Protein 6C7Y (pdb70)

GO terms:
  GO:0004713 protein tyrosine kinase activity (F, IDA)
  GO:0004715 non-membrane spanning protein tyrosine kinase activity (F, IDA)
  GO:0035723 interleukin-15-mediated signaling pathway (P, IDA)
  GO:0035771 interleukin-4-mediated signaling pathway (P, IDA)
  GO:0038110 interleukin-2-mediated signaling pathway (P, IDA)
  GO:0038113 interleukin-9-mediated signaling pathway (P, IDA)
  GO:0038154 interleukin-11-mediated signaling pathway (P, IDA)
  GO:0038165 oncostatin-M-mediated signaling pathway (P, IDA)
  GO:0009898 cytoplasmic side of plasma membrane (C, IDA)
  GO:0031234 extrinsic component of cytoplasmic side of plasma membrane (C, IDA)
  GO:0019221 cytokine-mediated signaling pathway (P, IDA)
  GO:1900182 positive regulation of protein localization to nucleus (P, IDA)
  GO:0048861 leukemia inhibitory factor signaling pathway (P, IDA)
  GO:0060337 type I interferon-mediated signaling pathway (P, IDA)
  GO:0140105 interleukin-10-mediated signaling pathway (P, IDA)
  GO:0007259 cell surface receptor signaling pathway via JAK-STAT (P, IDA)
  GO:0070102 interleukin-6-mediated signaling pathway (P, IDA)
  GO:0070120 ciliary neurotrophic factor-mediated signaling pathway (P, IDA)
  GO:0004713 protein tyrosine kinase activity (F, EXP)
  GO:0004713 protein tyrosine kinase activity (F, IC)

Solvent-accessible surface area: 18310 Å² total

Organism: Homo sapiens (NCBI:txid9606)

Foldseek 3Di:
DEAEPVQWAQDAFADDDPFWTWTWTFRVVSPGDIKIKIAGVPPLVLVVVQLVLQCVDDDQQAWHFDYWYDPSIIGITHDAPCAFLLRNLVVQVVPQDPLLLLLLLLSVLVQLVSCVVQQKDQQADARNQWTDRDSRGIHGDDRSPIDGHDPPDQWADPPPDDGPLLLFALCCLPGVIDGSLRVLSSSLLRSQCSLLSNDPCLHSVNQLCVQQDDDDDPCSSVSSSVSLVVVDDRDDDPPHDPLVVVLSVLSSPNDSVSHDGSVVSSVSSVVVD/DPDADDQPDPQSVVLVVVQVVVLVVDFQEDEPAAFVRVQVVAQPPPFQAKGKYAYPDRHAGIKMWGQHPVGIDIWTWDDDPCWTDTPPDDDTDNHPVVVVVVCCPDPVNNHPHYDGD

Radius of gyration: 23.96 Å; Cα contacts (8 Å, |Δi|>4): 734; chains: 2; bounding box: 53×76×50 Å

Structure (mmCIF, N/CA/C/O backbone):
data_6C7Y
#
_entry.id   6C7Y
#
_cell.length_a   83.926
_cell.length_b   83.926
_cell.length_c   161.438
_cell.angle_alpha   90.000
_cell.angle_beta   90.000
_cell.angle_gamma   90.000
#
_symmetry.space_group_name_H-M   'P 41 21 2'
#
loop_
_entity.id
_entity.type
_entity.pdbx_description
1 polymer 'Tyrosine-protein kinase JAK1'
2 polymer 'Suppressor of cytokine signaling 1'
3 non-polymer "ADENOSINE-5'-DIPHOSPHATE"
4 non-polymer 'MAGNESIUM ION'
5 non-polymer 1,2-ETHANEDIOL
6 non-polymer 'ACETATE ION'
7 water water
#
loop_
_atom_site.group_PDB
_atom_site.id
_atom_site.type_symbol
_atom_site.label_atom_id
_atom_site.label_alt_id
_atom_site.label_comp_id
_atom_site.label_asym_id
_atom_site.label_entity_id
_atom_site.label_seq_id
_atom_site.pdbx_PDB_ins_code
_atom_site.Cartn_x
_atom_site.Cartn_y
_atom_site.Cartn_z
_atom_site.occupancy
_atom_site.B_iso_or_equiv
_atom_site.auth_seq_id
_atom_site.auth_comp_id
_atom_site.auth_asym_id
_atom_site.auth_atom_id
_atom_site.pdbx_PDB_model_num
ATOM 1 N N . ALA A 1 1 ? -0.368 14.559 4.964 1.00 110.12 868 ALA A N 1
ATOM 2 C CA . ALA A 1 1 ? -0.786 15.869 4.480 1.00 104.62 868 ALA A CA 1
ATOM 3 C C . ALA A 1 1 ? 0.362 16.580 3.770 1.00 100.60 868 ALA A C 1
ATOM 4 O O . ALA A 1 1 ? 0.278 17.772 3.473 1.00 106.45 868 ALA A O 1
ATOM 6 N N . HIS A 1 2 ? 1.435 15.839 3.499 1.00 203.28 869 HIS A N 1
ATOM 7 C CA . HIS A 1 2 ? 2.628 16.374 2.849 1.00 179.91 869 HIS A CA 1
ATOM 8 C C . HIS A 1 2 ? 2.805 15.670 1.510 1.00 170.24 869 HIS A C 1
ATOM 9 O O . HIS A 1 2 ? 3.161 14.487 1.467 1.00 174.53 869 HIS A O 1
ATOM 16 N N . PHE A 1 3 ? 2.558 16.394 0.423 1.00 156.75 870 PHE A N 1
ATOM 17 C CA . PHE A 1 3 ? 2.707 15.852 -0.919 1.00 152.12 870 PHE A CA 1
ATOM 18 C C . PHE A 1 3 ? 4.099 16.151 -1.457 1.00 147.58 870 PHE A C 1
ATOM 19 O O . PHE A 1 3 ? 4.620 17.258 -1.289 1.00 144.37 870 PHE A O 1
ATOM 27 N N . GLU A 1 4 ? 4.697 15.157 -2.108 1.00 147.33 871 GLU A N 1
ATOM 28 C CA . GLU A 1 4 ? 6.023 15.304 -2.689 1.00 147.29 871 GLU A CA 1
ATOM 29 C C . GLU A 1 4 ? 5.925 15.925 -4.076 1.00 145.25 871 GLU A C 1
ATOM 30 O O . GLU A 1 4 ? 5.044 15.574 -4.867 1.00 144.65 871 GLU A O 1
ATOM 32 N N . LYS A 1 5 ? 6.839 16.853 -4.365 1.00 145.15 872 LYS A N 1
ATOM 33 C CA . LYS A 1 5 ? 6.847 17.513 -5.665 1.00 143.79 872 LYS A CA 1
ATOM 34 C C . LYS A 1 5 ? 7.297 16.584 -6.784 1.00 152.61 872 LYS A C 1
ATOM 35 O O . LYS A 1 5 ? 7.079 16.899 -7.959 1.00 155.74 872 LYS A O 1
ATOM 37 N N . ARG A 1 6 ? 7.913 15.450 -6.450 1.00 156.39 873 ARG A N 1
ATOM 38 C CA . ARG A 1 6 ? 8.399 14.515 -7.456 1.00 161.75 873 ARG A CA 1
ATOM 39 C C . ARG A 1 6 ? 7.296 13.652 -8.055 1.00 159.89 873 ARG A C 1
ATOM 40 O O . ARG A 1 6 ? 7.540 12.983 -9.066 1.00 164.15 873 ARG A O 1
ATOM 42 N N . PHE A 1 7 ? 6.100 13.647 -7.468 1.00 155.36 874 PHE A N 1
ATOM 43 C CA . PHE A 1 7 ? 4.994 12.829 -7.950 1.00 156.78 874 PHE A CA 1
ATOM 44 C C . PHE A 1 7 ? 3.832 13.662 -8.474 1.00 150.73 874 PHE A C 1
ATOM 45 O O . PHE A 1 7 ? 2.792 13.099 -8.833 1.00 149.84 874 PHE A O 1
ATOM 47 N N . LEU A 1 8 ? 3.975 14.984 -8.518 1.00 145.61 875 LEU A N 1
ATOM 48 C CA . LEU A 1 8 ? 2.951 15.836 -9.104 1.00 140.66 875 LEU A CA 1
ATOM 49 C C . LEU A 1 8 ? 2.962 15.709 -10.623 1.00 149.66 875 LEU A C 1
ATOM 50 O O . LEU A 1 8 ? 4.025 15.616 -11.244 1.00 160.26 875 LEU A O 1
ATOM 52 N N . LYS A 1 9 ? 1.769 15.715 -11.222 1.00 146.63 876 LYS A N 1
ATOM 53 C CA . LYS A 1 9 ? 1.635 15.493 -12.659 1.00 148.19 876 LYS A CA 1
ATOM 54 C C . LYS A 1 9 ? 1.841 16.762 -13.482 1.00 145.51 876 LYS A C 1
ATOM 55 O O . LYS A 1 9 ? 2.495 16.715 -14.530 1.00 148.33 876 LYS A O 1
ATOM 57 N N . ARG A 1 10 ? 1.290 17.892 -13.034 1.00 143.51 877 ARG A N 1
ATOM 58 C CA . ARG A 1 10 ? 1.320 19.151 -13.782 1.00 146.47 877 ARG A CA 1
ATOM 59 C C . ARG A 1 10 ? 0.713 18.963 -15.177 1.00 154.18 877 ARG A C 1
ATOM 60 O O . ARG A 1 10 ? 1.381 19.057 -16.209 1.00 164.55 877 ARG A O 1
ATOM 62 N N . ILE A 1 11 ? -0.593 18.697 -15.168 1.00 147.97 878 ILE A N 1
ATOM 63 C CA . ILE A 1 11 ? -1.343 18.420 -16.388 1.00 144.05 878 ILE A CA 1
ATOM 64 C C . ILE A 1 11 ? -1.501 19.701 -17.196 1.00 144.10 878 ILE A C 1
ATOM 65 O O . ILE A 1 11 ? -0.850 19.881 -18.231 1.00 149.59 878 ILE A O 1
ATOM 70 N N . ARG A 1 12 ? -2.365 20.597 -16.729 1.00 139.38 879 ARG A N 1
ATOM 71 C CA . ARG A 1 12 ? -2.654 21.837 -17.436 1.00 140.61 879 ARG A CA 1
ATOM 72 C C . ARG A 1 12 ? -2.949 22.923 -16.408 1.00 137.44 879 ARG A C 1
ATOM 73 O O . ARG A 1 12 ? -2.780 22.724 -15.202 1.00 134.79 879 ARG A O 1
ATOM 81 N N . ASP A 1 13 ? -3.399 24.075 -16.893 1.00 137.63 880 ASP A N 1
ATOM 82 C CA . ASP A 1 13 ? -3.776 25.192 -16.042 1.00 129.70 880 ASP A CA 1
ATOM 83 C C . ASP A 1 13 ? -5.291 25.236 -15.880 1.00 125.24 880 ASP A C 1
ATOM 84 O O . ASP A 1 13 ? -6.042 24.846 -16.778 1.00 130.22 880 ASP A O 1
ATOM 89 N N . LEU A 1 14 ? -5.733 25.715 -14.719 1.00 116.59 881 LEU A N 1
ATOM 90 C CA . LEU A 1 14 ? -7.151 25.810 -14.394 1.00 110.42 881 LEU A CA 1
ATOM 91 C C . LEU A 1 14 ? -7.674 27.238 -14.430 1.00 111.81 881 LEU A C 1
ATOM 92 O O . LEU A 1 14 ? -8.729 27.496 -15.017 1.00 118.60 881 LEU A O 1
ATOM 97 N N . GLY A 1 15 ? -6.963 28.174 -13.808 1.00 109.59 882 GLY A N 1
ATOM 98 C CA . GLY A 1 15 ? -7.392 29.557 -13.779 1.00 110.25 882 GLY A CA 1
ATOM 99 C C . GLY A 1 15 ? -6.344 30.474 -13.186 1.00 114.03 882 GLY A C 1
ATOM 100 O O . GLY A 1 15 ? -5.513 30.040 -12.383 1.00 112.09 882 GLY A O 1
ATOM 101 N N . GLU A 1 16 ? -6.368 31.745 -13.574 1.00 121.15 883 GLU A N 1
ATOM 102 C CA . GLU A 1 16 ? -5.413 32.730 -13.088 1.00 124.84 883 GLU A CA 1
ATOM 103 C C . GLU A 1 16 ? -6.158 33.842 -12.366 1.00 126.87 883 GLU A C 1
ATOM 104 O O . GLU A 1 16 ? -7.079 34.446 -12.926 1.00 139.12 883 GLU A O 1
ATOM 110 N N . GLY A 1 17 ? -5.761 34.103 -11.120 1.00 121.33 884 GLY A N 1
ATOM 111 C CA . GLY A 1 17 ? -6.305 35.197 -10.351 1.00 116.80 884 GLY A CA 1
ATOM 112 C C . GLY A 1 17 ? -5.367 36.395 -10.329 1.00 120.55 884 GLY A C 1
ATOM 113 O O . GLY A 1 17 ? -4.312 36.418 -10.958 1.00 125.91 884 GLY A O 1
ATOM 114 N N . HIS A 1 18 ? -5.782 37.414 -9.575 1.00 119.28 885 HIS A N 1
ATOM 115 C CA . HIS A 1 18 ? -4.965 38.611 -9.433 1.00 123.62 885 HIS A CA 1
ATOM 116 C C . HIS A 1 18 ? -3.733 38.381 -8.568 1.00 121.66 885 HIS A C 1
ATOM 117 O O . HIS A 1 18 ? -2.816 39.208 -8.595 1.00 123.48 885 HIS A O 1
ATOM 124 N N . PHE A 1 19 ? -3.681 37.281 -7.820 1.00 118.71 886 PHE A N 1
ATOM 125 C CA . PHE A 1 19 ? -2.591 37.031 -6.889 1.00 119.86 886 PHE A CA 1
ATOM 126 C C . PHE A 1 19 ? -1.803 35.762 -7.172 1.00 123.82 886 PHE A C 1
ATOM 127 O O . PHE A 1 19 ? -0.625 35.704 -6.817 1.00 125.95 886 PHE A O 1
ATOM 135 N N . GLY A 1 20 ? -2.407 34.750 -7.793 1.00 125.20 887 GLY A N 1
ATOM 136 C CA . GLY A 1 20 ? -1.713 33.504 -8.037 1.00 128.69 887 GLY A CA 1
ATOM 137 C C . GLY A 1 20 ? -2.286 32.760 -9.224 1.00 132.67 887 GLY A C 1
ATOM 138 O O . GLY A 1 20 ? -3.228 33.215 -9.877 1.00 134.02 887 GLY A O 1
ATOM 139 N N . LYS A 1 21 ? -1.698 31.598 -9.499 1.00 132.35 888 LYS A N 1
ATOM 140 C CA . LYS A 1 21 ? -2.115 30.729 -10.591 1.00 129.60 888 LYS A CA 1
ATOM 141 C C . LYS A 1 21 ? -2.499 29.363 -10.040 1.00 125.00 888 LYS A C 1
ATOM 142 O O . LYS A 1 21 ? -1.898 28.882 -9.075 1.00 123.13 888 LYS A O 1
ATOM 145 N N . VAL A 1 22 ? -3.501 28.743 -10.659 1.00 122.28 889 VAL A N 1
ATOM 146 C CA . VAL A 1 22 ? -4.001 27.435 -10.252 1.00 118.42 889 VAL A CA 1
ATOM 147 C C . VAL A 1 22 ? -3.855 26.480 -11.428 1.00 125.40 889 VAL A C 1
ATOM 148 O O . VAL A 1 22 ? -4.259 26.803 -12.551 1.00 128.89 889 VAL A O 1
ATOM 152 N N . GLU A 1 23 ? -3.278 25.308 -11.169 1.00 127.88 890 GLU A N 1
ATOM 153 C CA . GLU A 1 23 ? -3.063 24.298 -12.193 1.00 132.96 890 GLU A CA 1
ATOM 154 C C . GLU A 1 23 ? -3.638 22.966 -11.731 1.00 124.29 890 GLU A C 1
ATOM 155 O O . GLU A 1 23 ? -3.787 22.709 -10.534 1.00 118.16 890 GLU A O 1
ATOM 161 N N . LEU A 1 24 ? -3.963 22.119 -12.704 1.00 126.29 891 LEU A N 1
ATOM 162 C CA . LEU A 1 24 ? -4.506 20.792 -12.448 1.00 126.15 891 LEU A CA 1
ATOM 163 C C . LEU A 1 24 ? -3.379 19.769 -12.486 1.00 132.72 891 LEU A C 1
ATOM 164 O O . LEU A 1 24 ? -2.567 19.768 -13.418 1.00 135.55 891 LEU A O 1
ATOM 169 N N . CYS A 1 25 ? -3.330 18.904 -11.474 1.00 137.68 892 CYS A N 1
ATOM 170 C CA . CYS A 1 25 ? -2.276 17.908 -11.351 1.00 146.65 892 CYS A CA 1
ATOM 171 C C . CYS A 1 25 ? -2.879 16.601 -10.854 1.00 152.42 892 CYS A C 1
ATOM 172 O O . CYS A 1 25 ? -4.077 16.510 -10.566 1.00 152.98 892 CYS A O 1
ATOM 175 N N . ARG A 1 26 ? -2.030 15.580 -10.754 1.00 150.16 893 ARG A N 1
ATOM 176 C CA . ARG A 1 26 ? -2.407 14.279 -10.223 1.00 145.74 893 ARG A CA 1
ATOM 177 C C . ARG A 1 26 ? -1.234 13.717 -9.436 1.00 141.86 893 ARG A C 1
ATOM 178 O O . ARG A 1 26 ? -0.077 13.880 -9.834 1.00 141.74 893 ARG A O 1
ATOM 180 N N . TYR A 1 27 ? -1.534 13.063 -8.318 1.00 137.81 894 TYR A N 1
ATOM 181 C CA . TYR A 1 27 ? -0.494 12.503 -7.460 1.00 137.58 894 TYR A CA 1
ATOM 182 C C . TYR A 1 27 ? -1.036 11.381 -6.584 1.00 140.88 894 TYR A C 1
ATOM 183 O O . TYR A 1 27 ? -2.019 11.561 -5.865 1.00 132.13 894 TYR A O 1
ATOM 185 N N . GLY A 1 31 ? 3.905 6.403 -12.338 1.00 178.88 898 GLY A N 1
ATOM 186 C CA . GLY A 1 31 ? 3.522 6.109 -13.707 1.00 185.19 898 GLY A CA 1
ATOM 187 C C . GLY A 1 31 ? 2.201 5.373 -13.820 1.00 187.09 898 GLY A C 1
ATOM 188 O O . GLY A 1 31 ? 1.644 5.246 -14.911 1.00 188.70 898 GLY A O 1
ATOM 189 N N . ASP A 1 32 ? 1.698 4.886 -12.685 1.00 187.82 899 ASP A N 1
ATOM 190 C CA . ASP A 1 32 ? 0.433 4.164 -12.653 1.00 189.87 899 ASP A CA 1
ATOM 191 C C . ASP A 1 32 ? -0.779 5.076 -12.789 1.00 183.14 899 ASP A C 1
ATOM 192 O O . ASP A 1 32 ? -1.884 4.573 -13.021 1.00 185.19 899 ASP A O 1
ATOM 197 N N . ASN A 1 33 ? -0.599 6.393 -12.650 1.00 175.60 900 ASN A N 1
ATOM 198 C CA . ASN A 1 33 ? -1.689 7.368 -12.746 1.00 167.27 900 ASN A CA 1
ATOM 199 C C . ASN A 1 33 ? -2.808 7.076 -11.749 1.00 164.99 900 ASN A C 1
ATOM 200 O O . ASN A 1 33 ? -3.966 7.436 -11.975 1.00 160.66 900 ASN A O 1
ATOM 205 N N . THR A 1 34 ? -2.472 6.423 -10.635 1.00 168.14 901 THR A N 1
ATOM 206 C CA . THR A 1 34 ? -3.461 6.131 -9.606 1.00 167.61 901 THR A CA 1
ATOM 207 C C . THR A 1 34 ? -3.854 7.362 -8.804 1.00 162.01 901 THR A C 1
ATOM 208 O O . THR A 1 34 ? -4.814 7.294 -8.029 1.00 162.63 901 THR A O 1
ATOM 210 N N . GLY A 1 35 ? -3.144 8.476 -8.969 1.00 157.31 902 GLY A N 1
ATOM 211 C CA . GLY A 1 35 ? -3.472 9.681 -8.228 1.00 151.29 902 GLY A CA 1
ATOM 212 C C . GLY A 1 35 ? -4.683 10.388 -8.814 1.00 148.25 902 GLY A C 1
ATOM 213 O O . GLY A 1 35 ? -4.896 10.410 -10.026 1.00 149.36 902 GLY A O 1
ATOM 214 N N . GLU A 1 36 ? -5.483 10.972 -7.927 1.00 145.47 903 GLU A N 1
ATOM 215 C CA . GLU A 1 36 ? -6.673 11.695 -8.340 1.00 143.86 903 GLU A CA 1
ATOM 216 C C . GLU A 1 36 ? -6.311 13.109 -8.788 1.00 143.73 903 GLU A C 1
ATOM 217 O O . GLU A 1 36 ? -5.190 13.588 -8.597 1.00 147.12 903 GLU A O 1
ATOM 219 N N . GLN A 1 37 ? -7.286 13.778 -9.395 1.00 141.22 904 GLN A N 1
ATOM 220 C CA . GLN A 1 37 ? -7.085 15.143 -9.859 1.00 135.31 904 GLN A CA 1
ATOM 221 C C . GLN A 1 37 ? -7.056 16.105 -8.677 1.00 130.47 904 GLN A C 1
ATOM 222 O O . GLN A 1 37 ? -7.881 16.016 -7.764 1.00 125.93 904 GLN A O 1
ATOM 228 N N . VAL A 1 38 ? -6.096 17.028 -8.696 1.00 131.25 905 VAL A N 1
ATOM 229 C CA . VAL A 1 38 ? -5.926 17.994 -7.618 1.00 128.94 905 VAL A CA 1
ATOM 230 C C . VAL A 1 38 ? -5.608 19.357 -8.216 1.00 131.04 905 VAL A C 1
ATOM 231 O O . VAL A 1 38 ? -4.973 19.464 -9.269 1.00 138.43 905 VAL A O 1
ATOM 233 N N . ALA A 1 39 ? -6.061 20.405 -7.533 1.00 125.52 906 ALA A N 1
ATOM 234 C CA . ALA A 1 39 ? -5.803 21.781 -7.937 1.00 120.70 906 ALA A CA 1
ATOM 235 C C . ALA A 1 39 ? -4.677 22.343 -7.079 1.00 115.86 906 ALA A C 1
ATOM 236 O O . ALA A 1 39 ? -4.790 22.387 -5.849 1.00 109.18 906 ALA A O 1
ATOM 238 N N . VAL A 1 40 ? -3.595 22.766 -7.727 1.00 119.83 907 VAL A N 1
ATOM 239 C CA . VAL A 1 40 ? -2.414 23.289 -7.049 1.00 121.44 907 VAL A CA 1
ATOM 240 C C . VAL A 1 40 ? -2.336 24.787 -7.304 1.00 118.74 907 VAL A C 1
ATOM 241 O O . VAL A 1 40 ? -2.386 25.231 -8.457 1.00 119.19 907 VAL A O 1
ATOM 245 N N . LYS A 1 41 ? -2.210 25.562 -6.230 1.00 116.54 908 LYS A N 1
ATOM 246 C CA . LYS A 1 41 ? -2.145 27.017 -6.304 1.00 114.96 908 LYS A CA 1
ATOM 247 C C . LYS A 1 41 ? -0.728 27.468 -5.973 1.00 118.67 908 LYS A C 1
ATOM 248 O O . LYS A 1 41 ? -0.236 27.217 -4.868 1.00 116.32 908 LYS A O 1
ATOM 254 N N . SER A 1 42 ? -0.081 28.133 -6.925 1.00 127.01 909 SER A N 1
ATOM 255 C CA . SER A 1 42 ? 1.270 28.643 -6.745 1.00 135.17 909 SER A CA 1
ATOM 256 C C . SER A 1 42 ? 1.238 30.152 -6.526 1.00 134.67 909 SER A C 1
ATOM 257 O O . SER A 1 42 ? 0.201 30.806 -6.659 1.00 129.19 909 SER A O 1
ATOM 260 N N . LEU A 1 43 ? 2.406 30.704 -6.186 1.00 141.72 910 LEU A N 1
ATOM 261 C CA . LEU A 1 43 ? 2.485 32.112 -5.810 1.00 143.67 910 LEU A CA 1
ATOM 262 C C . LEU A 1 43 ? 2.280 33.027 -7.012 1.00 148.40 910 LEU A C 1
ATOM 263 O O . LEU A 1 43 ? 1.456 33.947 -6.966 1.00 146.90 910 LEU A O 1
ATOM 268 N N . LYS A 1 44 ? 3.027 32.793 -8.094 1.00 153.71 911 LYS A N 1
ATOM 269 C CA . LYS A 1 44 ? 2.994 33.626 -9.293 1.00 154.92 911 LYS A CA 1
ATOM 270 C C . LYS A 1 44 ? 3.288 35.081 -8.942 1.00 150.41 911 LYS A C 1
ATOM 271 O O . LYS A 1 44 ? 2.364 35.903 -8.873 1.00 146.03 911 LYS A O 1
ATOM 273 N N . PRO A 1 45 ? 4.560 35.441 -8.711 1.00 153.13 912 PRO A N 1
ATOM 274 C CA . PRO A 1 45 ? 4.943 36.811 -8.349 1.00 149.04 912 PRO A CA 1
ATOM 275 C C . PRO A 1 45 ? 4.789 37.797 -9.505 1.00 148.80 912 PRO A C 1
ATOM 276 O O . PRO A 1 45 ? 5.591 37.775 -10.439 1.00 152.74 912 PRO A O 1
ATOM 280 N N . HIS A 1 51 ? 2.713 37.998 -0.776 1.00 123.41 918 HIS A N 1
ATOM 281 C CA . HIS A 1 51 ? 3.704 37.162 -1.443 1.00 129.53 918 HIS A CA 1
ATOM 282 C C . HIS A 1 51 ? 3.819 35.794 -0.775 1.00 129.04 918 HIS A C 1
ATOM 283 O O . HIS A 1 51 ? 2.814 35.115 -0.559 1.00 129.28 918 HIS A O 1
ATOM 290 N N . ILE A 1 52 ? 5.051 35.398 -0.450 1.00 129.83 919 ILE A N 1
ATOM 291 C CA . ILE A 1 52 ? 5.285 34.080 0.135 1.00 126.79 919 ILE A CA 1
ATOM 292 C C . ILE A 1 52 ? 4.631 33.976 1.509 1.00 123.26 919 ILE A C 1
ATOM 293 O O . ILE A 1 52 ? 4.121 32.916 1.892 1.00 119.30 919 ILE A O 1
ATOM 298 N N . ALA A 1 53 ? 4.620 35.076 2.266 1.00 124.98 920 ALA A N 1
ATOM 299 C CA . ALA A 1 53 ? 4.032 35.043 3.601 1.00 125.48 920 ALA A CA 1
ATOM 300 C C . ALA A 1 53 ? 2.510 35.007 3.548 1.00 122.79 920 ALA A C 1
ATOM 301 O O . ALA A 1 53 ? 1.871 34.511 4.483 1.00 122.65 920 ALA A O 1
ATOM 303 N N . ASP A 1 54 ? 1.914 35.523 2.473 1.00 120.50 921 ASP A N 1
ATOM 304 C CA . ASP A 1 54 ? 0.460 35.560 2.379 1.00 114.93 921 ASP A CA 1
ATOM 305 C C . ASP A 1 54 ? -0.131 34.192 2.067 1.00 106.54 921 ASP A C 1
ATOM 306 O O . ASP A 1 54 ? -1.243 33.888 2.512 1.00 103.68 921 ASP A O 1
ATOM 311 N N . LEU A 1 55 ? 0.588 33.359 1.312 1.00 104.11 922 LEU A N 1
ATOM 312 C CA . LEU A 1 55 ? 0.058 32.045 0.964 1.00 98.87 922 LEU A CA 1
ATOM 313 C C . LEU A 1 55 ? 0.031 31.124 2.177 1.00 99.16 922 LEU A C 1
ATOM 314 O O . LEU A 1 55 ? -0.885 30.305 2.320 1.00 100.45 922 LEU A O 1
ATOM 319 N N . LYS A 1 56 ? 1.023 31.244 3.062 1.00 99.17 923 LYS A N 1
ATOM 320 C CA . LYS A 1 56 ? 1.014 30.455 4.289 1.00 99.93 923 LYS A CA 1
ATOM 321 C C . LYS A 1 56 ? -0.161 30.837 5.180 1.00 96.23 923 LYS A C 1
ATOM 322 O O . LYS A 1 56 ? -0.746 29.977 5.849 1.00 97.45 923 LYS A O 1
ATOM 325 N N . LYS A 1 57 ? -0.525 32.122 5.199 1.00 93.58 924 LYS A N 1
ATOM 326 C CA . LYS A 1 57 ? -1.689 32.547 5.969 1.00 93.08 924 LYS A CA 1
ATOM 327 C C . LYS A 1 57 ? -2.978 32.013 5.358 1.00 89.21 924 LYS A C 1
ATOM 328 O O . LYS A 1 57 ? -3.911 31.650 6.083 1.00 89.45 924 LYS A O 1
ATOM 334 N N . GLU A 1 58 ? -3.048 31.959 4.025 1.00 86.36 925 GLU A N 1
ATOM 335 C CA . GLU A 1 58 ? -4.239 31.434 3.364 1.00 82.06 925 GLU A CA 1
ATOM 336 C C . GLU A 1 58 ? -4.424 29.950 3.657 1.00 84.03 925 GLU A C 1
ATOM 337 O O . GLU A 1 58 ? -5.557 29.478 3.811 1.00 82.16 925 GLU A O 1
ATOM 343 N N . ILE A 1 59 ? -3.323 29.201 3.743 1.00 82.66 926 ILE A N 1
ATOM 344 C CA . ILE A 1 59 ? -3.415 27.774 4.034 1.00 95.99 926 ILE A CA 1
ATOM 345 C C . ILE A 1 59 ? -3.896 27.548 5.462 1.00 100.27 926 ILE A C 1
ATOM 346 O O . ILE A 1 59 ? -4.725 26.667 5.719 1.00 103.81 926 ILE A O 1
ATOM 351 N N . GLU A 1 60 ? -3.391 28.340 6.412 1.00 100.48 927 GLU A N 1
ATOM 352 C CA . GLU A 1 60 ? -3.818 28.194 7.799 1.00 102.49 927 GLU A CA 1
ATOM 353 C C . GLU A 1 60 ? -5.294 28.532 7.967 1.00 101.44 927 GLU A C 1
ATOM 354 O O . GLU A 1 60 ? -5.95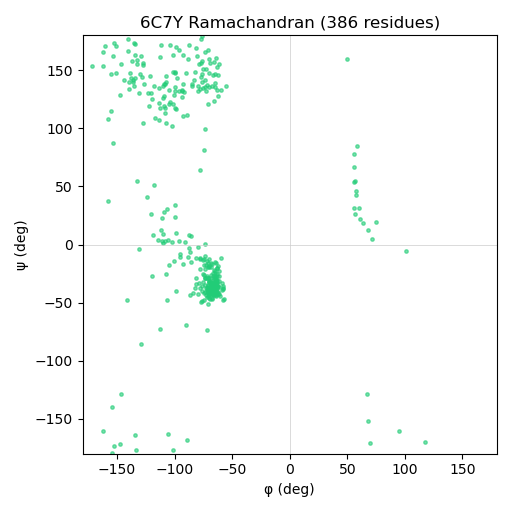4 28.005 8.870 1.00 103.60 927 GLU A O 1
ATOM 357 N N . ILE A 1 61 ? -5.830 29.397 7.106 1.00 100.37 928 ILE A N 1
ATOM 358 C CA . ILE A 1 61 ? -7.254 29.712 7.147 1.00 90.66 928 ILE A CA 1
ATOM 359 C C . ILE A 1 61 ? -8.075 28.563 6.575 1.00 92.88 928 ILE A C 1
ATOM 360 O O . ILE A 1 61 ? -9.064 28.129 7.176 1.00 96.23 928 ILE A O 1
ATOM 365 N N . LEU A 1 62 ? -7.673 28.049 5.409 1.00 92.60 929 LEU A N 1
ATOM 366 C CA . LEU A 1 62 ? -8.431 26.977 4.771 1.00 95.74 929 LEU A CA 1
ATOM 367 C C . LEU A 1 62 ? -8.409 25.703 5.608 1.00 98.90 929 LEU A C 1
ATOM 368 O O . LEU A 1 62 ? -9.403 24.968 5.656 1.00 97.33 929 LEU A O 1
ATOM 373 N N . ARG A 1 63 ? -7.286 25.423 6.274 1.00 101.17 930 ARG A N 1
ATOM 374 C CA . ARG A 1 63 ? -7.201 24.245 7.130 1.00 107.10 930 ARG A CA 1
ATOM 375 C C . ARG A 1 63 ? -8.053 24.382 8.384 1.00 107.75 930 ARG A C 1
ATOM 376 O O . ARG A 1 63 ? -8.371 23.368 9.016 1.00 111.73 930 ARG A O 1
ATOM 378 N N . ASN A 1 64 ? -8.424 25.605 8.758 1.00 106.21 931 ASN A N 1
ATOM 379 C CA . ASN A 1 64 ? -9.294 25.844 9.901 1.00 109.77 931 ASN A CA 1
ATOM 380 C C . ASN A 1 64 ? -10.773 25.758 9.546 1.00 105.79 931 ASN A C 1
ATOM 381 O O . ASN A 1 64 ? -11.607 25.649 10.452 1.00 108.64 931 ASN A O 1
ATOM 386 N N . LEU A 1 65 ? -11.118 25.798 8.262 1.00 98.31 932 LEU A N 1
ATOM 387 C CA . LEU A 1 65 ? -12.504 25.764 7.817 1.00 91.71 932 LEU A CA 1
ATOM 388 C C . LEU A 1 65 ? -12.894 24.351 7.406 1.00 95.30 932 LEU A C 1
ATOM 389 O O . LEU A 1 65 ? -12.089 23.617 6.826 1.00 101.47 932 LEU A O 1
ATOM 394 N N . TYR A 1 66 ? -14.140 23.979 7.703 1.00 95.58 933 TYR A N 1
ATOM 395 C CA . TYR A 1 66 ? -14.653 22.650 7.359 1.00 104.79 933 TYR A CA 1
ATOM 396 C C . TYR A 1 66 ? -16.170 22.776 7.203 1.00 101.17 933 TYR A C 1
ATOM 397 O O . TYR A 1 66 ? -16.925 22.560 8.154 1.00 102.17 933 TYR A O 1
ATOM 406 N N . HIS A 1 67 ? -16.600 23.130 5.994 1.00 94.84 934 HIS A N 1
ATOM 407 C CA . HIS A 1 67 ? -18.011 23.315 5.697 1.00 91.43 934 HIS A CA 1
ATOM 408 C C . HIS A 1 67 ? -18.325 22.687 4.347 1.00 93.57 934 HIS A C 1
ATOM 409 O O . HIS A 1 67 ? -17.443 22.500 3.505 1.00 94.85 934 HIS A O 1
ATOM 416 N N . GLU A 1 68 ? -19.605 22.362 4.151 1.00 93.77 935 GLU A N 1
ATOM 417 C CA . GLU A 1 68 ? -20.023 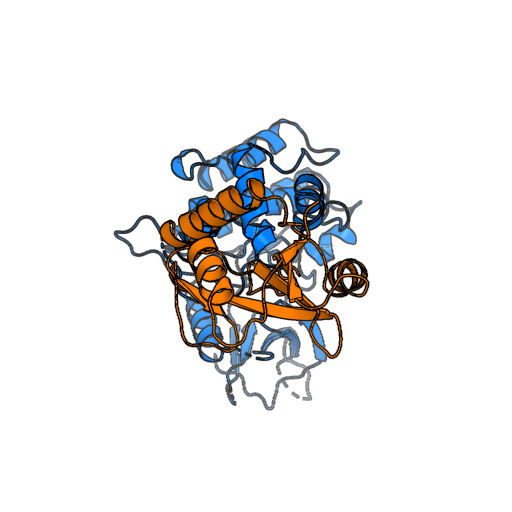21.701 2.919 1.00 99.03 935 GLU A CA 1
ATOM 418 C C . GLU A 1 68 ? -19.849 22.612 1.710 1.00 94.65 935 GLU A C 1
ATOM 419 O O . GLU A 1 68 ? -19.500 22.145 0.619 1.00 96.19 935 GLU A O 1
ATOM 425 N N . ASN A 1 69 ? -20.081 23.914 1.882 1.00 87.88 936 ASN A N 1
ATOM 426 C CA . ASN A 1 69 ? -19.997 24.880 0.794 1.00 84.37 936 ASN A CA 1
ATOM 427 C C . ASN A 1 69 ? -18.679 25.649 0.801 1.00 80.68 936 ASN A C 1
ATOM 428 O O . ASN A 1 69 ? -18.647 26.833 0.449 1.00 73.29 936 ASN A O 1
ATOM 433 N N . ILE A 1 70 ? -17.592 24.996 1.202 1.00 84.19 937 ILE A N 1
ATOM 434 C CA . ILE A 1 70 ? -16.259 25.588 1.197 1.00 83.65 937 ILE A CA 1
ATOM 435 C C . ILE A 1 70 ? -15.290 24.556 0.636 1.00 90.76 937 ILE A C 1
ATOM 436 O O . ILE A 1 70 ? -15.399 23.362 0.935 1.00 97.35 937 ILE A O 1
ATOM 441 N N . VAL A 1 71 ? -14.350 25.018 -0.194 1.00 88.58 938 VAL A N 1
ATOM 442 C CA . VAL A 1 71 ? -13.400 24.114 -0.833 1.00 96.25 938 VAL A CA 1
ATOM 443 C C . VAL A 1 71 ? -12.595 23.378 0.228 1.00 103.54 938 VAL A C 1
ATOM 444 O O . VAL A 1 71 ? -12.088 23.983 1.181 1.00 109.28 938 VAL A O 1
ATOM 448 N N . LYS A 1 72 ? -12.477 22.063 0.066 1.00 105.65 939 LYS A N 1
ATOM 449 C CA . LYS A 1 72 ? -11.774 21.235 1.036 1.00 108.38 939 LYS A CA 1
ATOM 450 C C . LYS A 1 72 ? -10.266 21.397 0.899 1.00 109.12 939 LYS A C 1
ATOM 451 O O . LYS A 1 72 ? -9.730 21.468 -0.210 1.00 109.93 939 LYS A O 1
ATOM 457 N N . TYR A 1 73 ? -9.586 21.451 2.041 1.00 108.94 940 TYR A N 1
ATOM 458 C CA . TYR A 1 73 ? -8.133 21.526 2.063 1.00 112.94 940 TYR A CA 1
ATOM 459 C C . TYR A 1 73 ? -7.533 20.133 1.923 1.00 115.85 940 TYR A C 1
ATOM 460 O O . TYR A 1 73 ? -8.049 19.160 2.479 1.00 115.17 940 TYR A O 1
ATOM 469 N N . LYS A 1 74 ? -6.437 20.042 1.169 1.00 115.82 941 LYS A N 1
ATOM 470 C CA . LYS A 1 74 ? -5.790 18.766 0.885 1.00 123.23 941 LYS A CA 1
ATOM 471 C C . LYS A 1 74 ? -4.421 18.682 1.554 1.00 125.83 941 LYS A C 1
ATOM 472 O O . LYS A 1 74 ? -4.263 17.954 2.536 1.00 129.80 941 LYS A O 1
ATOM 478 N N . GLY A 1 75 ? -3.427 19.398 1.053 1.00 122.81 942 GLY A N 1
ATOM 479 C CA . GLY A 1 75 ? -2.102 19.323 1.620 1.00 125.96 942 GLY A CA 1
ATOM 480 C C . GLY A 1 75 ? -1.230 20.486 1.209 1.00 123.59 942 GLY A C 1
ATOM 481 O O . GLY A 1 75 ? -1.718 21.534 0.787 1.00 116.24 942 GLY A O 1
ATOM 482 N N . ILE A 1 76 ? 0.080 20.286 1.339 1.00 129.61 943 ILE A N 1
ATOM 483 C CA . ILE A 1 76 ? 1.068 21.317 1.045 1.00 129.56 943 ILE A CA 1
ATOM 484 C C . ILE A 1 76 ? 2.251 20.681 0.330 1.00 136.05 943 ILE A C 1
ATOM 485 O O . ILE A 1 76 ? 2.677 19.573 0.673 1.00 141.77 943 ILE A O 1
ATOM 487 N N . CYS A 1 77 ? 2.780 21.387 -0.667 1.00 134.63 944 CYS A N 1
ATOM 488 C CA . CYS A 1 77 ? 3.958 20.960 -1.416 1.00 140.90 944 CYS A CA 1
ATOM 489 C C . CYS A 1 77 ? 5.094 21.933 -1.130 1.00 135.53 944 CYS A C 1
ATOM 490 O O . CYS A 1 77 ? 5.087 23.068 -1.618 1.00 127.08 944 CYS A O 1
ATOM 493 N N . THR A 1 78 ? 6.071 21.485 -0.349 1.00 140.18 945 THR A N 1
ATOM 494 C CA . THR A 1 78 ? 7.229 22.306 -0.041 1.00 142.77 945 THR A CA 1
ATOM 495 C C . THR A 1 78 ? 8.176 22.356 -1.239 1.00 153.08 945 THR A C 1
ATOM 496 O O . THR A 1 78 ? 7.932 21.757 -2.291 1.00 158.12 945 THR A O 1
ATOM 500 N N . GLU A 1 79 ? 9.275 23.085 -1.077 1.00 156.63 946 GLU A N 1
ATOM 501 C CA . GLU A 1 79 ? 10.273 23.211 -2.131 1.00 160.61 946 GLU A CA 1
ATOM 502 C C . GLU A 1 79 ? 11.671 22.908 -1.603 1.00 167.38 946 GLU A C 1
ATOM 503 O O . GLU A 1 79 ? 11.979 23.179 -0.442 1.00 167.72 946 GLU A O 1
ATOM 509 N N . GLY A 1 84 ? 9.764 27.631 -1.170 1.00 136.52 951 GLY A N 1
ATOM 510 C CA . GLY A 1 84 ? 8.427 27.881 -1.673 1.00 131.95 951 GLY A CA 1
ATOM 511 C C . GLY A 1 84 ? 7.403 26.874 -1.188 1.00 133.12 951 GLY A C 1
ATOM 512 O O . GLY A 1 84 ? 7.753 25.773 -0.761 1.00 137.72 951 GLY A O 1
ATOM 513 N N . ILE A 1 85 ? 6.130 27.253 -1.256 1.00 129.48 952 ILE A N 1
ATOM 514 C CA . ILE A 1 85 ? 5.029 26.414 -0.796 1.00 131.33 952 ILE A CA 1
ATOM 515 C C . ILE A 1 85 ? 3.920 26.453 -1.838 1.00 122.02 952 ILE A C 1
ATOM 516 O O . ILE A 1 85 ? 3.597 27.517 -2.377 1.00 116.33 952 ILE A O 1
ATOM 521 N N . LYS A 1 86 ? 3.345 25.289 -2.131 1.00 121.66 953 LYS A N 1
ATOM 522 C CA . LYS A 1 86 ? 2.212 25.173 -3.037 1.00 117.00 953 LYS A CA 1
ATOM 523 C C . LYS A 1 86 ? 1.014 24.609 -2.288 1.00 115.81 953 LYS A C 1
ATOM 524 O O . LYS A 1 86 ? 1.145 23.656 -1.513 1.00 120.00 953 LYS A O 1
ATOM 530 N N . LEU A 1 87 ? -0.153 25.202 -2.526 1.00 111.84 954 LEU A N 1
ATOM 531 C CA . LEU A 1 87 ? -1.386 24.786 -1.872 1.00 109.28 954 LEU A CA 1
ATOM 532 C C . LEU A 1 87 ? -2.122 23.774 -2.739 1.00 113.87 954 LEU A C 1
ATOM 533 O O . LEU A 1 87 ? -2.379 24.029 -3.920 1.00 118.69 954 LEU A O 1
ATOM 538 N N . ILE A 1 88 ? -2.464 22.633 -2.148 1.00 115.11 955 ILE A N 1
ATOM 539 C CA . ILE A 1 88 ? -3.218 21.583 -2.820 1.00 117.39 955 ILE A CA 1
ATOM 540 C C . ILE A 1 88 ? -4.621 21.552 -2.236 1.00 119.15 955 ILE A C 1
ATOM 541 O O . ILE A 1 88 ? -4.802 21.668 -1.018 1.00 123.92 955 ILE A O 1
ATOM 546 N N . MET A 1 89 ? -5.612 21.390 -3.107 1.00 118.25 956 MET A N 1
ATOM 547 C CA . MET A 1 89 ? -7.005 21.366 -2.695 1.00 115.84 956 MET A CA 1
ATOM 548 C C . MET A 1 89 ? -7.785 20.500 -3.672 1.00 116.54 956 MET A C 1
ATOM 549 O O . MET A 1 89 ? -7.271 20.086 -4.714 1.00 117.70 956 MET A O 1
ATOM 554 N N . GLU A 1 90 ? -9.039 20.228 -3.322 1.00 116.07 957 GLU A N 1
ATOM 555 C CA . GLU A 1 90 ? -9.890 19.410 -4.172 1.00 119.16 957 GLU A CA 1
ATOM 556 C C . GLU A 1 90 ? -10.187 20.127 -5.485 1.00 120.26 957 GLU A C 1
ATOM 557 O O . GLU A 1 90 ? -10.306 21.354 -5.538 1.00 120.42 957 GLU A O 1
ATOM 563 N N . PHE A 1 91 ? -10.303 19.344 -6.553 1.00 123.67 958 PHE A N 1
ATOM 564 C CA . PHE A 1 91 ? -10.536 19.868 -7.892 1.00 122.27 958 PHE A CA 1
ATOM 565 C C . PHE A 1 91 ? -12.016 19.751 -8.235 1.00 122.02 958 PHE A C 1
ATOM 566 O O . PHE A 1 91 ? -12.558 18.642 -8.297 1.00 126.34 958 PHE A O 1
ATOM 574 N N . LEU A 1 92 ? -12.664 20.895 -8.456 1.00 115.89 959 LEU A N 1
ATOM 575 C CA . LEU A 1 92 ? -14.048 20.921 -8.901 1.00 112.27 959 LEU A CA 1
ATOM 576 C C . LEU A 1 92 ? -14.077 21.126 -10.406 1.00 116.10 959 LEU A C 1
ATOM 577 O O . LEU A 1 92 ? -13.627 22.179 -10.885 1.00 114.59 959 LEU A O 1
ATOM 582 N N . PRO A 1 93 ? -14.586 20.166 -11.183 1.00 121.99 960 PRO A N 1
ATOM 583 C CA . PRO A 1 93 ? -14.425 20.243 -12.646 1.00 123.88 960 PRO A CA 1
ATOM 584 C C . PRO A 1 93 ? -15.135 21.420 -13.291 1.00 118.92 960 PRO A C 1
ATOM 585 O O . PRO A 1 93 ? -14.628 21.969 -14.278 1.00 120.06 960 PRO A O 1
ATOM 589 N N . SER A 1 94 ? -16.291 21.831 -12.769 1.00 112.61 961 SER A N 1
ATOM 590 C CA . SER A 1 94 ? -17.078 22.875 -13.417 1.00 107.70 961 SER A CA 1
ATOM 591 C C . SER A 1 94 ? -16.478 24.268 -13.265 1.00 103.32 961 SER A C 1
ATOM 592 O O . SER A 1 94 ? -17.072 25.229 -13.767 1.00 102.27 961 SER A O 1
ATOM 595 N N . GLY A 1 95 ? -15.333 24.408 -12.598 1.00 102.51 962 GLY A N 1
ATOM 596 C CA . GLY A 1 95 ? -14.712 25.712 -12.468 1.00 100.18 962 GLY A CA 1
ATOM 597 C C . GLY A 1 95 ? -15.523 26.649 -11.588 1.00 99.77 962 GLY A C 1
ATOM 598 O O . GLY A 1 95 ? -16.251 26.231 -10.683 1.00 102.10 962 GLY A O 1
ATOM 599 N N . SER A 1 96 ? -15.391 27.942 -11.863 1.00 95.78 963 SER A N 1
ATOM 600 C CA . SER A 1 96 ? -16.101 28.977 -11.129 1.00 91.97 963 SER A CA 1
ATOM 601 C C . SER A 1 96 ? -17.375 29.374 -11.866 1.00 91.32 963 SER A C 1
ATOM 602 O O . SER A 1 96 ? -17.588 29.026 -13.030 1.00 96.62 963 SER A O 1
ATOM 605 N N . LEU A 1 97 ? -18.234 30.118 -11.162 1.00 85.24 964 LEU A N 1
ATOM 606 C CA . LEU A 1 97 ? -19.453 30.623 -11.785 1.00 81.58 964 LEU A CA 1
ATOM 607 C C . LEU A 1 97 ? -19.140 31.587 -12.922 1.00 82.60 964 LEU A C 1
ATOM 608 O O . LEU A 1 97 ? -19.940 31.726 -13.855 1.00 85.27 964 LEU A O 1
ATOM 613 N N . LYS A 1 98 ? -17.987 32.258 -12.862 1.00 83.18 965 LYS A N 1
ATOM 614 C CA . LYS A 1 98 ? -17.582 33.144 -13.949 1.00 82.53 965 LYS A CA 1
ATOM 615 C C . LYS A 1 98 ? -17.406 32.378 -15.254 1.00 87.69 965 LYS A C 1
ATOM 616 O O . LYS A 1 98 ? -17.565 32.951 -16.338 1.00 94.78 965 LYS A O 1
ATOM 622 N N . GLU A 1 99 ? -17.090 31.087 -15.169 1.00 87.01 966 GLU A N 1
ATOM 623 C CA . GLU A 1 99 ? -16.920 30.236 -16.338 1.00 90.83 966 GLU A CA 1
ATOM 624 C C . GLU A 1 99 ? -18.049 29.237 -16.531 1.00 88.50 966 GLU A C 1
ATOM 625 O O . GLU A 1 99 ? -18.292 28.813 -17.662 1.00 95.76 966 GLU A O 1
ATOM 631 N N . TYR A 1 100 ? -18.746 28.858 -15.458 1.00 87.27 967 TYR A N 1
ATOM 632 C CA . TYR A 1 100 ? -19.800 27.854 -15.560 1.00 91.25 967 TYR A CA 1
ATOM 633 C C . TYR A 1 100 ? -21.117 28.460 -16.031 1.00 92.40 967 TYR A C 1
ATOM 634 O O . TYR A 1 100 ? -21.853 27.830 -16.798 1.00 97.53 967 TYR A O 1
ATOM 643 N N . LEU A 1 101 ? -21.429 29.681 -15.584 1.00 88.14 968 LEU A N 1
ATOM 644 C CA . LEU A 1 101 ? -22.712 30.284 -15.944 1.00 87.15 968 LEU A CA 1
ATOM 645 C C . LEU A 1 101 ? -22.794 30.666 -17.418 1.00 91.96 968 LEU A C 1
ATOM 646 O O . LEU A 1 101 ? -23.828 30.380 -18.047 1.00 98.36 968 LEU A O 1
ATOM 651 N N . PRO A 1 102 ? -21.789 31.308 -18.030 1.00 90.32 969 PRO A N 1
ATOM 652 C CA . PRO A 1 102 ? -21.917 31.648 -19.458 1.00 94.41 969 PRO A CA 1
ATOM 653 C C . PRO A 1 102 ? -22.043 30.441 -20.373 1.00 102.78 969 PRO A C 1
ATOM 654 O O . PRO A 1 102 ? -22.499 30.595 -21.513 1.00 105.43 969 PRO A O 1
ATOM 658 N N . LYS A 1 103 ? -21.660 29.248 -19.919 1.00 106.70 970 LYS A N 1
ATOM 659 C CA . LYS A 1 103 ? -21.732 28.047 -20.739 1.00 114.65 970 LYS A CA 1
ATOM 660 C C . LYS A 1 103 ? -23.002 27.237 -20.513 1.00 119.27 970 LYS A C 1
ATOM 661 O O . LYS A 1 103 ? -23.271 26.312 -21.286 1.00 125.48 970 LYS A O 1
ATOM 667 N N . ASN A 1 104 ? -23.783 27.556 -19.484 1.00 115.70 971 ASN A N 1
ATOM 668 C CA . ASN A 1 104 ? -25.008 26.833 -19.155 1.00 119.48 971 ASN A CA 1
ATOM 669 C C . ASN A 1 104 ? -26.144 27.814 -18.898 1.00 119.51 971 ASN A C 1
ATOM 670 O O . ASN A 1 104 ? -26.796 27.796 -17.853 1.00 121.30 971 ASN A O 1
ATOM 675 N N . LYS A 1 105 ? -26.396 28.694 -19.869 1.00 118.88 972 LYS A N 1
ATOM 676 C CA . LYS A 1 105 ? -27.409 29.727 -19.677 1.00 115.50 972 LYS A CA 1
ATOM 677 C C . LYS A 1 105 ? -28.816 29.153 -19.801 1.00 120.97 972 LYS A C 1
ATOM 678 O O . LYS A 1 105 ? -29.733 29.585 -19.093 1.00 121.23 972 LYS A O 1
ATOM 684 N N . ASN A 1 106 ? -29.007 28.179 -20.688 1.00 125.67 973 ASN A N 1
ATOM 685 C CA . ASN A 1 106 ? -30.302 27.540 -20.876 1.00 131.46 973 ASN A CA 1
ATOM 686 C C . ASN A 1 106 ? -30.526 26.360 -19.940 1.00 129.52 973 ASN A C 1
ATOM 687 O O . ASN A 1 106 ? -31.613 25.773 -19.955 1.00 132.33 973 ASN A O 1
ATOM 692 N N . LYS A 1 107 ? -29.532 26.002 -19.129 1.00 124.88 974 LYS A N 1
ATOM 693 C CA . LYS A 1 107 ? -29.631 24.877 -18.207 1.00 126.36 974 LYS A CA 1
ATOM 694 C C . LYS A 1 107 ? -29.959 25.302 -16.783 1.00 120.60 974 LYS A C 1
ATOM 695 O O . LYS A 1 107 ? -30.756 24.639 -16.111 1.00 124.08 974 LYS A O 1
ATOM 701 N N . ILE A 1 108 ? -29.371 26.396 -16.310 1.00 109.23 975 ILE A N 1
ATOM 702 C CA . ILE A 1 108 ? -29.568 26.862 -14.941 1.00 103.76 975 ILE A CA 1
ATOM 703 C C . ILE A 1 108 ? -30.719 27.862 -14.939 1.00 103.91 975 ILE A C 1
ATOM 704 O O . ILE A 1 108 ? -30.594 28.969 -15.468 1.00 99.93 975 ILE A O 1
ATOM 709 N N . ASN A 1 109 ? -31.840 27.472 -14.338 1.00 108.71 976 ASN A N 1
ATOM 710 C CA . ASN A 1 109 ? -33.014 28.326 -14.255 1.00 112.28 976 ASN A CA 1
ATOM 711 C C . ASN A 1 109 ? -32.944 29.176 -12.986 1.00 106.35 976 ASN A C 1
ATOM 712 O O . ASN A 1 109 ? -31.912 29.245 -12.313 1.00 103.08 976 ASN A O 1
ATOM 717 N N . LEU A 1 110 ? -34.055 29.833 -12.644 1.00 103.57 977 LEU A N 1
ATOM 718 C CA . LEU A 1 110 ? -34.065 30.717 -11.482 1.00 97.71 977 LEU A CA 1
ATOM 719 C C . LEU A 1 110 ? -34.008 29.928 -10.180 1.00 99.17 977 LEU A C 1
ATOM 720 O O . LEU A 1 110 ? -33.338 30.342 -9.227 1.00 98.47 977 LEU A O 1
ATOM 725 N N . LYS A 1 111 ? -34.708 28.792 -10.118 1.00 99.82 978 LYS A N 1
ATOM 726 C CA . LYS A 1 111 ? -34.704 27.990 -8.898 1.00 98.39 978 LYS A CA 1
ATOM 727 C C . LYS A 1 111 ? -33.308 27.464 -8.591 1.00 98.62 978 LYS A C 1
ATOM 728 O O . LYS A 1 111 ? -32.904 27.399 -7.423 1.00 97.09 978 LYS A O 1
ATOM 731 N N . GLN A 1 112 ? -32.553 27.090 -9.627 1.00 100.90 979 GLN A N 1
ATOM 732 C CA . GLN A 1 112 ? -31.184 26.634 -9.412 1.00 101.56 979 GLN A CA 1
ATOM 733 C C . GLN A 1 112 ? -30.276 27.779 -8.980 1.00 99.82 979 GLN A C 1
ATOM 734 O O . GLN A 1 112 ? -29.328 27.562 -8.217 1.00 101.63 979 GLN A O 1
ATOM 740 N N . GLN A 1 113 ? -30.547 28.997 -9.455 1.00 96.87 980 GLN A N 1
ATOM 741 C CA . GLN A 1 113 ? -29.772 30.154 -9.020 1.00 89.16 980 GLN A CA 1
ATOM 742 C C . GLN A 1 113 ? -30.025 30.457 -7.548 1.00 83.49 980 GLN A C 1
ATOM 743 O O . GLN A 1 113 ? -29.084 30.692 -6.781 1.00 79.03 980 GLN A O 1
ATOM 749 N N . LEU A 1 114 ? -31.295 30.458 -7.136 1.00 84.14 981 LEU A N 1
ATOM 750 C CA . LEU A 1 114 ? -31.613 30.669 -5.728 1.00 82.49 981 LEU A CA 1
ATOM 751 C C . LEU A 1 114 ? -31.039 29.560 -4.857 1.00 85.99 981 LEU A C 1
ATOM 752 O O . LEU A 1 114 ? -30.701 29.799 -3.692 1.00 87.11 981 LEU A O 1
ATOM 757 N N . LYS A 1 115 ? -30.922 28.347 -5.400 1.00 86.17 982 LYS A N 1
ATOM 758 C CA . LYS A 1 115 ? -30.261 27.273 -4.666 1.00 84.24 982 LYS A CA 1
ATOM 759 C C . LYS A 1 115 ? -28.777 27.565 -4.488 1.00 81.60 982 LYS A C 1
ATOM 760 O O . LYS A 1 115 ? -28.200 27.261 -3.438 1.00 82.38 982 LYS A O 1
ATOM 762 N N . TYR A 1 116 ? -28.142 28.154 -5.506 1.00 80.04 983 TYR A N 1
ATOM 763 C CA . TYR A 1 116 ? -26.752 28.576 -5.363 1.00 79.90 983 TYR A CA 1
ATOM 764 C C . TYR A 1 116 ? -26.622 29.699 -4.343 1.00 79.25 983 TYR A C 1
ATOM 765 O O . TYR A 1 116 ? -25.665 29.727 -3.560 1.00 80.74 983 TYR A O 1
ATOM 774 N N . ALA A 1 117 ? -27.576 30.635 -4.338 1.00 77.37 984 ALA A N 1
ATOM 775 C CA . ALA A 1 117 ? -27.521 31.750 -3.400 1.00 70.85 984 ALA A CA 1
ATOM 776 C C . ALA A 1 117 ? -27.660 31.281 -1.958 1.00 69.26 984 ALA A C 1
ATOM 777 O O . ALA A 1 117 ? -27.057 31.871 -1.054 1.00 68.80 984 ALA A O 1
ATOM 779 N N . VAL A 1 118 ? -28.445 30.229 -1.722 1.00 69.07 985 VAL A N 1
ATOM 780 C CA . VAL A 1 118 ? -28.586 29.701 -0.368 1.00 74.75 985 VAL A CA 1
ATOM 781 C C . VAL A 1 118 ? -27.291 29.040 0.085 1.00 81.70 985 VAL A C 1
ATOM 782 O O . VAL A 1 118 ? -26.850 29.225 1.227 1.00 87.05 985 VAL A O 1
ATOM 786 N N . GLN A 1 119 ? -26.658 28.264 -0.798 1.00 82.42 986 GLN A N 1
ATOM 787 C CA . GLN A 1 119 ? -25.415 27.589 -0.435 1.00 79.96 986 GLN A CA 1
ATOM 788 C C . GLN A 1 119 ? -24.305 28.591 -0.146 1.00 79.46 986 GLN A C 1
ATOM 789 O O . GLN A 1 119 ? -23.503 28.393 0.775 1.00 78.76 986 GLN A O 1
ATOM 795 N N . ILE A 1 120 ? -24.240 29.675 -0.923 1.00 80.24 987 ILE A N 1
ATOM 796 C CA . ILE A 1 120 ? -23.219 30.691 -0.692 1.00 74.53 987 ILE A CA 1
ATOM 797 C C . ILE A 1 120 ? -23.447 31.382 0.648 1.00 76.48 987 ILE A C 1
ATOM 798 O O . ILE A 1 120 ? -22.495 31.662 1.387 1.00 76.18 987 ILE A O 1
ATOM 803 N N . CYS A 1 121 ? -24.709 31.654 0.991 1.00 77.33 988 CYS A N 1
ATOM 804 C CA . CYS A 1 121 ? -25.004 32.297 2.268 1.00 76.46 988 CYS A CA 1
ATOM 805 C C . CYS A 1 121 ? -24.666 31.388 3.444 1.00 75.92 988 CYS A C 1
ATOM 806 O O . CYS A 1 121 ? -24.102 31.846 4.444 1.00 76.41 988 CYS A O 1
ATOM 809 N N . LYS A 1 122 ? -25.008 30.100 3.346 1.00 71.91 989 LYS A N 1
ATOM 810 C CA . LYS A 1 122 ? -24.684 29.170 4.424 1.00 72.57 989 LYS A CA 1
ATOM 811 C C . LYS A 1 122 ? -23.177 29.043 4.605 1.00 77.31 989 LYS A C 1
ATOM 812 O O . LYS A 1 122 ? -22.688 28.910 5.733 1.00 82.97 989 LYS A O 1
ATOM 818 N N . GLY A 1 123 ? -22.423 29.084 3.505 1.00 75.87 990 GLY A N 1
ATOM 819 C CA . GLY A 1 123 ? -20.975 29.050 3.616 1.00 74.16 990 GLY A CA 1
ATOM 820 C C . GLY A 1 123 ? -20.408 30.333 4.190 1.00 68.58 990 GLY A C 1
ATOM 821 O O . GLY A 1 123 ? -19.489 30.302 5.014 1.00 67.10 990 GLY A O 1
ATOM 822 N N . MET A 1 124 ? -20.947 31.480 3.766 1.00 65.43 991 MET A N 1
ATOM 823 C CA . MET A 1 124 ? -20.489 32.757 4.304 1.00 63.27 991 MET A CA 1
ATOM 824 C C . MET A 1 124 ? -20.892 32.921 5.764 1.00 66.82 991 MET A C 1
ATOM 825 O O . MET A 1 124 ? -20.127 33.470 6.566 1.00 69.08 991 MET A O 1
ATOM 830 N N . ASP A 1 125 ? -22.091 32.458 6.128 1.00 65.25 992 ASP A N 1
ATOM 831 C CA . ASP A 1 125 ? -22.532 32.575 7.514 1.00 64.46 992 ASP A CA 1
ATOM 832 C C . ASP A 1 125 ? -21.654 31.740 8.438 1.00 69.08 992 ASP A C 1
ATOM 833 O O . ASP A 1 125 ? -21.334 32.164 9.554 1.00 72.53 992 ASP A O 1
ATOM 838 N N . TYR A 1 126 ? -21.252 30.549 7.988 1.00 72.84 993 TYR A N 1
ATOM 839 C CA . TYR A 1 126 ? -20.292 29.762 8.754 1.00 75.40 993 TYR A CA 1
ATOM 840 C C . TYR A 1 126 ? -18.941 30.461 8.817 1.00 75.68 993 TYR A C 1
ATOM 841 O O . TYR A 1 126 ? -18.260 30.421 9.849 1.00 77.16 993 TYR A O 1
ATOM 850 N N . LEU A 1 127 ? -18.538 31.108 7.721 1.00 72.32 994 LEU A N 1
ATOM 851 C CA . LEU A 1 127 ? -17.280 31.846 7.716 1.00 72.61 994 LEU A CA 1
ATOM 852 C C . LEU A 1 127 ? -17.321 33.002 8.707 1.00 71.25 994 LEU A C 1
ATOM 853 O O . LEU A 1 127 ? -16.318 33.304 9.364 1.00 71.80 994 LEU A O 1
ATOM 858 N N . GLY A 1 128 ? -18.478 33.657 8.835 1.00 64.81 995 GLY A N 1
ATOM 859 C CA . GLY A 1 128 ? -18.607 34.737 9.797 1.00 60.09 995 GLY A CA 1
ATOM 860 C C . GLY A 1 128 ? -18.650 34.257 11.233 1.00 67.98 995 GLY A C 1
ATOM 861 O O . GLY A 1 128 ? -18.233 34.979 12.144 1.00 66.33 995 GLY A O 1
ATOM 862 N N . SER A 1 129 ? -19.152 33.039 11.460 1.00 63.99 996 SER A N 1
ATOM 863 C CA . SER A 1 129 ? -19.174 32.483 12.807 1.00 68.36 996 SER A CA 1
ATOM 864 C C . SER A 1 129 ? -17.774 32.231 13.346 1.00 73.54 996 SER A C 1
ATOM 865 O O . SER A 1 129 ? -17.596 32.148 14.566 1.00 74.04 996 SER A O 1
ATOM 868 N N . ARG A 1 130 ? -16.780 32.105 12.467 1.00 75.54 997 ARG A N 1
ATOM 869 C CA . ARG A 1 130 ? -15.389 31.955 12.865 1.00 69.73 997 ARG A CA 1
ATOM 870 C C . ARG A 1 130 ? -14.618 33.267 12.768 1.00 66.02 997 ARG A C 1
ATOM 871 O O . ARG A 1 130 ? -13.390 33.249 12.630 1.00 69.12 997 ARG A O 1
ATOM 879 N N . GLN A 1 131 ? -15.322 34.400 12.823 1.00 66.10 998 GLN A N 1
ATOM 880 C CA . GLN A 1 131 ? -14.734 35.739 12.844 1.00 65.17 998 GLN A CA 1
ATOM 881 C C . GLN A 1 131 ? -13.966 36.067 11.566 1.00 67.15 998 GLN A C 1
ATOM 882 O O . GLN A 1 131 ? -13.148 36.993 11.553 1.00 70.43 998 GLN A O 1
ATOM 888 N N . TYR A 1 132 ? -14.218 35.339 10.482 1.00 61.11 999 TYR A N 1
ATOM 889 C CA . TYR A 1 132 ? -13.522 35.548 9.218 1.00 57.98 999 TYR A CA 1
ATOM 890 C C . TYR A 1 132 ? -14.383 36.377 8.275 1.00 59.04 999 TYR A C 1
ATOM 891 O O . TYR A 1 132 ? -15.572 36.093 8.096 1.00 63.16 999 TYR A O 1
ATOM 900 N N . VAL A 1 133 ? -13.780 37.399 7.677 1.00 53.37 1000 VAL A N 1
ATOM 901 C CA . VAL A 1 133 ? -14.393 38.169 6.602 1.00 53.37 1000 VAL A CA 1
ATOM 902 C C . VAL A 1 133 ? -13.641 37.843 5.317 1.00 56.37 1000 VAL A C 1
ATOM 903 O O . VAL A 1 133 ? -12.408 37.939 5.268 1.00 56.11 1000 VAL A O 1
ATOM 907 N N . HIS A 1 134 ? -14.383 37.434 4.286 1.00 59.48 1001 HIS A N 1
ATOM 908 C CA . HIS A 1 134 ? -13.758 36.878 3.089 1.00 59.73 1001 HIS A CA 1
ATOM 909 C C . HIS A 1 134 ? -12.965 37.936 2.329 1.00 59.19 1001 HIS A C 1
ATOM 910 O O . HIS A 1 134 ? -11.827 37.690 1.914 1.00 64.31 1001 HIS A O 1
ATOM 917 N N . ARG A 1 135 ? -13.560 39.113 2.127 1.00 51.82 1002 ARG A N 1
ATOM 918 C CA . ARG A 1 135 ? -12.965 40.271 1.459 1.00 50.18 1002 ARG A CA 1
ATOM 919 C C . ARG A 1 135 ? -12.733 40.062 -0.032 1.00 54.44 1002 ARG A C 1
ATOM 920 O O . ARG A 1 135 ? -12.038 40.872 -0.658 1.00 52.76 1002 ARG A O 1
ATOM 928 N N . ASP A 1 136 ? -13.296 39.010 -0.627 1.00 57.90 1003 ASP A N 1
ATOM 929 C CA . ASP A 1 136 ? -13.188 38.810 -2.067 1.00 58.09 1003 ASP A CA 1
ATOM 930 C C . ASP A 1 136 ? -14.312 37.909 -2.564 1.00 59.31 1003 ASP A C 1
ATOM 931 O O . ASP A 1 136 ? -14.106 37.077 -3.454 1.00 62.33 1003 ASP A O 1
ATOM 936 N N . LEU A 1 137 ? -15.502 38.065 -1.993 1.00 58.41 1004 LEU A N 1
ATOM 937 C CA . LEU A 1 137 ? -16.651 37.243 -2.367 1.00 60.83 1004 LEU A CA 1
ATOM 938 C C . LEU A 1 137 ? -17.150 37.694 -3.733 1.00 62.61 1004 LEU A C 1
ATOM 939 O O . LEU A 1 137 ? -17.861 38.694 -3.853 1.00 59.57 1004 LEU A O 1
ATOM 944 N N . ALA A 1 138 ? -16.769 36.958 -4.774 1.00 67.16 1005 ALA A N 1
ATOM 945 C CA . ALA A 1 138 ? -17.193 37.248 -6.135 1.00 67.53 1005 ALA A CA 1
ATOM 946 C C . ALA A 1 138 ? -17.476 35.936 -6.850 1.00 73.38 1005 ALA A C 1
ATOM 947 O O . ALA A 1 138 ? -17.108 34.856 -6.381 1.00 81.52 1005 ALA A O 1
ATOM 949 N N . ALA A 1 139 ? -18.141 36.038 -8.004 1.00 70.75 1006 ALA A N 1
ATOM 950 C CA . ALA A 1 139 ? -18.494 34.839 -8.757 1.00 71.84 1006 ALA A CA 1
ATOM 951 C C . ALA A 1 139 ? -17.258 34.094 -9.243 1.00 75.06 1006 ALA A C 1
ATOM 952 O O . ALA A 1 139 ? -17.284 32.865 -9.369 1.00 83.24 1006 ALA A O 1
ATOM 954 N N . ARG A 1 140 ? -16.168 34.815 -9.516 1.00 70.78 1007 ARG A N 1
ATOM 955 C CA . ARG A 1 140 ? -14.935 34.172 -9.954 1.00 70.00 1007 ARG A CA 1
ATOM 956 C C . ARG A 1 140 ? -14.305 33.321 -8.859 1.00 74.67 1007 ARG A C 1
ATOM 957 O O . ARG A 1 140 ? -13.445 32.486 -9.158 1.00 82.96 1007 ARG A O 1
ATOM 965 N N . ASN A 1 141 ? -14.708 33.515 -7.603 1.00 69.98 1008 ASN A N 1
ATOM 966 C CA . ASN A 1 141 ? -14.183 32.749 -6.481 1.00 68.23 1008 ASN A CA 1
ATOM 967 C C . ASN A 1 141 ? -15.213 31.792 -5.894 1.00 70.48 1008 ASN A C 1
ATOM 968 O O . ASN A 1 141 ? -14.965 31.204 -4.836 1.00 72.40 1008 ASN A O 1
ATOM 973 N N . VAL A 1 142 ? -16.359 31.627 -6.547 1.00 69.60 1009 VAL A N 1
ATOM 974 C CA . VAL A 1 142 ? -17.366 30.652 -6.145 1.00 71.13 1009 VAL A CA 1
ATOM 975 C C . VAL A 1 142 ? -17.224 29.464 -7.090 1.00 77.59 1009 VAL A C 1
ATOM 976 O O . VAL A 1 142 ? -17.671 29.508 -8.239 1.00 80.93 1009 VAL A O 1
ATOM 980 N N . LEU A 1 143 ? -16.595 28.398 -6.606 1.00 79.58 1010 LEU A N 1
ATOM 981 C CA . LEU A 1 143 ? -16.338 27.231 -7.434 1.00 85.21 1010 LEU A CA 1
ATOM 982 C C . LEU A 1 143 ? -17.567 26.332 -7.495 1.00 89.40 1010 LEU A C 1
ATOM 983 O O . LEU A 1 143 ? -18.347 26.239 -6.542 1.00 89.16 1010 LEU A O 1
ATOM 988 N N . VAL A 1 144 ? -17.731 25.663 -8.632 1.00 93.12 1011 VAL A N 1
ATOM 989 C CA . VAL A 1 144 ? -18.895 24.829 -8.906 1.00 96.17 1011 VAL A CA 1
ATOM 990 C C . VAL A 1 144 ? -18.460 23.371 -8.855 1.00 104.42 1011 VAL A C 1
ATOM 991 O O . VAL A 1 144 ? -17.618 22.938 -9.653 1.00 109.81 1011 VAL A O 1
ATOM 995 N N . GLU A 1 145 ? -19.033 22.614 -7.920 1.00 106.17 1012 GLU A N 1
ATOM 996 C CA . GLU A 1 145 ? -18.759 21.186 -7.828 1.00 110.95 1012 GLU A CA 1
ATOM 997 C C . GLU A 1 145 ? -19.671 20.370 -8.735 1.00 110.89 1012 GLU A C 1
ATOM 998 O O . GLU A 1 145 ? -19.208 19.443 -9.408 1.00 115.56 1012 GLU A O 1
ATOM 1004 N N . SER A 1 146 ? -20.959 20.700 -8.766 1.00 107.84 1013 SER A N 1
ATOM 1005 C CA . SER A 1 146 ? -21.918 20.025 -9.628 1.00 110.74 1013 SER A CA 1
ATOM 1006 C C . SER A 1 146 ? -23.045 21.003 -9.942 1.00 106.09 1013 SER A C 1
ATOM 1007 O O . SER A 1 146 ? -22.979 22.185 -9.593 1.00 99.68 1013 SER A O 1
ATOM 1010 N N . GLU A 1 147 ? -24.089 20.504 -10.607 1.00 112.04 1014 GLU A N 1
ATOM 1011 C CA . GLU A 1 147 ? -25.228 21.354 -10.935 1.00 115.83 1014 GLU A CA 1
ATOM 1012 C C . GLU A 1 147 ? -25.959 21.822 -9.683 1.00 112.22 1014 GLU A C 1
ATOM 1013 O O . GLU A 1 147 ? -26.568 22.898 -9.689 1.00 106.00 1014 GLU A O 1
ATOM 1019 N N . HIS A 1 148 ? -25.897 21.047 -8.602 1.00 114.87 1015 HIS A N 1
ATOM 1020 C CA . HIS A 1 148 ? -26.648 21.339 -7.390 1.00 115.43 1015 HIS A CA 1
ATOM 1021 C C . HIS A 1 148 ? -25.773 21.783 -6.225 1.00 109.61 1015 HIS A C 1
ATOM 1022 O O . HIS A 1 148 ? -26.303 22.038 -5.139 1.00 108.14 1015 HIS A O 1
ATOM 1029 N N . GLN A 1 149 ? -24.459 21.887 -6.413 1.00 107.68 1016 GLN A N 1
ATOM 1030 C CA . GLN A 1 149 ? -23.552 22.186 -5.311 1.00 105.81 1016 GLN A CA 1
ATOM 1031 C C . GLN A 1 149 ? -22.482 23.167 -5.765 1.00 101.27 1016 GLN A C 1
ATOM 1032 O O . GLN A 1 149 ? -21.895 22.996 -6.837 1.00 103.31 1016 GLN A O 1
ATOM 1038 N N . VAL A 1 150 ? -22.234 24.190 -4.946 1.00 94.61 1017 VAL A N 1
ATOM 1039 C CA . VAL A 1 150 ? -21.154 25.141 -5.166 1.00 89.71 1017 VAL A CA 1
ATOM 1040 C C . VAL A 1 150 ? -20.397 25.323 -3.857 1.00 86.29 1017 VAL A C 1
ATOM 1041 O O . VAL A 1 150 ? -20.932 25.113 -2.766 1.00 84.75 1017 VAL A O 1
ATOM 1045 N N . LYS A 1 151 ? -19.131 25.718 -3.979 1.00 84.41 1018 LYS A N 1
ATOM 1046 C CA . LYS A 1 151 ? -18.269 25.941 -2.829 1.00 83.00 1018 LYS A CA 1
ATOM 1047 C C . LYS A 1 151 ? -17.554 27.277 -2.975 1.00 81.23 1018 LYS A C 1
ATOM 1048 O O . LYS A 1 151 ? -17.415 27.816 -4.076 1.00 85.36 1018 LYS A O 1
ATOM 1054 N N . ILE A 1 152 ? -17.094 27.804 -1.843 1.00 80.57 1019 ILE A N 1
ATOM 1055 C CA . ILE A 1 152 ? -16.439 29.106 -1.772 1.00 77.40 1019 ILE A CA 1
ATOM 1056 C C . ILE A 1 152 ? -14.944 28.889 -1.591 1.00 77.91 1019 ILE A C 1
ATOM 1057 O O . ILE A 1 152 ? -14.523 28.091 -0.744 1.00 86.20 1019 ILE A O 1
ATOM 1062 N N . GLY A 1 153 ? -14.143 29.601 -2.382 1.00 68.97 1020 GLY A N 1
ATOM 1063 C CA . GLY A 1 153 ? -12.700 29.499 -2.289 1.00 69.00 1020 GLY A CA 1
ATOM 1064 C C . GLY A 1 153 ? -12.002 30.845 -2.291 1.00 67.62 1020 GLY A C 1
ATOM 1065 O O . GLY A 1 153 ? -12.640 31.879 -2.069 1.00 64.14 1020 GLY A O 1
ATOM 1066 N N . ASP A 1 154 ? -10.689 30.834 -2.536 1.00 72.44 1021 ASP A N 1
ATOM 1067 C CA . ASP A 1 154 ? -9.870 32.042 -2.602 1.00 73.74 1021 ASP A CA 1
ATOM 1068 C C . ASP A 1 154 ? -9.933 32.835 -1.302 1.00 69.19 1021 ASP A C 1
ATOM 1069 O O . ASP A 1 154 ? -10.718 33.780 -1.180 1.00 65.27 1021 ASP A O 1
ATOM 1074 N N . PHE A 1 155 ? -9.094 32.470 -0.333 1.00 71.23 1022 PHE A N 1
ATOM 1075 C CA . PHE A 1 155 ? -9.028 33.151 0.953 1.00 67.48 1022 PHE A CA 1
ATOM 1076 C C . PHE A 1 155 ? -7.741 33.956 1.108 1.00 66.64 1022 PHE A C 1
ATOM 1077 O O . PHE A 1 155 ? -7.262 34.163 2.225 1.00 71.71 1022 PHE A O 1
ATOM 1085 N N . GLY A 1 156 ? -7.173 34.418 -0.009 1.00 63.37 1023 GLY A N 1
ATOM 1086 C CA . GLY A 1 156 ? -5.927 35.161 0.054 1.00 63.29 1023 GLY A CA 1
ATOM 1087 C C . GLY A 1 156 ? -6.052 36.501 0.750 1.00 64.91 1023 GLY A C 1
ATOM 1088 O O . GLY A 1 156 ? -5.074 37.004 1.310 1.00 70.12 1023 GLY A O 1
ATOM 1089 N N . LEU A 1 157 ? -7.242 37.099 0.725 1.00 59.83 1024 LEU A N 1
ATOM 1090 C CA . LEU A 1 157 ? -7.483 38.380 1.373 1.00 56.52 1024 LEU A CA 1
ATOM 1091 C C . LEU A 1 157 ? -8.281 38.252 2.663 1.00 58.66 1024 LEU A C 1
ATOM 1092 O O . LEU A 1 157 ? -8.609 39.274 3.275 1.00 66.51 1024 LEU A O 1
ATOM 1097 N N . THR A 1 158 ? -8.593 37.033 3.094 1.00 61.90 1025 THR A N 1
ATOM 1098 C CA . THR A 1 158 ? -9.433 36.838 4.268 1.00 59.69 1025 THR A CA 1
ATOM 1099 C C . THR A 1 158 ? -8.721 37.306 5.532 1.00 60.63 1025 THR A C 1
ATOM 1100 O O . THR A 1 158 ? -7.531 37.046 5.731 1.00 68.03 1025 THR A O 1
ATOM 1104 N N . LYS A 1 159 ? -9.462 38.007 6.387 1.00 55.96 1026 LYS A N 1
ATOM 1105 C CA . LYS A 1 159 ? -8.940 38.541 7.635 1.00 52.38 1026 LYS A CA 1
ATOM 1106 C C . LYS A 1 159 ? -9.832 38.106 8.789 1.00 57.43 1026 LYS A C 1
ATOM 1107 O O . LYS A 1 159 ? -11.022 37.837 8.608 1.00 60.34 1026 LYS A O 1
ATOM 1113 N N . ALA A 1 160 ? -9.244 38.047 9.981 1.00 59.78 1027 ALA A N 1
ATOM 1114 C CA . ALA A 1 160 ? -9.936 37.589 11.179 1.00 61.08 1027 ALA A CA 1
ATOM 1115 C C . ALA A 1 160 ? -10.287 38.785 12.055 1.00 62.56 1027 ALA A C 1
ATOM 1116 O O . ALA A 1 160 ? -9.401 39.545 12.460 1.00 76.50 1027 ALA A O 1
ATOM 1118 N N . ILE A 1 161 ? -11.574 38.945 12.344 1.00 57.14 1028 ILE A N 1
ATOM 1119 C CA . ILE A 1 161 ? -12.033 39.992 13.250 1.00 53.16 1028 ILE A CA 1
ATOM 1120 C C . ILE A 1 161 ? -11.777 39.548 14.683 1.00 55.36 1028 ILE A C 1
ATOM 1121 O O . ILE A 1 161 ? -12.075 38.407 15.053 1.00 67.71 1028 ILE A O 1
ATOM 1126 N N . GLU A 1 162 ? -11.216 40.445 15.490 1.00 66.94 1029 GLU A N 1
ATOM 1127 C CA . GLU A 1 162 ? -11.013 40.145 16.900 1.00 61.35 1029 GLU A CA 1
ATOM 1128 C C . GLU A 1 162 ? -12.353 39.903 17.587 1.00 64.84 1029 GLU A C 1
ATOM 1129 O O . GLU A 1 162 ? -13.371 40.510 17.245 1.00 66.63 1029 GLU A O 1
ATOM 1135 N N . THR A 1 163 ? -12.342 38.996 18.569 1.00 65.26 1030 THR A N 1
ATOM 1136 C CA . THR A 1 163 ? -13.585 38.566 19.202 1.00 71.59 1030 THR A CA 1
ATOM 1137 C C . THR A 1 163 ? -14.284 39.707 19.930 1.00 74.84 1030 THR A C 1
ATOM 1138 O O . THR A 1 163 ? -15.507 39.670 20.107 1.00 83.81 1030 THR A O 1
ATOM 1142 N N . ASP A 1 164 ? -13.537 40.722 20.363 1.00 68.94 1031 ASP A N 1
ATOM 1143 C CA . ASP A 1 164 ? -14.118 41.872 21.042 1.00 71.52 1031 ASP A CA 1
ATOM 1144 C C . ASP A 1 164 ? -14.404 43.038 20.107 1.00 72.78 1031 ASP A C 1
ATOM 1145 O O . ASP A 1 164 ? -15.042 44.008 20.530 1.00 79.32 1031 ASP A O 1
ATOM 1150 N N . LYS A 1 165 ? -13.956 42.969 18.859 1.00 65.18 1032 LYS A N 1
ATOM 1151 C CA . LYS A 1 165 ? -14.151 44.038 17.894 1.00 63.43 1032 LYS A CA 1
ATOM 1152 C C . LYS A 1 165 ? -15.296 43.702 16.946 1.00 60.04 1032 LYS A C 1
ATOM 1153 O O . LYS A 1 165 ? -15.725 42.551 16.828 1.00 65.59 1032 LYS A O 1
ATOM 1159 N N . GLU A 1 166 ? -15.790 44.736 16.269 1.00 47.57 1033 GLU A N 1
ATOM 1160 C CA . GLU A 1 166 ? -16.851 44.596 15.283 1.00 51.02 1033 GLU A CA 1
ATOM 1161 C C . GLU A 1 166 ? -16.328 44.593 13.853 1.00 49.62 1033 GLU A C 1
ATOM 1162 O O . GLU A 1 166 ? -17.064 44.206 12.939 1.00 49.11 1033 GLU A O 1
ATOM 1168 N N . TYR A 1 167 ? -15.081 45.003 13.645 1.00 41.62 1034 TYR A N 1
ATOM 1169 C CA . TYR A 1 167 ? -14.481 45.039 12.321 1.00 44.88 1034 TYR A CA 1
ATOM 1170 C C . TYR A 1 167 ? -12.965 44.919 12.420 1.00 48.49 1034 TYR A C 1
ATOM 1171 O O . TYR A 1 167 ? -12.401 44.941 13.511 1.00 64.46 1034 TYR A O 1
ATOM 1205 N N . THR A 1 169 ? -9.444 46.605 10.602 1.00 43.83 1036 THR A N 1
ATOM 1206 C CA . THR A 1 169 ? -8.855 47.595 9.714 1.00 43.49 1036 THR A CA 1
ATOM 1207 C C . THR A 1 169 ? -7.621 47.026 9.026 1.00 47.43 1036 THR A C 1
ATOM 1208 O O . THR A 1 169 ? -6.727 46.492 9.680 1.00 49.55 1036 THR A O 1
ATOM 1212 N N . VAL A 1 170 ? -7.578 47.150 7.704 1.00 56.24 1037 VAL A N 1
ATOM 1213 C CA . VAL A 1 170 ? -6.508 46.572 6.900 1.00 54.36 1037 VAL A CA 1
ATOM 1214 C C . VAL A 1 170 ? -5.418 47.613 6.685 1.00 54.14 1037 VAL A C 1
ATOM 1215 O O . VAL A 1 170 ? -5.702 48.765 6.332 1.00 53.08 1037 VAL A O 1
ATOM 1219 N N . LYS A 1 171 ? -4.169 47.209 6.903 1.00 57.84 1038 LYS A N 1
ATOM 1220 C CA . LYS A 1 171 ? -2.991 48.009 6.589 1.00 72.70 1038 LYS A CA 1
ATOM 1221 C C . LYS A 1 171 ? -2.060 47.239 5.659 1.00 81.84 1038 LYS A C 1
ATOM 1222 O O . LYS A 1 171 ? -0.837 47.262 5.810 1.00 82.21 1038 LYS A O 1
ATOM 1228 N N . ASP A 1 172 ? -2.640 46.547 4.676 1.00 88.48 1039 ASP A N 1
ATOM 1229 C CA . ASP A 1 172 ? -1.872 45.648 3.823 1.00 98.23 1039 ASP A CA 1
ATOM 1230 C C . ASP A 1 172 ? -1.092 46.380 2.740 1.00 101.70 1039 ASP A C 1
ATOM 1231 O O . ASP A 1 172 ? -0.003 45.930 2.366 1.00 105.71 1039 ASP A O 1
ATOM 1236 N N . ASP A 1 173 ? -1.625 47.490 2.226 1.00 101.40 1040 ASP A N 1
ATOM 1237 C CA . ASP A 1 173 ? -1.086 48.153 1.038 1.00 108.60 1040 ASP A CA 1
ATOM 1238 C C . ASP A 1 173 ? -1.044 47.170 -0.135 1.00 103.94 1040 ASP A C 1
ATOM 1239 O O . ASP A 1 173 ? -0.005 46.927 -0.752 1.00 108.27 1040 ASP A O 1
ATOM 1244 N N . ARG A 1 174 ? -2.208 46.590 -0.418 1.00 93.74 1041 ARG A N 1
ATOM 1245 C CA . ARG A 1 174 ? -2.375 45.627 -1.494 1.00 86.85 1041 ARG A CA 1
ATOM 1246 C C . ARG A 1 174 ? -3.626 45.974 -2.288 1.00 81.55 1041 ARG A C 1
ATOM 1247 O O . ARG A 1 174 ? -4.487 46.732 -1.834 1.00 76.44 1041 ARG A O 1
ATOM 1255 N N . ASP A 1 175 ? -3.717 45.405 -3.486 1.00 81.98 1042 ASP A N 1
ATOM 1256 C CA . ASP A 1 175 ? -4.842 45.688 -4.364 1.00 76.86 1042 ASP A CA 1
ATOM 1257 C C . ASP A 1 175 ? -6.112 45.012 -3.859 1.00 69.34 1042 ASP A C 1
ATOM 1258 O O . ASP A 1 175 ? -6.072 43.967 -3.205 1.00 75.66 1042 ASP A O 1
ATOM 1263 N N . SER A 1 176 ? -7.253 45.626 -4.174 1.00 55.97 1043 SER A N 1
ATOM 1264 C CA . SER A 1 176 ? -8.546 45.170 -3.696 1.00 56.68 1043 SER A CA 1
ATOM 1265 C C . SER A 1 176 ? -9.578 45.233 -4.814 1.00 59.90 1043 SER A C 1
ATOM 1266 O O . SER A 1 176 ? -9.549 46.163 -5.634 1.00 56.73 1043 SER A O 1
ATOM 1269 N N . PRO A 1 177 ? -10.499 44.270 -4.872 1.00 62.75 1044 PRO A N 1
ATOM 1270 C CA . PRO A 1 177 ? -11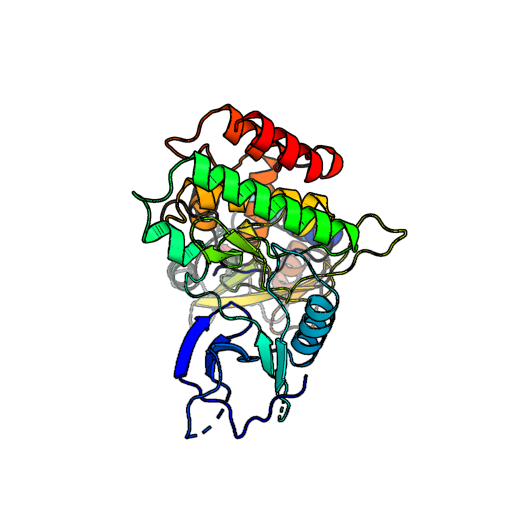.606 44.335 -5.850 1.00 55.05 1044 PRO A CA 1
ATOM 1271 C C . PRO A 1 177 ? -12.656 45.364 -5.434 1.00 47.56 1044 PRO A C 1
ATOM 1272 O O . PRO A 1 177 ? -13.703 45.060 -4.864 1.00 50.07 1044 PRO A O 1
ATOM 1276 N N . VAL A 1 178 ? -12.370 46.632 -5.745 1.00 46.71 1045 VAL A N 1
ATOM 1277 C CA . VAL A 1 178 ? -13.150 47.747 -5.215 1.00 47.46 1045 VAL A CA 1
ATOM 1278 C C . VAL A 1 178 ? -14.593 47.757 -5.707 1.00 46.55 1045 VAL A C 1
ATOM 1279 O O . VAL A 1 178 ? -15.464 48.327 -5.038 1.00 45.82 1045 VAL A O 1
ATOM 1283 N N . PHE A 1 179 ? -14.881 47.156 -6.861 1.00 48.25 1046 PHE A N 1
ATOM 1284 C CA . PHE A 1 179 ? -16.245 47.161 -7.379 1.00 45.38 1046 PHE A CA 1
ATOM 1285 C C . PHE A 1 179 ? -17.137 46.124 -6.706 1.00 46.53 1046 PHE A C 1
ATOM 1286 O O . PHE A 1 179 ? -18.331 46.054 -7.020 1.00 44.91 1046 PHE A O 1
ATOM 1294 N N . TRP A 1 180 ? -16.591 45.325 -5.794 1.00 43.92 1047 TRP A N 1
ATOM 1295 C CA . TRP A 1 180 ? -17.376 44.450 -4.939 1.00 42.51 1047 TRP A CA 1
ATOM 1296 C C . TRP A 1 180 ? -17.408 44.929 -3.495 1.00 40.67 1047 TRP A C 1
ATOM 1297 O O . TRP A 1 180 ? -17.999 44.253 -2.647 1.00 44.17 1047 TRP A O 1
ATOM 1308 N N . TYR A 1 181 ? -16.804 46.077 -3.197 1.00 36.33 1048 TYR A N 1
ATOM 1309 C CA . TYR A 1 181 ? -16.558 46.505 -1.828 1.00 36.27 1048 TYR A CA 1
ATOM 1310 C C . TYR A 1 181 ? -17.564 47.551 -1.366 1.00 41.45 1048 TYR A C 1
ATOM 1311 O O . TYR A 1 181 ? -18.055 48.366 -2.151 1.00 45.44 1048 TYR A O 1
ATOM 1320 N N . ALA A 1 182 ? -17.849 47.523 -0.067 1.00 46.65 1049 ALA A N 1
ATOM 1321 C CA . ALA A 1 182 ? -18.768 48.448 0.569 1.00 36.37 1049 ALA A CA 1
ATOM 1322 C C . ALA A 1 182 ? -18.080 49.785 0.843 1.00 34.25 1049 ALA A C 1
ATOM 1323 O O . ALA A 1 182 ? -16.849 49.873 0.831 1.00 35.38 1049 ALA A O 1
ATOM 1325 N N . PRO A 1 183 ? -18.858 50.849 1.081 1.00 33.20 1050 PRO A N 1
ATOM 1326 C CA . PRO A 1 183 ? -18.235 52.171 1.290 1.00 31.17 1050 PRO A CA 1
ATOM 1327 C C . PRO A 1 183 ? -17.250 52.220 2.446 1.00 35.74 1050 PRO A C 1
ATOM 1328 O O . PRO A 1 183 ? -16.215 52.891 2.335 1.00 41.41 1050 PRO A O 1
ATOM 1332 N N . GLU A 1 184 ? -17.535 51.533 3.556 1.00 29.83 1051 GLU A N 1
ATOM 1333 C CA . GLU A 1 184 ? -16.599 51.547 4.676 1.00 32.91 1051 GLU A CA 1
ATOM 1334 C C . GLU A 1 184 ? -15.273 50.890 4.308 1.00 32.78 1051 GLU A C 1
ATOM 1335 O O . GLU A 1 184 ? -14.227 51.264 4.850 1.00 42.57 1051 GLU A O 1
ATOM 1341 N N . CYS A 1 185 ? -15.293 49.925 3.387 1.00 37.16 1052 CYS A N 1
ATOM 1342 C CA . CYS A 1 185 ? -14.048 49.314 2.934 1.00 35.55 1052 CYS A CA 1
ATOM 1343 C C . CYS A 1 185 ? -13.273 50.258 2.026 1.00 42.04 1052 CYS A C 1
ATOM 1344 O O . CYS A 1 185 ? -12.043 50.345 2.116 1.00 44.92 1052 CYS A O 1
ATOM 1347 N N . LEU A 1 186 ? -13.976 50.969 1.141 1.00 39.66 1053 LEU A N 1
ATOM 1348 C CA . LEU A 1 186 ? -13.309 51.880 0.217 1.00 36.53 1053 LEU A CA 1
ATOM 1349 C C . LEU A 1 186 ? -12.756 53.100 0.941 1.00 42.86 1053 LEU A C 1
ATOM 1350 O O . LEU A 1 186 ? -11.625 53.526 0.679 1.00 41.59 1053 LEU A O 1
ATOM 1355 N N . MET A 1 187 ? -13.538 53.677 1.856 1.00 42.87 1054 MET A N 1
ATOM 1356 C CA . MET A 1 187 ? -13.150 54.937 2.478 1.00 42.60 1054 MET A CA 1
ATOM 1357 C C . MET A 1 187 ? -12.158 54.751 3.615 1.00 40.41 1054 MET A C 1
ATOM 1358 O O . MET A 1 187 ? -11.295 55.612 3.819 1.00 42.06 1054 MET A O 1
ATOM 1363 N N . GLN A 1 188 ? -12.262 53.655 4.368 1.00 52.15 1055 GLN A N 1
ATOM 1364 C CA . GLN A 1 188 ? -11.512 53.510 5.607 1.00 49.07 1055 GLN A CA 1
ATOM 1365 C C . GLN A 1 188 ? -10.765 52.191 5.742 1.00 50.04 1055 GLN A C 1
ATOM 1366 O O . GLN A 1 188 ? -10.051 52.010 6.734 1.00 52.88 1055 GLN A O 1
ATOM 1372 N N . SER A 1 189 ? -10.911 51.269 4.790 1.00 46.76 1056 SER A N 1
ATOM 1373 C CA . SER A 1 189 ? -10.353 49.919 4.879 1.00 41.87 1056 SER A CA 1
ATOM 1374 C C . SER A 1 189 ? -10.901 49.143 6.074 1.00 46.82 1056 SER A C 1
ATOM 1375 O O . SER A 1 189 ? -10.266 48.193 6.545 1.00 50.67 1056 SER A O 1
ATOM 1378 N N . LYS A 1 190 ? -12.069 49.533 6.582 1.00 45.39 1057 LYS A N 1
ATOM 1379 C CA . LYS A 1 190 ? -12.751 48.777 7.623 1.00 41.35 1057 LYS A CA 1
ATOM 1380 C C . LYS A 1 190 ? -13.583 47.676 6.986 1.00 42.32 1057 LYS A C 1
ATOM 1381 O O . LYS A 1 190 ? -14.269 47.901 5.985 1.00 49.54 1057 LYS A O 1
ATOM 1387 N N . PHE A 1 191 ? -13.530 46.485 7.576 1.00 48.74 1058 PHE A N 1
ATOM 1388 C CA . PHE A 1 191 ? -14.226 45.318 7.037 1.00 46.96 1058 PHE A CA 1
ATOM 1389 C C . PHE A 1 191 ? -15.081 44.691 8.132 1.00 49.30 1058 PHE A C 1
ATOM 1390 O O . PHE A 1 191 ? -14.565 44.033 9.041 1.00 52.46 1058 PHE A O 1
ATOM 1398 N N . TYR A 1 192 ? -16.388 44.912 8.041 1.00 45.20 1059 TYR A N 1
ATOM 1399 C CA . TYR A 1 192 ? -17.364 44.257 8.894 1.00 45.64 1059 TYR A CA 1
ATOM 1400 C C . TYR A 1 192 ? -17.778 42.926 8.276 1.00 50.84 1059 TYR A C 1
ATOM 1401 O O . TYR A 1 192 ? -17.429 42.602 7.138 1.00 54.10 1059 TYR A O 1
ATOM 1410 N N . ILE A 1 193 ? -18.536 42.143 9.045 1.00 50.10 1060 ILE A N 1
ATOM 1411 C CA . ILE A 1 193 ? -19.244 41.015 8.450 1.00 49.62 1060 ILE A CA 1
ATOM 1412 C C . ILE A 1 193 ? -20.234 41.521 7.409 1.00 52.64 1060 ILE A C 1
ATOM 1413 O O . ILE A 1 193 ? -20.427 40.903 6.354 1.00 55.35 1060 ILE A O 1
ATOM 1418 N N . ALA A 1 194 ? -20.852 42.675 7.678 1.00 50.71 1061 ALA A N 1
ATOM 1419 C CA . ALA A 1 194 ? -21.752 43.298 6.717 1.00 46.11 1061 ALA A CA 1
ATOM 1420 C C . ALA A 1 194 ? -21.040 43.697 5.431 1.00 45.48 1061 ALA A C 1
ATOM 1421 O O . ALA A 1 194 ? -21.701 43.885 4.404 1.00 45.75 1061 ALA A O 1
ATOM 1423 N N . SER A 1 195 ? -19.713 43.839 5.464 1.00 43.80 1062 SER A N 1
ATOM 1424 C CA . SER A 1 195 ? -18.974 44.126 4.240 1.00 38.74 1062 SER A CA 1
ATOM 1425 C C . SER A 1 195 ? -19.029 42.943 3.280 1.00 51.81 1062 SER A C 1
ATOM 1426 O O . SER A 1 195 ? -19.081 43.130 2.058 1.00 52.78 1062 SER A O 1
ATOM 1429 N N . ASP A 1 196 ? -19.016 41.719 3.813 1.00 51.82 1063 ASP A N 1
ATOM 1430 C CA . ASP A 1 196 ? -19.203 40.547 2.965 1.00 48.34 1063 ASP A CA 1
ATOM 1431 C C . ASP A 1 196 ? -20.643 40.430 2.484 1.00 48.60 1063 ASP A C 1
ATOM 1432 O O . ASP A 1 196 ? -20.895 39.847 1.423 1.00 52.07 1063 ASP A O 1
ATOM 1437 N N . VAL A 1 197 ? -21.597 40.969 3.246 1.00 44.20 1064 VAL A N 1
ATOM 1438 C CA . VAL A 1 197 ? -22.984 40.986 2.792 1.00 45.42 1064 VAL A CA 1
ATOM 1439 C C . VAL A 1 197 ? -23.128 41.885 1.572 1.00 50.12 1064 VAL A C 1
ATOM 1440 O O . VAL A 1 197 ? -23.850 41.556 0.622 1.00 60.05 1064 VAL A O 1
ATOM 1444 N N . TRP A 1 198 ? -22.444 43.033 1.577 1.00 46.82 1065 TRP A N 1
ATOM 1445 C CA . TRP A 1 198 ? -22.401 43.886 0.393 1.00 43.97 1065 TRP A CA 1
ATOM 1446 C C . TRP A 1 198 ? -21.855 43.122 -0.807 1.00 45.66 1065 TRP A C 1
ATOM 1447 O O . TRP A 1 198 ? -22.429 43.165 -1.901 1.00 48.26 1065 TRP A O 1
ATOM 1458 N N . SER A 1 199 ? -20.742 42.408 -0.614 1.00 47.99 1066 SER A N 1
ATOM 1459 C CA . SER A 1 199 ? -20.142 41.655 -1.710 1.00 42.87 1066 SER A CA 1
ATOM 1460 C C . SER A 1 199 ? -21.061 40.546 -2.202 1.00 48.66 1066 SER A C 1
ATOM 1461 O O . SER A 1 199 ? -21.013 40.184 -3.383 1.00 55.55 1066 SER A O 1
ATOM 1464 N N . PHE A 1 200 ? -21.901 39.994 -1.320 1.00 46.85 1067 PHE A N 1
ATOM 1465 C CA . PHE A 1 200 ? -22.823 38.947 -1.749 1.00 50.04 1067 PHE A CA 1
ATOM 1466 C C . PHE A 1 200 ? -23.867 39.490 -2.716 1.00 50.98 1067 PHE A C 1
ATOM 1467 O O . PHE A 1 200 ? -24.177 38.847 -3.726 1.00 59.33 1067 PHE A O 1
ATOM 1475 N N . GLY A 1 201 ? -24.430 40.663 -2.418 1.00 45.87 1068 GLY A N 1
ATOM 1476 C CA . GLY A 1 201 ? -25.398 41.258 -3.325 1.00 51.88 1068 GLY A CA 1
ATOM 1477 C C . GLY A 1 201 ? -24.826 41.496 -4.708 1.00 52.96 1068 GLY A C 1
ATOM 1478 O O . GLY A 1 201 ? -25.509 41.298 -5.717 1.00 60.48 1068 GLY A O 1
ATOM 1479 N N . VAL A 1 202 ? -23.563 41.920 -4.774 1.00 49.21 1069 VAL A N 1
ATOM 1480 C CA . VAL A 1 202 ? -22.894 42.069 -6.062 1.00 50.96 1069 VAL A CA 1
ATOM 1481 C C . VAL A 1 202 ? -22.712 40.710 -6.726 1.00 52.64 1069 VAL A C 1
ATOM 1482 O O . VAL A 1 202 ? -22.937 40.558 -7.933 1.00 52.40 1069 VAL A O 1
ATOM 1486 N N . THR A 1 203 ? -22.311 39.701 -5.949 1.00 51.63 1070 THR A N 1
ATOM 1487 C CA . THR A 1 203 ? -22.157 38.356 -6.497 1.00 54.01 1070 THR A CA 1
ATOM 1488 C C . THR A 1 203 ? -23.501 37.779 -6.923 1.00 60.61 1070 THR A C 1
ATOM 1489 O O . THR A 1 203 ? -23.587 37.069 -7.932 1.00 65.06 1070 THR A O 1
ATOM 1493 N N . LEU A 1 204 ? -24.563 38.077 -6.170 1.00 55.30 1071 LEU A N 1
ATOM 1494 C CA . LEU A 1 204 ? -25.899 37.653 -6.578 1.00 57.27 1071 LEU A CA 1
ATOM 1495 C C . LEU A 1 204 ? -26.300 38.308 -7.893 1.00 56.13 1071 LEU A C 1
ATOM 1496 O O . LEU A 1 204 ? -26.976 37.690 -8.724 1.00 60.07 1071 LEU A O 1
ATOM 1501 N N . HIS A 1 205 ? -25.890 39.563 -8.098 1.00 55.83 1072 HIS A N 1
ATOM 1502 C CA . HIS A 1 205 ? -26.139 40.228 -9.373 1.00 61.71 1072 HIS A CA 1
ATOM 1503 C C . HIS A 1 205 ? -25.424 39.510 -10.510 1.00 64.80 1072 HIS A C 1
ATOM 1504 O O . HIS A 1 205 ? -25.984 39.343 -11.600 1.00 68.69 1072 HIS A O 1
ATOM 1511 N N . GLU A 1 206 ? -24.184 39.073 -10.272 1.00 62.37 1073 GLU A N 1
ATOM 1512 C CA . GLU A 1 206 ? -23.469 38.284 -11.270 1.00 64.67 1073 GLU A CA 1
ATOM 1513 C C . GLU A 1 206 ? -24.191 36.974 -11.556 1.00 65.65 1073 GLU A C 1
ATOM 1514 O O . GLU A 1 206 ? -24.301 36.556 -12.714 1.00 70.04 1073 GLU A O 1
ATOM 1520 N N . LEU A 1 207 ? -24.682 36.310 -10.506 1.00 63.51 1074 LEU A N 1
ATOM 1521 C CA . LEU A 1 207 ? -25.336 35.017 -10.678 1.00 70.02 1074 LEU A CA 1
ATOM 152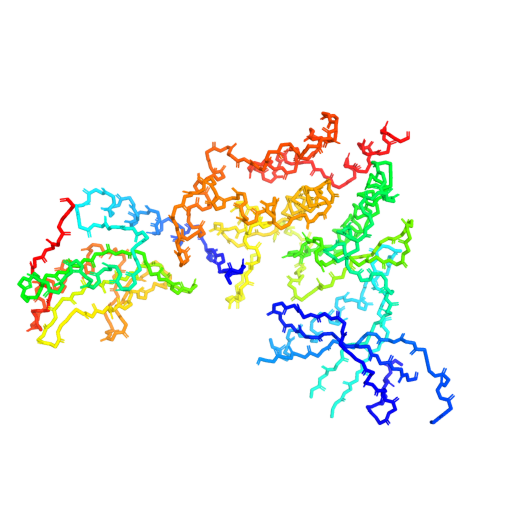2 C C . LEU A 1 207 ? -26.597 35.140 -11.524 1.00 78.12 1074 LEU A C 1
ATOM 1523 O O . LEU A 1 207 ? -26.915 34.242 -12.313 1.00 86.79 1074 LEU A O 1
ATOM 1528 N N . LEU A 1 208 ? -27.326 36.248 -11.381 1.00 76.35 1075 LEU A N 1
ATOM 1529 C CA . LEU A 1 208 ? -28.564 36.417 -12.132 1.00 76.99 1075 LEU A CA 1
ATOM 1530 C C . LEU A 1 208 ? -28.314 36.901 -13.554 1.00 76.68 1075 LEU A C 1
ATOM 1531 O O . LEU A 1 208 ? -29.110 36.604 -14.452 1.00 80.99 1075 LEU A O 1
ATOM 1536 N N . THR A 1 209 ? -27.228 37.634 -13.783 1.00 71.61 1076 THR A N 1
ATOM 1537 C CA . THR A 1 209 ? -26.833 38.033 -15.126 1.00 76.91 1076 THR A CA 1
ATOM 1538 C C . THR A 1 209 ? -25.994 36.971 -15.827 1.00 80.20 1076 THR A C 1
ATOM 1539 O O . THR A 1 209 ? -25.474 37.231 -16.917 1.00 85.34 1076 THR A O 1
ATOM 1543 N N . TYR A 1 210 ? -25.853 35.788 -15.223 1.00 78.49 1077 TYR A N 1
ATOM 1544 C CA . TYR A 1 210 ? -25.065 34.688 -15.783 1.00 80.97 1077 TYR A CA 1
ATOM 1545 C C . TYR A 1 210 ? -23.625 35.107 -16.066 1.00 81.54 1077 TYR A C 1
ATOM 1546 O O . TYR A 1 210 ? -22.991 34.598 -16.994 1.00 88.60 1077 TYR A O 1
ATOM 1555 N N . CYS A 1 211 ? -23.106 36.037 -15.261 1.00 77.50 1078 CYS A N 1
ATOM 1556 C CA . CYS A 1 211 ? -21.731 36.528 -15.377 1.00 77.06 1078 CYS A CA 1
ATOM 1557 C C . CYS A 1 211 ? -21.454 37.097 -16.767 1.00 81.78 1078 CYS A C 1
ATOM 1558 O O . CYS A 1 211 ? -20.426 36.815 -17.387 1.00 91.51 1078 CYS A O 1
ATOM 1561 N N . ASP A 1 212 ? -22.384 37.912 -17.255 1.00 81.88 1079 ASP A N 1
ATOM 1562 C CA . ASP A 1 212 ? -22.189 38.586 -18.531 1.00 81.89 1079 ASP A CA 1
ATOM 1563 C C . ASP A 1 212 ? -21.141 39.683 -18.391 1.00 78.54 1079 ASP A C 1
ATOM 1564 O O . ASP A 1 212 ? -21.132 40.435 -17.412 1.00 75.94 1079 ASP A O 1
ATOM 1569 N N . SER A 1 213 ? -20.249 39.769 -19.380 1.00 81.95 1080 SER A N 1
ATOM 1570 C CA . SER A 1 213 ? -19.170 40.750 -19.315 1.00 83.99 1080 SER A CA 1
ATOM 1571 C C . SER A 1 213 ? -19.695 42.168 -19.496 1.00 85.62 1080 SER A C 1
ATOM 1572 O O . SER A 1 213 ? -19.235 43.097 -18.821 1.00 84.14 1080 SER A O 1
ATOM 1575 N N . ASP A 1 214 ? -20.659 42.357 -20.400 1.00 89.89 1081 ASP A N 1
ATOM 1576 C CA . ASP A 1 214 ? -21.199 43.688 -20.647 1.00 91.59 1081 ASP A CA 1
ATOM 1577 C C . ASP A 1 214 ? -22.045 44.196 -19.487 1.00 85.85 1081 ASP A C 1
ATOM 1578 O O . ASP A 1 214 ? -22.263 45.407 -19.380 1.00 84.97 1081 ASP A O 1
ATOM 1583 N N . SER A 1 215 ? -22.526 43.303 -18.620 1.00 81.38 1082 SER A N 1
ATOM 1584 C CA . SER A 1 215 ? -23.287 43.683 -17.437 1.00 77.03 1082 SER A CA 1
ATOM 1585 C C . SER A 1 215 ? -22.513 43.424 -16.149 1.00 68.32 1082 SER A C 1
ATOM 1586 O O . SER A 1 215 ? -23.119 43.280 -15.082 1.00 64.81 1082 SER A O 1
ATOM 1589 N N . SER A 1 216 ? -21.186 43.360 -16.230 1.00 66.19 1083 SER A N 1
ATOM 1590 C CA . SER A 1 216 ? -20.367 43.114 -15.058 1.00 67.33 1083 SER A CA 1
ATOM 1591 C C . SER A 1 216 ? -20.468 44.285 -14.083 1.00 61.02 1083 SER A C 1
ATOM 1592 O O . SER A 1 216 ? -20.814 45.403 -14.473 1.00 58.43 1083 SER A O 1
ATOM 1595 N N . PRO A 1 217 ? -20.186 44.046 -12.799 1.00 53.43 1084 PRO A N 1
ATOM 1596 C CA . PRO A 1 217 ? -20.234 45.154 -11.828 1.00 45.96 1084 PRO A CA 1
ATOM 1597 C C . PRO A 1 217 ? -19.299 46.299 -12.173 1.00 45.55 1084 PRO A C 1
ATOM 1598 O O . PRO A 1 217 ? -19.642 47.465 -11.944 1.00 56.25 1084 PRO A O 1
ATOM 1602 N N . MET A 1 218 ? -18.122 45.999 -12.723 1.00 45.00 1085 MET A N 1
ATOM 1603 C CA . MET A 1 218 ? -17.187 47.057 -13.088 1.00 53.70 1085 MET A CA 1
ATOM 1604 C C . MET A 1 218 ? -17.708 47.867 -14.269 1.00 62.00 1085 MET A C 1
ATOM 1605 O O . MET A 1 218 ? -17.686 49.103 -14.245 1.00 62.36 1085 MET A O 1
ATOM 1610 N N . ALA A 1 219 ? -18.183 47.185 -15.314 1.00 45.40 1086 ALA A N 1
ATOM 1611 C CA . ALA A 1 219 ? -18.667 47.887 -16.498 1.00 57.28 1086 ALA A CA 1
ATOM 1612 C C . ALA A 1 219 ? -19.857 48.780 -16.169 1.00 54.91 1086 ALA A C 1
ATOM 1613 O O . ALA A 1 219 ? -19.954 49.907 -16.668 1.00 58.39 1086 ALA A O 1
ATOM 1615 N N . LEU A 1 220 ? -20.772 48.295 -15.328 1.00 52.72 1087 LEU A N 1
ATOM 1616 C CA . LEU A 1 220 ? -21.955 49.082 -14.997 1.00 50.65 1087 LEU A CA 1
ATOM 1617 C C . LEU A 1 220 ? -21.601 50.281 -14.125 1.00 50.62 1087 LEU A C 1
ATOM 1618 O O . LEU A 1 220 ? -22.128 51.380 -14.333 1.00 56.16 1087 LEU A O 1
ATOM 1623 N N . PHE A 1 221 ? -20.711 50.096 -13.147 1.00 43.54 1088 PHE A N 1
ATOM 1624 C CA . PHE A 1 221 ? -20.323 51.215 -12.295 1.00 47.23 1088 PHE A CA 1
ATOM 1625 C C . PHE A 1 221 ? -19.524 52.253 -13.073 1.00 44.94 1088 PHE A C 1
ATOM 1626 O O . PHE A 1 221 ? -19.715 53.460 -12.882 1.00 51.98 1088 PHE A O 1
ATOM 1634 N N . LEU A 1 222 ? -18.626 51.807 -13.955 1.00 48.00 1089 LEU A N 1
ATOM 1635 C CA . LEU A 1 222 ? -17.893 52.751 -14.795 1.00 48.08 1089 LEU A CA 1
ATOM 1636 C C . LEU A 1 222 ? -18.835 53.554 -15.684 1.00 47.55 1089 LEU A C 1
ATOM 1637 O O . LEU A 1 222 ? -18.548 54.714 -16.002 1.00 54.17 1089 LEU A O 1
ATOM 1642 N N . LYS A 1 223 ? -19.963 52.963 -16.087 1.00 47.07 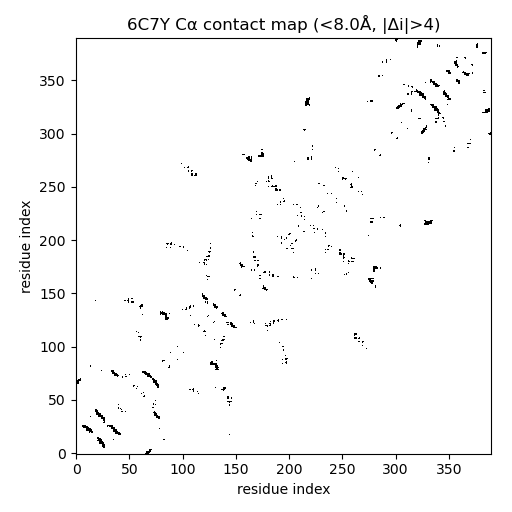1090 LYS A N 1
ATOM 1643 C CA . LYS A 1 223 ? -20.974 53.726 -16.813 1.00 57.60 1090 LYS A CA 1
ATOM 1644 C C . LYS A 1 223 ? -21.584 54.811 -15.934 1.00 54.18 1090 LYS A C 1
ATOM 1645 O O . LYS A 1 223 ? -21.779 55.945 -16.386 1.00 56.08 1090 LYS A O 1
ATOM 1651 N N . MET A 1 224 ? -21.900 54.482 -14.677 1.00 51.71 1091 MET A N 1
ATOM 1652 C CA . MET A 1 224 ? -22.452 55.483 -13.770 1.00 52.09 1091 MET A CA 1
ATOM 1653 C C . MET A 1 224 ? -21.431 56.571 -13.467 1.00 50.24 1091 MET A C 1
ATOM 1654 O O . MET A 1 224 ? -21.782 57.752 -13.367 1.00 64.09 1091 MET A O 1
ATOM 1659 N N . ILE A 1 225 ? -20.162 56.187 -13.319 1.00 51.22 1092 ILE A N 1
ATOM 1660 C CA . ILE A 1 225 ? -19.119 57.144 -12.966 1.00 50.31 1092 ILE A CA 1
ATOM 1661 C C . ILE A 1 225 ? -18.826 58.080 -14.130 1.00 57.49 1092 ILE A C 1
ATOM 1662 O O . ILE A 1 225 ? -18.694 59.296 -13.949 1.00 64.16 1092 ILE A O 1
ATOM 1667 N N . GLY A 1 226 ? -18.724 57.535 -15.338 1.00 52.86 1093 GLY A N 1
ATOM 1668 C CA . GLY A 1 226 ? -18.282 58.299 -16.477 1.00 51.35 1093 GLY A CA 1
ATOM 1669 C C . GLY A 1 226 ? -16.793 58.130 -16.689 1.00 54.58 1093 GLY A C 1
ATOM 1670 O O . GLY A 1 226 ? -16.183 57.171 -16.205 1.00 56.55 1093 GLY A O 1
ATOM 1671 N N . PRO A 1 227 ? -16.176 59.059 -17.417 1.00 63.13 1094 PRO A N 1
ATOM 1672 C CA . PRO A 1 227 ? -14.735 58.949 -17.683 1.00 64.19 1094 PRO A CA 1
ATOM 1673 C C . PRO A 1 227 ? -13.927 59.008 -16.394 1.00 65.23 1094 PRO A C 1
ATOM 1674 O O . PRO A 1 227 ? -14.081 59.926 -15.584 1.00 61.15 1094 PRO A O 1
ATOM 1678 N N . THR A 1 228 ? -13.059 58.015 -16.210 1.00 69.41 1095 THR A N 1
ATOM 1679 C CA . THR A 1 228 ? -12.227 57.943 -15.018 1.00 63.13 1095 THR A CA 1
ATOM 1680 C C . THR A 1 228 ? -11.064 56.995 -15.272 1.00 64.28 1095 THR A C 1
ATOM 1681 O O . THR A 1 228 ? -11.157 56.081 -16.096 1.00 60.53 1095 THR A O 1
ATOM 1685 N N . HIS A 1 229 ? -9.967 57.231 -14.557 1.00 67.84 1096 HIS A N 1
ATOM 1686 C CA . HIS A 1 229 ? -8.831 56.319 -14.545 1.00 65.31 1096 HIS A CA 1
ATOM 1687 C C . HIS A 1 229 ? -7.991 56.620 -13.311 1.00 62.39 1096 HIS A C 1
ATOM 1688 O O . HIS A 1 229 ? -8.218 57.607 -12.607 1.00 63.65 1096 HIS A O 1
ATOM 1695 N N . GLY A 1 230 ? -7.016 55.753 -13.058 1.00 56.71 1097 GLY A N 1
ATOM 1696 C CA . GLY A 1 230 ? -6.170 55.911 -11.893 1.00 52.12 1097 GLY A CA 1
ATOM 1697 C C . GLY A 1 230 ? -6.920 55.646 -10.596 1.00 51.43 1097 GLY A C 1
ATOM 1698 O O . GLY A 1 230 ? -8.062 55.190 -10.575 1.00 51.18 1097 GLY A O 1
ATOM 1699 N N . GLN A 1 231 ? -6.241 55.958 -9.489 1.00 46.60 1098 GLN A N 1
ATOM 1700 C CA . GLN A 1 231 ? -6.825 55.736 -8.171 1.00 54.99 1098 GLN A CA 1
ATOM 1701 C C . GLN A 1 231 ? -7.995 56.669 -7.890 1.00 50.94 1098 GLN A C 1
ATOM 1702 O O . GLN A 1 231 ? -8.773 56.407 -6.967 1.00 53.70 1098 GLN A O 1
ATOM 1708 N N . MET A 1 232 ? -8.140 57.747 -8.664 1.00 50.57 1099 MET A N 1
ATOM 1709 C CA . MET A 1 232 ? -9.308 58.607 -8.524 1.00 46.60 1099 MET A CA 1
ATOM 1710 C C . MET A 1 232 ? -10.594 57.878 -8.889 1.00 52.28 1099 MET A C 1
ATOM 1711 O O . MET A 1 232 ? -11.683 58.350 -8.545 1.00 62.06 1099 MET A O 1
ATOM 1716 N N . THR A 1 233 ? -10.489 56.738 -9.578 1.00 52.79 1100 THR A N 1
ATOM 1717 C CA . THR A 1 233 ? -11.654 55.891 -9.809 1.00 45.62 1100 THR A CA 1
ATOM 1718 C C . THR A 1 233 ? -12.288 55.464 -8.492 1.00 40.07 1100 THR A C 1
ATOM 1719 O O . THR A 1 233 ? -13.518 55.390 -8.381 1.00 47.17 1100 THR A O 1
ATOM 1723 N N . VAL A 1 234 ? -11.462 55.187 -7.479 1.00 35.31 1101 VAL A N 1
ATOM 1724 C CA . VAL A 1 234 ? -11.983 54.825 -6.163 1.00 38.78 1101 VAL A CA 1
ATOM 1725 C C . VAL A 1 234 ? -12.757 55.988 -5.558 1.00 37.16 1101 VAL A C 1
ATOM 1726 O O . VAL A 1 234 ? -13.850 55.808 -5.007 1.00 40.26 1101 VAL A O 1
ATOM 1730 N N . THR A 1 235 ? -12.202 57.199 -5.651 1.00 39.13 1102 THR A N 1
ATOM 1731 C CA . THR A 1 235 ? -12.890 58.382 -5.144 1.00 39.69 1102 THR A CA 1
ATOM 1732 C C . THR A 1 235 ? -14.247 58.556 -5.813 1.00 44.93 1102 THR A C 1
ATOM 1733 O O . THR A 1 235 ? -15.261 58.776 -5.141 1.00 45.18 1102 THR A O 1
ATOM 1737 N N . ARG A 1 236 ? -14.285 58.455 -7.144 1.00 42.76 1103 ARG A N 1
ATOM 1738 C CA . ARG A 1 236 ? -15.542 58.632 -7.863 1.00 40.16 1103 ARG A CA 1
ATOM 1739 C C . ARG A 1 236 ? -16.512 57.487 -7.598 1.00 31.15 1103 ARG A C 1
ATOM 1740 O O . ARG A 1 236 ? -17.730 57.697 -7.607 1.00 46.59 1103 ARG A O 1
ATOM 1748 N N . LEU A 1 237 ? -15.999 56.278 -7.357 1.00 42.15 1104 LEU A N 1
ATOM 1749 C CA . LEU A 1 237 ? -16.874 55.168 -6.997 1.00 47.59 1104 LEU A CA 1
ATOM 1750 C C . LEU A 1 237 ? -17.561 55.422 -5.661 1.00 40.77 1104 LEU A C 1
ATOM 1751 O O . LEU A 1 237 ? -18.758 55.150 -5.506 1.00 41.63 1104 LEU A O 1
ATOM 1756 N N . VAL A 1 238 ? -16.820 55.952 -4.684 1.00 41.49 1105 VAL A N 1
ATOM 1757 C CA . VAL A 1 238 ? -17.416 56.279 -3.391 1.00 33.29 1105 VAL A CA 1
ATOM 1758 C C . VAL A 1 238 ? -18.469 57.369 -3.549 1.00 37.07 1105 VAL A C 1
ATOM 1759 O O . VAL A 1 238 ? -19.552 57.297 -2.956 1.00 38.94 1105 VAL A O 1
ATOM 1763 N N . ASN A 1 239 ? -18.168 58.397 -4.347 1.00 37.12 1106 ASN A N 1
ATOM 1764 C CA . ASN A 1 239 ? -19.140 59.463 -4.571 1.00 35.95 1106 ASN A CA 1
ATOM 1765 C C . ASN A 1 239 ? -20.385 58.946 -5.277 1.00 33.78 1106 ASN A C 1
ATOM 1766 O O . ASN A 1 239 ? -21.492 59.426 -5.009 1.00 43.75 1106 ASN A O 1
ATOM 1771 N N . THR A 1 240 ? -20.229 57.969 -6.173 1.00 36.62 1107 THR A N 1
ATOM 1772 C CA . THR A 1 240 ? -21.392 57.369 -6.820 1.00 38.82 1107 THR A CA 1
ATOM 1773 C C . THR A 1 240 ? -22.247 56.609 -5.813 1.00 36.93 1107 THR A C 1
ATOM 1774 O O . THR A 1 240 ? -23.479 56.711 -5.834 1.00 39.32 1107 THR A O 1
ATOM 1778 N N . LEU A 1 241 ? -21.610 55.851 -4.916 1.00 39.29 1108 LEU A N 1
ATOM 1779 C CA . LEU A 1 241 ? -22.361 55.165 -3.870 1.00 35.22 1108 LEU A CA 1
ATOM 1780 C C . LEU A 1 241 ? -22.991 56.151 -2.894 1.00 33.17 1108 LEU A C 1
ATOM 1781 O O . LEU A 1 241 ? -24.081 55.889 -2.373 1.00 37.84 1108 LEU A O 1
ATOM 1786 N N . LYS A 1 242 ? -22.333 57.289 -2.641 1.00 34.82 1109 LYS A N 1
ATOM 1787 C CA . LYS A 1 242 ? -22.917 58.312 -1.779 1.00 34.93 1109 LYS A CA 1
ATOM 1788 C C . LYS A 1 242 ? -24.136 58.972 -2.407 1.00 38.93 1109 LYS A C 1
ATOM 1789 O O . LYS A 1 242 ? -24.929 59.591 -1.689 1.00 42.98 1109 LYS A O 1
ATOM 1795 N N . GLU A 1 243 ? -24.295 58.869 -3.724 1.00 40.21 1110 GLU A N 1
ATOM 1796 C CA . GLU A 1 243 ? -25.469 59.385 -4.413 1.00 48.20 1110 GLU A CA 1
ATOM 1797 C C . GLU A 1 243 ? -26.606 58.374 -4.460 1.00 42.77 1110 GLU A C 1
ATOM 1798 O O . GLU A 1 243 ? -27.609 58.618 -5.140 1.00 44.02 1110 GLU A O 1
ATOM 1804 N N . GLY A 1 244 ? -26.474 57.253 -3.754 1.00 38.31 1111 GLY A N 1
ATOM 1805 C CA . GLY A 1 244 ? -27.521 56.253 -3.732 1.00 38.62 1111 GLY A CA 1
ATOM 1806 C C . GLY A 1 244 ? -27.633 55.424 -4.988 1.00 42.65 1111 GLY A C 1
ATOM 1807 O O . GLY A 1 244 ? -28.680 54.816 -5.225 1.00 41.04 1111 GLY A O 1
ATOM 1808 N N . LYS A 1 245 ? -26.583 55.377 -5.804 1.00 40.23 1112 LYS A N 1
ATOM 1809 C CA . LYS A 1 245 ? -26.613 54.638 -7.057 1.00 42.78 1112 LYS A CA 1
ATOM 1810 C C . LYS A 1 245 ? -26.096 53.224 -6.834 1.00 38.20 1112 LYS A C 1
ATOM 1811 O O . LYS A 1 245 ? -25.042 53.028 -6.222 1.00 39.65 1112 LYS A O 1
ATOM 1817 N N . ARG A 1 246 ? -26.851 52.242 -7.322 1.00 40.69 1113 ARG A N 1
ATOM 1818 C CA . ARG A 1 246 ? -26.513 50.837 -7.160 1.00 37.19 1113 ARG A CA 1
ATOM 1819 C C . ARG A 1 246 ? -26.707 50.133 -8.496 1.00 41.32 1113 ARG A C 1
ATOM 1820 O O . ARG A 1 246 ? -27.216 50.712 -9.459 1.00 43.21 1113 ARG A O 1
ATOM 1828 N N . LEU A 1 247 ? -26.295 4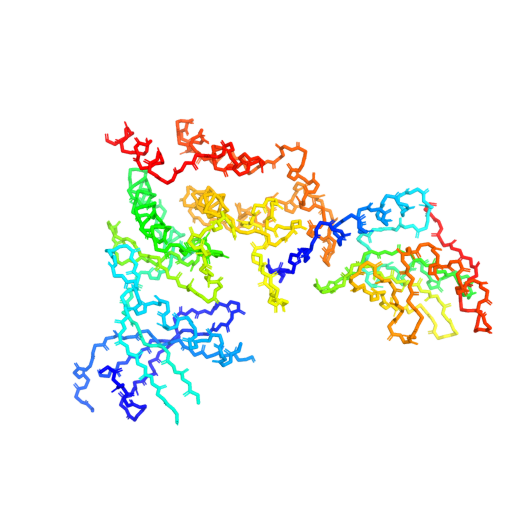8.871 -8.549 1.00 42.99 1114 LEU A N 1
ATOM 1829 C CA . LEU A 1 247 ? -26.471 48.090 -9.762 1.00 45.62 1114 LEU A CA 1
ATOM 1830 C C . LEU A 1 247 ? -27.960 47.892 -10.038 1.00 54.47 1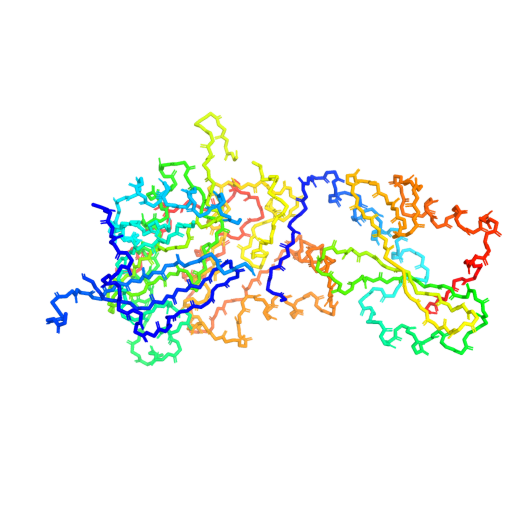114 LEU A C 1
ATOM 1831 O O . LEU A 1 247 ? -28.735 47.637 -9.109 1.00 49.84 1114 LEU A O 1
ATOM 1836 N N . PRO A 1 248 ? -28.392 48.000 -11.291 1.00 53.71 1115 PRO A N 1
ATOM 1837 C CA . PRO A 1 248 ? -29.822 47.887 -11.597 1.00 53.39 1115 PRO A CA 1
ATOM 1838 C C . PRO A 1 248 ? -30.313 46.458 -11.435 1.00 55.19 1115 PRO A C 1
ATOM 1839 O O . PRO A 1 248 ? -29.541 45.506 -11.310 1.00 55.63 1115 PRO A O 1
ATOM 1843 N N . CYS A 1 249 ? -31.629 46.320 -11.442 1.00 62.94 1116 CYS A N 1
ATOM 1844 C CA . CYS A 1 249 ? -32.240 45.001 -11.359 1.00 65.22 1116 CYS A CA 1
ATOM 1845 C C . CYS A 1 249 ? -31.905 44.208 -12.614 1.00 69.01 1116 CYS A C 1
ATOM 1846 O O . CYS A 1 249 ? -32.176 44.683 -13.725 1.00 73.58 1116 CYS A O 1
ATOM 1849 N N . PRO A 1 250 ? -31.306 43.025 -12.494 1.00 69.55 1117 PRO A N 1
ATOM 1850 C CA . PRO A 1 250 ? -30.977 42.255 -13.688 1.00 73.03 1117 PRO A CA 1
ATOM 1851 C C . PRO A 1 250 ? -32.234 41.876 -14.442 1.00 80.10 1117 PRO A C 1
ATOM 1852 O O . PRO A 1 250 ? -33.326 41.769 -13.853 1.00 83.48 1117 PRO A O 1
ATOM 1856 N N . PRO A 1 251 ? -32.134 41.677 -15.754 1.00 80.01 1118 PRO A N 1
ATOM 1857 C CA . PRO A 1 251 ? -33.307 41.243 -16.520 1.00 81.17 1118 PRO A CA 1
ATOM 1858 C C . PRO A 1 251 ? -33.754 39.853 -16.099 1.00 82.70 1118 PRO A C 1
ATOM 1859 O O . PRO A 1 251 ? -32.946 39.004 -15.714 1.00 78.75 1118 PRO A O 1
ATOM 1863 N N . ASN A 1 252 ? -35.070 39.638 -16.163 1.00 89.28 1119 ASN A N 1
ATOM 1864 C CA . ASN A 1 252 ? -35.694 38.370 -15.778 1.00 100.35 1119 ASN A CA 1
ATOM 1865 C C . ASN A 1 252 ? -35.421 38.024 -14.316 1.00 98.74 1119 ASN A C 1
ATOM 1866 O O . ASN A 1 252 ? -35.329 36.849 -13.950 1.00 99.85 1119 ASN A O 1
ATOM 1871 N N . CYS A 1 253 ? -35.287 39.046 -13.471 1.00 96.78 1120 CYS A N 1
ATOM 1872 C CA . CYS A 1 253 ? -35.099 38.864 -12.039 1.00 94.36 1120 CYS A CA 1
ATOM 1873 C C . CYS A 1 253 ? -36.326 39.378 -11.304 1.00 91.05 1120 CYS A C 1
ATOM 1874 O O . CYS A 1 253 ? -36.625 40.579 -11.383 1.00 88.17 1120 CYS A O 1
ATOM 1877 N N . PRO A 1 254 ? -37.058 38.526 -10.587 1.00 88.65 1121 PRO A N 1
ATOM 1878 C CA . PRO A 1 254 ? -38.280 38.985 -9.919 1.00 91.57 1121 PRO A CA 1
ATOM 1879 C C . PRO A 1 254 ? -37.983 40.020 -8.844 1.00 93.02 1121 PRO A C 1
ATOM 1880 O O . PRO A 1 254 ? -36.858 40.151 -8.356 1.00 94.22 1121 PRO A O 1
ATOM 1884 N N . ASP A 1 255 ? -39.027 40.767 -8.478 1.00 91.26 1122 ASP A N 1
ATOM 1885 C CA . ASP A 1 255 ? -38.866 41.855 -7.519 1.00 87.89 1122 ASP A CA 1
ATOM 1886 C C . ASP A 1 255 ? -38.506 41.341 -6.130 1.00 81.32 1122 ASP A C 1
ATOM 1887 O O . ASP A 1 255 ? -37.749 41.999 -5.408 1.00 71.33 1122 ASP A O 1
ATOM 1892 N N . GLU A 1 256 ? -39.028 40.175 -5.740 1.00 85.33 1123 GLU A N 1
ATOM 1893 C CA . GLU A 1 256 ? -38.732 39.642 -4.414 1.00 87.64 1123 GLU A CA 1
ATOM 1894 C C . GLU A 1 256 ? -37.248 39.337 -4.249 1.00 80.84 1123 GLU A C 1
ATOM 1895 O O . GLU A 1 256 ? -36.705 39.478 -3.147 1.00 76.97 1123 GLU A O 1
ATOM 1901 N N . VAL A 1 257 ? -36.577 38.926 -5.325 1.00 81.90 1124 VAL A N 1
ATOM 1902 C CA . VAL A 1 257 ? -35.151 38.630 -5.242 1.00 76.82 1124 VAL A CA 1
ATOM 1903 C C . VAL A 1 257 ? -34.331 39.915 -5.256 1.00 72.88 1124 VAL A C 1
ATOM 1904 O O . VAL A 1 257 ? -33.321 40.027 -4.551 1.00 74.81 1124 VAL A O 1
ATOM 1908 N N . TYR A 1 258 ? -34.751 40.905 -6.046 1.00 69.32 1125 TYR A N 1
ATOM 1909 C CA . TYR A 1 258 ? -33.994 42.150 -6.120 1.00 62.43 1125 TYR A CA 1
ATOM 1910 C C . TYR A 1 258 ? -34.105 42.956 -4.833 1.00 64.63 1125 TYR A C 1
ATOM 1911 O O . TYR A 1 258 ? -33.179 43.701 -4.491 1.00 64.62 1125 TYR A O 1
ATOM 1920 N N . GLN A 1 259 ? -35.219 42.826 -4.108 1.00 68.52 1126 GLN A N 1
ATOM 1921 C CA . GLN A 1 259 ? -35.343 43.509 -2.824 1.00 69.84 1126 GLN A CA 1
ATOM 1922 C C . GLN A 1 259 ? -34.339 42.967 -1.816 1.00 65.49 1126 GLN A C 1
ATOM 1923 O O . GLN A 1 259 ? -33.721 43.738 -1.072 1.00 65.86 1126 GLN A O 1
ATOM 1929 N N . LEU A 1 260 ? -34.162 41.644 -1.775 1.00 65.47 1127 LEU A N 1
ATOM 1930 C CA . LEU A 1 260 ? -33.114 41.068 -0.940 1.00 66.17 1127 LEU A CA 1
ATOM 1931 C C . LEU A 1 260 ? -31.734 41.516 -1.400 1.00 64.49 1127 LEU A C 1
ATOM 1932 O O . LEU A 1 260 ? -30.822 41.667 -0.580 1.00 61.95 1127 LEU A O 1
ATOM 1937 N N . MET A 1 261 ? -31.566 41.735 -2.705 1.00 65.42 1128 MET A N 1
ATOM 1938 C CA . MET A 1 261 ? -30.287 42.212 -3.218 1.00 62.01 1128 MET A CA 1
ATOM 1939 C C . MET A 1 261 ? -30.020 43.647 -2.781 1.00 55.20 1128 MET A C 1
ATOM 1940 O O . MET A 1 261 ? -28.871 44.016 -2.512 1.00 53.75 1128 MET A O 1
ATOM 1945 N N . ARG A 1 262 ? -31.070 44.470 -2.697 1.00 52.41 1129 ARG A N 1
ATOM 1946 C CA . ARG A 1 262 ? -30.890 45.853 -2.269 1.00 49.74 1129 ARG A CA 1
ATOM 1947 C C . ARG A 1 262 ? -30.627 45.952 -0.771 1.00 50.53 1129 ARG A C 1
ATOM 1948 O O . ARG A 1 262 ? -29.963 46.894 -0.325 1.00 51.70 1129 ARG A O 1
ATOM 1956 N N . LYS A 1 263 ? -31.141 45.003 0.017 1.00 48.70 1130 LYS A N 1
ATOM 1957 C CA . LYS A 1 263 ? -30.859 44.988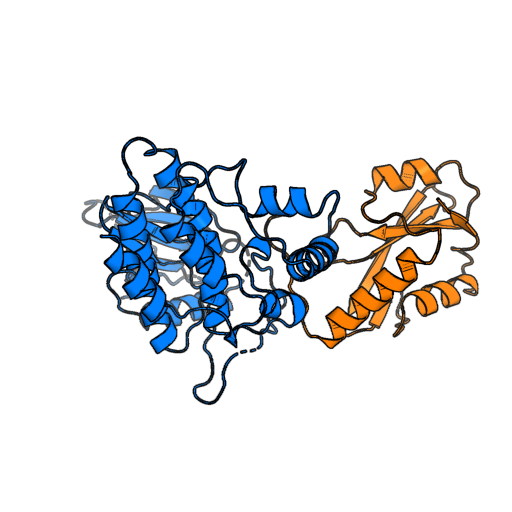 1.448 1.00 50.32 1130 LYS A CA 1
ATOM 1958 C C . LYS A 1 263 ? -29.373 44.824 1.737 1.00 53.08 1130 LYS A C 1
ATOM 1959 O O . LYS A 1 263 ? -28.917 45.201 2.822 1.00 56.30 1130 LYS A O 1
ATOM 1965 N N . CYS A 1 264 ? -28.612 44.268 0.795 1.00 48.79 1131 CYS A N 1
ATOM 1966 C CA . CYS A 1 264 ? -27.173 44.120 0.955 1.00 44.16 1131 CYS A CA 1
ATOM 1967 C C . CYS A 1 264 ? -26.406 45.395 0.633 1.00 44.49 1131 CYS A C 1
ATOM 1968 O O . CYS A 1 264 ? -25.212 45.471 0.938 1.00 41.90 1131 CYS A O 1
ATOM 1971 N N . TRP A 1 265 ? -27.055 46.390 0.030 1.00 53.49 1132 TRP A N 1
ATOM 1972 C CA . TRP A 1 265 ? -26.370 47.565 -0.490 1.00 42.53 1132 TRP A CA 1
ATOM 1973 C C . TRP A 1 265 ? -26.689 48.836 0.284 1.00 41.96 1132 TRP A C 1
ATOM 1974 O O . TRP A 1 265 ? -26.380 49.932 -0.195 1.00 37.92 1132 TRP A O 1
ATOM 1985 N N . GLU A 1 266 ? -27.308 48.720 1.458 1.00 39.80 1133 GLU A N 1
ATOM 1986 C CA . GLU A 1 266 ? -27.451 49.874 2.333 1.00 36.29 1133 GLU A CA 1
ATOM 1987 C C . GLU A 1 266 ? -26.080 50.472 2.619 1.00 39.81 1133 GLU A C 1
ATOM 1988 O O . GLU A 1 266 ? -25.106 49.750 2.849 1.00 36.36 1133 GLU A O 1
ATOM 1994 N N . PHE A 1 267 ? -26.001 51.804 2.572 1.00 28.23 1134 PHE A N 1
ATOM 1995 C CA . PHE A 1 267 ? -24.718 52.469 2.777 1.00 39.79 1134 PHE A CA 1
ATOM 1996 C C . PHE A 1 267 ? -24.160 52.165 4.161 1.00 36.02 1134 PHE A C 1
ATOM 1997 O O . PHE A 1 267 ? -22.962 51.897 4.311 1.00 34.68 1134 PHE A O 1
ATOM 2005 N N . GLN A 1 268 ? -25.013 52.187 5.175 1.00 33.55 1135 GLN A N 1
ATOM 2006 C CA . GLN A 1 268 ? -24.577 51.895 6.535 1.00 36.80 1135 GLN A CA 1
ATOM 2007 C C . GLN A 1 268 ? -24.466 50.388 6.736 1.00 37.27 1135 GLN A C 1
ATOM 2008 O O . GLN A 1 268 ? -25.383 49.650 6.361 1.00 40.26 1135 GLN A O 1
ATOM 2014 N N . PRO A 1 269 ? -23.364 49.895 7.305 1.00 36.74 1136 PRO A N 1
ATOM 2015 C CA . PRO A 1 269 ? -23.283 48.457 7.611 1.00 34.60 1136 PRO A CA 1
ATOM 2016 C C . PRO A 1 269 ? -24.373 47.981 8.553 1.00 44.26 1136 PRO A C 1
ATOM 2017 O O . PRO A 1 269 ? -24.838 46.842 8.421 1.00 50.51 1136 PRO A O 1
ATOM 2021 N N . SER A 1 270 ? -24.807 48.822 9.494 1.00 44.98 1137 SER A N 1
ATOM 2022 C CA . SER A 1 270 ? -25.822 48.407 10.455 1.00 45.01 1137 SER A CA 1
ATOM 2023 C C . SER A 1 270 ? -27.209 48.302 9.834 1.00 45.24 1137 SER A C 1
ATOM 2024 O O . SER A 1 270 ? -28.086 47.660 10.421 1.00 47.82 1137 SER A O 1
ATOM 2027 N N . ASN A 1 271 ? -27.433 48.915 8.672 1.00 40.65 1138 ASN A N 1
ATOM 2028 C CA . ASN A 1 271 ? -28.725 48.832 8.003 1.00 40.34 1138 ASN A CA 1
ATOM 2029 C C . ASN A 1 271 ? -28.843 47.632 7.074 1.00 41.01 1138 ASN A C 1
ATOM 2030 O O . ASN A 1 271 ? -29.948 47.337 6.608 1.00 36.72 1138 ASN A O 1
ATOM 2035 N N . ARG A 1 272 ? -27.744 46.939 6.795 1.00 42.91 1139 ARG A N 1
ATOM 2036 C CA . ARG A 1 272 ? -27.782 45.813 5.880 1.00 46.46 1139 ARG A CA 1
ATOM 2037 C C . ARG A 1 272 ? -28.343 44.575 6.573 1.00 49.40 1139 ARG A C 1
ATOM 2038 O O . ARG A 1 272 ? -28.294 44.436 7.797 1.00 61.97 1139 ARG A O 1
ATOM 2046 N N . THR A 1 273 ? -28.891 43.673 5.765 1.00 46.16 1140 THR A N 1
ATOM 2047 C CA . THR A 1 273 ? -29.383 42.411 6.286 1.00 50.35 1140 THR A CA 1
ATOM 2048 C C . THR A 1 273 ? -28.210 41.495 6.633 1.00 51.41 1140 THR A C 1
ATOM 2049 O O . THR A 1 273 ? -27.062 41.732 6.248 1.00 52.77 1140 THR A O 1
ATOM 2053 N N . SER A 1 274 ? -28.510 40.438 7.378 1.00 49.96 1141 SER A N 1
ATOM 2054 C CA . SER A 1 274 ? -27.516 39.439 7.734 1.00 49.50 1141 SER A CA 1
ATOM 2055 C C . SER A 1 274 ? -27.635 38.232 6.809 1.00 53.42 1141 SER A C 1
ATOM 2056 O O . SER A 1 274 ? -28.585 38.099 6.034 1.00 57.74 1141 SER A O 1
ATOM 2059 N N . PHE A 1 275 ? -26.645 37.343 6.896 1.00 54.44 1142 PHE A N 1
ATOM 2060 C CA . PHE A 1 275 ? -26.676 36.142 6.069 1.00 57.87 1142 PHE A CA 1
ATOM 2061 C C . PHE A 1 275 ? -27.793 35.195 6.488 1.00 69.90 1142 PHE A C 1
ATOM 2062 O O . PHE A 1 275 ? -28.387 34.530 5.634 1.00 73.14 1142 PHE A O 1
ATOM 2070 N N . GLN A 1 276 ? -28.102 35.121 7.786 1.00 74.54 1143 GLN A N 1
ATOM 2071 C CA . GLN A 1 276 ? -29.170 34.229 8.223 1.00 85.83 1143 GLN A CA 1
ATOM 2072 C C . GLN A 1 276 ? -30.538 34.735 7.782 1.00 80.51 1143 GLN A C 1
ATOM 2073 O O . GLN A 1 276 ? -31.437 33.928 7.517 1.00 90.90 1143 GLN A O 1
ATOM 2079 N N . ASN A 1 277 ? -30.717 36.054 7.691 1.00 78.11 1144 ASN A N 1
ATOM 2080 C CA . ASN A 1 277 ? -31.961 36.591 7.150 1.00 83.15 1144 ASN A CA 1
ATOM 2081 C C . ASN A 1 277 ? -32.027 36.445 5.636 1.00 74.09 1144 ASN A C 1
ATOM 2082 O O . ASN A 1 277 ? -33.125 36.395 5.070 1.00 71.58 1144 ASN A O 1
ATOM 2087 N N . LEU A 1 278 ? -30.873 36.378 4.968 1.00 67.20 1145 LEU A N 1
ATOM 2088 C CA . LEU A 1 278 ? -30.863 36.094 3.538 1.00 61.81 1145 LEU A CA 1
ATOM 2089 C C . LEU A 1 278 ? -31.257 34.648 3.264 1.00 69.96 1145 LEU A C 1
ATOM 2090 O O . LEU A 1 278 ? -31.993 34.370 2.310 1.00 75.67 1145 LEU A O 1
ATOM 2095 N N . ILE A 1 279 ? -30.778 33.714 4.091 1.00 64.57 1146 ILE A N 1
ATOM 2096 C CA . ILE A 1 279 ? -31.164 32.313 3.938 1.00 66.98 1146 ILE A CA 1
ATOM 2097 C C . ILE A 1 279 ? -32.670 32.156 4.103 1.00 75.45 1146 ILE A C 1
ATOM 2098 O O . ILE A 1 279 ? -33.325 31.455 3.324 1.00 87.58 1146 ILE A O 1
ATOM 2103 N N . GLU A 1 280 ? -33.242 32.812 5.116 1.00 79.92 1147 GLU A N 1
ATOM 2104 C CA . GLU A 1 280 ? -34.688 32.760 5.306 1.00 89.87 1147 GLU A CA 1
ATOM 2105 C C . GLU A 1 280 ? -35.429 33.453 4.170 1.00 88.50 1147 GLU A C 1
ATOM 2106 O O . GLU A 1 280 ? -36.564 33.079 3.854 1.00 92.47 1147 GLU A O 1
ATOM 2112 N N . GLY A 1 281 ? -34.809 34.457 3.548 1.00 84.09 1148 GLY A N 1
ATOM 2113 C CA . GLY A 1 281 ? -35.463 35.143 2.445 1.00 84.64 1148 GLY A CA 1
ATOM 2114 C C . GLY A 1 281 ? -35.536 34.289 1.192 1.00 87.01 1148 GLY A C 1
ATOM 2115 O O . GLY A 1 281 ? -36.579 34.212 0.538 1.00 93.12 1148 GLY A O 1
ATOM 2116 N N . PHE A 1 282 ? -34.427 33.632 0.843 1.00 80.97 1149 PHE A N 1
ATOM 2117 C CA . PHE A 1 282 ? -34.415 32.798 -0.354 1.00 81.75 1149 PHE A CA 1
ATOM 2118 C C . PHE A 1 282 ? -35.186 31.500 -0.147 1.00 91.49 1149 PHE A C 1
ATOM 2119 O O . PHE A 1 282 ? -35.821 31.006 -1.085 1.00 101.17 1149 PHE A O 1
ATOM 2127 N N . GLU A 1 283 ? -35.144 30.934 1.062 1.00 85.97 1150 GLU A N 1
ATOM 2128 C CA . GLU A 1 283 ? -35.895 29.710 1.325 1.00 89.28 1150 GLU A CA 1
ATOM 2129 C C . GLU A 1 283 ? -37.398 29.958 1.309 1.00 89.94 1150 GLU A C 1
ATOM 2130 O O . GLU A 1 283 ? -38.173 29.038 1.024 1.00 93.37 1150 GLU A O 1
ATOM 2136 N N . ALA A 1 284 ? -37.829 31.185 1.611 1.00 87.54 1151 ALA A N 1
ATOM 2137 C CA . ALA A 1 284 ? -39.247 31.514 1.533 1.00 92.37 1151 ALA A CA 1
ATOM 2138 C C . ALA A 1 284 ? -39.746 31.564 0.097 1.00 96.72 1151 ALA A C 1
ATOM 2139 O O . ALA A 1 284 ? -40.959 31.484 -0.128 1.00 100.38 1151 ALA A O 1
ATOM 2141 N N . LEU A 1 285 ? -38.844 31.692 -0.874 1.00 94.62 1152 LEU A N 1
ATOM 2142 C CA . LEU A 1 285 ? -39.200 31.726 -2.284 1.00 97.57 1152 LEU A CA 1
ATOM 2143 C C . LEU A 1 285 ? -39.078 30.366 -2.957 1.00 105.92 1152 LEU A C 1
ATOM 2144 O O . LEU A 1 285 ? -39.290 30.268 -4.169 1.00 110.17 1152 LEU A O 1
ATOM 2149 N N . LEU A 1 286 ? -38.744 29.322 -2.205 1.00 106.65 1153 LEU A N 1
ATOM 2150 C CA . LEU A 1 286 ? -38.569 27.991 -2.772 1.00 107.28 1153 LEU A CA 1
ATOM 2151 C C . LEU A 1 286 ? -39.550 26.997 -2.158 1.00 112.97 1153 LEU A C 1
ATOM 2152 O O . LEU A 1 286 ? -40.513 27.389 -1.499 1.00 104.78 1153 LEU A O 1
ATOM 2157 N N . SER B 2 1 ? -6.721 46.450 -14.333 1.00 102.10 52 SER B N 1
ATOM 2158 C CA . SER B 2 1 ? -7.673 47.546 -14.192 1.00 96.21 52 SER B CA 1
ATOM 2159 C C . SER B 2 1 ? -8.795 47.171 -13.228 1.00 93.75 52 SER B C 1
ATOM 2160 O O . SER B 2 1 ? -9.655 47.992 -12.908 1.00 90.37 52 SER B O 1
ATOM 2163 N N . THR B 2 2 ? -8.773 45.921 -12.762 1.00 97.46 53 THR B N 1
ATOM 2164 C CA . THR B 2 2 ? -9.835 45.428 -11.893 1.00 98.08 53 THR B CA 1
ATOM 2165 C C . THR B 2 2 ? -9.647 45.886 -10.450 1.00 91.76 53 THR B C 1
ATOM 2166 O O . THR B 2 2 ? -10.612 46.298 -9.796 1.00 89.61 53 THR B O 1
ATOM 2170 N N . HIS B 2 3 ? -8.421 45.830 -9.942 1.00 90.08 54 HIS B N 1
ATOM 2171 C CA . HIS B 2 3 ? -8.147 46.075 -8.536 1.00 85.93 54 HIS B CA 1
ATOM 2172 C C . HIS B 2 3 ? -7.454 47.418 -8.336 1.00 78.12 54 HIS B C 1
ATOM 2173 O O . HIS B 2 3 ? -6.651 47.856 -9.165 1.00 78.01 54 HIS B O 1
ATOM 2180 N N . PHE B 2 4 ? -7.777 48.065 -7.219 1.00 72.33 55 PHE B N 1
ATOM 2181 C CA . PHE B 2 4 ? -7.135 49.293 -6.772 1.00 64.90 55 PHE B CA 1
ATOM 2182 C C . PHE B 2 4 ? -6.803 49.157 -5.291 1.00 67.12 55 PHE B C 1
ATOM 2183 O O . PHE B 2 4 ? -7.026 48.110 -4.676 1.00 84.29 55 PHE B O 1
ATOM 2191 N N . ARG B 2 5 ? -6.272 50.229 -4.712 1.00 63.16 56 ARG B N 1
ATOM 2192 C CA . ARG B 2 5 ? -6.059 50.311 -3.274 1.00 59.58 56 ARG B CA 1
ATOM 2193 C C . ARG B 2 5 ? -7.179 51.128 -2.646 1.00 54.36 56 ARG B C 1
ATOM 2194 O O . ARG B 2 5 ? -7.474 52.238 -3.101 1.00 57.02 56 ARG B O 1
ATOM 2202 N N . THR B 2 6 ? -7.801 50.577 -1.608 1.00 47.25 57 THR B N 1
ATOM 2203 C CA . THR B 2 6 ? -8.767 51.348 -0.845 1.00 45.02 57 THR B CA 1
ATOM 2204 C C . THR B 2 6 ? -8.051 52.428 -0.040 1.00 45.79 57 THR B C 1
ATOM 2205 O O . THR B 2 6 ? -6.844 52.358 0.211 1.00 47.77 57 THR B O 1
ATOM 2209 N N . PHE B 2 7 ? -8.808 53.448 0.355 1.00 50.34 58 PHE B N 1
ATOM 2210 C CA . PHE B 2 7 ? -8.251 54.488 1.208 1.00 47.00 58 PHE B CA 1
ATOM 2211 C C . PHE B 2 7 ? -7.873 53.904 2.564 1.00 48.07 58 PHE B C 1
ATOM 2212 O O . PHE B 2 7 ? -8.629 53.132 3.159 1.00 48.60 58 PHE B O 1
ATOM 2220 N N . ARG B 2 8 ? -6.684 54.272 3.047 1.00 52.75 59 ARG B N 1
ATOM 2221 C CA . ARG B 2 8 ? -6.172 53.697 4.285 1.00 52.28 59 ARG B CA 1
ATOM 2222 C C . ARG B 2 8 ? -6.885 54.222 5.524 1.00 53.20 59 ARG B C 1
ATOM 2223 O O . ARG B 2 8 ? -6.844 53.562 6.567 1.00 53.10 59 ARG B O 1
ATOM 2231 N N . SER B 2 9 ? -7.533 55.381 5.439 1.00 52.16 60 SER B N 1
ATOM 2232 C CA . SER B 2 9 ? -8.194 55.956 6.601 1.00 52.82 60 SER B CA 1
ATOM 2233 C C . SER B 2 9 ? -9.190 57.010 6.145 1.00 51.97 60 SER B C 1
ATOM 2234 O O . SER B 2 9 ? -9.166 57.463 4.997 1.00 55.13 60 SER B O 1
ATOM 2237 N N . GLN B 2 10 ? -10.068 57.398 7.071 1.00 55.56 61 GLN B N 1
ATOM 2238 C CA . GLN B 2 10 ? -11.006 58.479 6.793 1.00 52.23 61 GLN B CA 1
ATOM 2239 C C . GLN B 2 10 ? -10.270 59.797 6.585 1.00 57.21 61 GLN B C 1
ATOM 2240 O O . GLN B 2 10 ? -10.681 60.623 5.761 1.00 55.03 61 GLN B O 1
ATOM 2246 N N . ALA B 2 11 ? -9.174 60.006 7.319 1.00 57.83 62 ALA B N 1
ATOM 2247 C CA . ALA B 2 11 ? -8.384 61.221 7.146 1.00 61.04 62 ALA B CA 1
ATOM 2248 C C . ALA B 2 11 ? -7.770 61.286 5.753 1.00 62.63 62 ALA B C 1
ATOM 2249 O O . ALA B 2 11 ? -7.702 62.362 5.147 1.00 63.89 62 ALA B O 1
ATOM 2251 N N . ASP B 2 12 ? -7.311 60.145 5.231 1.00 58.45 63 ASP B N 1
ATOM 2252 C CA . ASP B 2 12 ? -6.798 60.115 3.866 1.00 57.70 63 ASP B CA 1
ATOM 2253 C C . ASP B 2 12 ? -7.900 60.408 2.858 1.00 61.04 63 ASP B C 1
ATOM 2254 O O . ASP B 2 12 ? -7.682 61.143 1.887 1.00 55.93 63 ASP B O 1
ATOM 2259 N N . PHE B 2 13 ? -9.091 59.843 3.072 1.00 56.98 64 PHE B N 1
ATOM 2260 C CA . PHE B 2 13 ? -10.208 60.121 2.176 1.00 51.29 64 PHE B CA 1
ATOM 2261 C C . PHE B 2 13 ? -10.633 61.581 2.265 1.00 59.54 64 PHE B C 1
ATOM 2262 O O . PHE B 2 13 ? -11.015 62.185 1.256 1.00 60.43 64 PHE B O 1
ATOM 2270 N N . SER B 2 14 ? -10.573 62.165 3.464 1.00 55.60 65 SER B N 1
ATOM 2271 C CA . SER B 2 14 ? -10.881 63.583 3.606 1.00 59.06 65 SER B CA 1
ATOM 2272 C C . SER B 2 14 ? -9.849 64.454 2.903 1.00 60.59 65 SER B C 1
ATOM 2273 O O . SER B 2 14 ? -10.183 65.543 2.427 1.00 66.27 65 SER B O 1
ATOM 2276 N N . SER B 2 15 ? -8.597 63.995 2.826 1.00 61.03 66 SER B N 1
ATOM 2277 C CA . SER B 2 15 ? -7.568 64.774 2.144 1.00 63.39 66 SER B CA 1
ATOM 2278 C C . SER B 2 15 ? -7.808 64.812 0.640 1.00 61.55 66 SER B C 1
ATOM 2279 O O . SER B 2 15 ? -7.622 65.855 0.003 1.00 63.49 66 SER B O 1
ATOM 2282 N N . ILE B 2 16 ? -8.224 63.687 0.057 1.00 58.14 67 ILE B N 1
ATOM 2283 C CA . ILE B 2 16 ? -8.400 63.625 -1.390 1.00 61.67 67 ILE B CA 1
ATOM 2284 C C . ILE B 2 16 ? -9.681 64.333 -1.815 1.00 62.01 67 ILE B C 1
ATOM 2285 O O . ILE B 2 16 ? -9.704 65.034 -2.833 1.00 57.12 67 ILE B O 1
ATOM 2290 N N . THR B 2 17 ? -10.764 64.171 -1.050 1.00 57.24 68 THR B N 1
ATOM 2291 C CA . THR B 2 17 ? -11.991 64.895 -1.372 1.00 67.87 68 THR B CA 1
ATOM 2292 C C . THR B 2 17 ? -11.827 66.393 -1.156 1.00 76.49 68 THR B C 1
ATOM 2293 O O . THR B 2 17 ? -12.435 67.192 -1.879 1.00 74.75 68 THR B O 1
ATOM 2297 N N . ARG B 2 18 ? -11.019 66.791 -0.171 1.00 62.01 69 ARG B N 1
ATOM 2298 C CA . ARG B 2 18 ? -10.704 68.205 0.005 1.00 66.07 69 ARG B CA 1
ATOM 2299 C C . ARG B 2 18 ? -9.896 68.736 -1.171 1.00 76.04 69 ARG B C 1
ATOM 2300 O O . ARG B 2 18 ? -10.116 69.865 -1.625 1.00 81.14 69 ARG B O 1
ATOM 2308 N N . ALA B 2 19 ? -8.955 67.935 -1.676 1.00 71.77 70 ALA B N 1
ATOM 2309 C CA . ALA B 2 19 ? -8.175 68.350 -2.836 1.00 72.82 70 ALA B CA 1
ATOM 2310 C C . ALA B 2 19 ? -9.027 68.353 -4.099 1.00 72.22 70 ALA B C 1
ATOM 2311 O O . ALA B 2 19 ? -8.924 69.272 -4.920 1.00 77.18 70 ALA B O 1
ATOM 2313 N N . SER B 2 20 ? -9.872 67.334 -4.274 1.00 66.16 71 SER B N 1
ATOM 2314 C CA . SER B 2 20 ? -10.755 67.297 -5.435 1.00 67.08 71 SER B CA 1
ATOM 2315 C C . SER B 2 20 ? -11.723 68.472 -5.423 1.00 84.75 71 SER B C 1
ATOM 2316 O O . SER B 2 20 ? -12.061 69.020 -6.479 1.00 89.22 71 SER B O 1
ATOM 2319 N N . SER B 2 21 ? -12.180 68.872 -4.235 1.00 85.90 72 SER B N 1
ATOM 2320 C CA . SER B 2 21 ? -13.079 70.016 -4.135 1.00 84.69 72 SER B CA 1
ATOM 2321 C C . SER B 2 21 ? -12.367 71.311 -4.504 1.00 85.92 72 SER B C 1
ATOM 2322 O O . SER B 2 21 ? -12.943 72.174 -5.176 1.00 92.43 72 SER B O 1
ATOM 2325 N N . LEU B 2 22 ? -11.113 71.467 -4.073 1.00 84.70 73 LEU B N 1
ATOM 2326 C CA . LEU B 2 22 ? -10.352 72.655 -4.441 1.00 82.22 73 LEU B CA 1
ATOM 2327 C C . LEU B 2 22 ? -9.981 72.648 -5.917 1.00 87.41 73 LEU B C 1
ATOM 2328 O O . LEU B 2 22 ? -9.885 73.713 -6.536 1.00 94.13 73 LEU B O 1
ATOM 2333 N N . LEU B 2 23 ? -9.766 71.464 -6.495 1.00 85.24 74 LEU B N 1
ATOM 2334 C CA . LEU B 2 23 ? -9.410 71.391 -7.907 1.00 82.79 74 LEU B CA 1
ATOM 2335 C C . LEU B 2 23 ? -10.595 71.738 -8.796 1.00 82.87 74 LEU B C 1
ATOM 2336 O O . LEU B 2 23 ? -10.420 72.334 -9.864 1.00 89.79 74 LEU B O 1
ATOM 2341 N N . ASP B 2 24 ? -11.808 71.369 -8.379 1.00 79.96 75 ASP B N 1
ATOM 2342 C CA . ASP B 2 24 ? -12.987 71.738 -9.154 1.00 85.69 75 ASP B CA 1
ATOM 2343 C C . ASP B 2 24 ? -13.213 73.243 -9.141 1.00 88.58 75 ASP B C 1
ATOM 2344 O O . ASP B 2 24 ? -13.825 73.786 -10.068 1.00 83.61 75 ASP B O 1
ATOM 2349 N N . ALA B 2 25 ? -12.716 73.929 -8.109 1.00 95.64 76 ALA B N 1
ATOM 2350 C CA . ALA B 2 25 ? -12.883 75.375 -8.025 1.00 105.37 76 ALA B CA 1
ATOM 2351 C C . ALA B 2 25 ? -11.956 76.094 -8.997 1.00 106.48 76 ALA B C 1
ATOM 2352 O O . ALA B 2 25 ? -12.365 77.057 -9.657 1.00 110.79 76 ALA B O 1
ATOM 2354 N N . CYS B 2 26 ? -10.710 75.640 -9.107 1.00 103.95 77 CYS B N 1
ATOM 2355 C CA . CYS B 2 26 ? -9.773 76.255 -10.032 1.00 114.36 77 CYS B CA 1
ATOM 2356 C C . CYS B 2 26 ? -10.067 75.809 -11.462 1.00 116.25 77 CYS B C 1
ATOM 2357 O O . CYS B 2 26 ? -10.659 74.755 -11.707 1.00 117.14 77 CYS B O 1
ATOM 2360 N N . GLY B 2 27 ? -9.639 76.636 -12.414 1.00 117.47 78 GLY B N 1
ATOM 2361 C CA . GLY B 2 27 ? -9.907 76.379 -13.813 1.00 111.04 78 GLY B CA 1
ATOM 2362 C C . GLY B 2 27 ? -8.915 75.493 -14.530 1.00 103.84 78 GLY B C 1
ATOM 2363 O O . GLY B 2 27 ? -9.155 75.130 -15.685 1.00 113.85 78 GLY B O 1
ATOM 2364 N N . PHE B 2 28 ? -7.809 75.121 -13.884 1.00 89.51 79 PHE B N 1
ATOM 2365 C CA . PHE B 2 28 ? -6.754 74.351 -14.530 1.00 78.16 79 PHE B CA 1
ATOM 2366 C C . PHE B 2 28 ? -6.722 72.896 -14.069 1.00 81.96 79 PHE B C 1
ATOM 2367 O O . PHE B 2 28 ? -5.658 72.273 -14.042 1.00 80.61 79 PHE B O 1
ATOM 2375 N N . TYR B 2 29 ? -7.877 72.339 -13.716 1.00 76.55 80 TYR B N 1
ATOM 2376 C CA . TYR B 2 29 ? -8.007 70.921 -13.398 1.00 71.57 80 TYR B CA 1
ATOM 2377 C C . TYR B 2 29 ? -8.877 70.265 -14.461 1.00 73.29 80 TYR B C 1
ATOM 2378 O O . TYR B 2 29 ? -10.028 70.667 -14.661 1.00 78.01 80 TYR B O 1
ATOM 2387 N N . TRP B 2 30 ? -8.329 69.256 -15.135 1.00 69.21 81 TRP B N 1
ATOM 2388 C CA . TRP B 2 30 ? -8.986 68.631 -16.273 1.00 68.13 81 TRP B CA 1
ATOM 2389 C C . TRP B 2 30 ? -9.446 67.206 -15.999 1.00 66.37 81 TRP B C 1
ATOM 2390 O O . TRP B 2 30 ? -9.972 66.556 -16.908 1.00 66.98 81 TRP B O 1
ATOM 2401 N N . GLY B 2 31 ? -9.262 66.706 -14.781 1.00 68.42 82 GLY B N 1
ATOM 2402 C CA . GLY B 2 31 ? -9.773 65.412 -14.400 1.00 56.22 82 GLY B CA 1
ATOM 2403 C C . GLY B 2 31 ? -9.112 64.262 -15.130 1.00 56.99 82 GLY B C 1
ATOM 2404 O O . GLY B 2 31 ? -7.884 64.144 -15.176 1.00 55.52 82 GLY B O 1
ATOM 2405 N N . PRO B 2 32 ? -9.926 63.384 -15.717 1.00 56.35 83 PRO B N 1
ATOM 2406 C CA . PRO B 2 32 ? -9.404 62.169 -16.368 1.00 52.98 83 PRO B CA 1
ATOM 2407 C C . PRO B 2 32 ? -8.812 62.436 -17.749 1.00 64.60 83 PRO B C 1
ATOM 2408 O O . PRO B 2 32 ? -9.298 61.946 -18.773 1.00 64.42 83 PRO B O 1
ATOM 2412 N N . LEU B 2 33 ? -7.736 63.219 -17.782 1.00 61.72 84 LEU B N 1
ATOM 2413 C CA . LEU B 2 33 ? -6.961 63.415 -18.999 1.00 65.63 84 LEU B CA 1
ATOM 2414 C C . LEU B 2 33 ? -5.814 62.415 -19.035 1.00 64.66 84 LEU B C 1
ATOM 2415 O O . LEU B 2 33 ? -5.090 62.258 -18.046 1.00 68.75 84 LEU B O 1
ATOM 2420 N N . THR B 2 34 ? -5.650 61.744 -20.172 1.00 57.96 85 THR B N 1
ATOM 2421 C CA . THR B 2 34 ? -4.559 60.796 -20.329 1.00 57.99 85 THR B CA 1
ATOM 2422 C C . THR B 2 34 ? -3.248 61.542 -20.570 1.00 60.03 85 THR B C 1
ATOM 2423 O O . THR B 2 34 ? -3.207 62.771 -20.673 1.00 61.09 85 THR B O 1
ATOM 2427 N N . VAL B 2 35 ? -2.155 60.783 -20.658 1.00 60.99 86 VAL B N 1
ATOM 2428 C CA . VAL B 2 35 ? -0.847 61.393 -20.882 1.00 63.34 86 VAL B CA 1
ATOM 2429 C C . VAL B 2 35 ? -0.766 61.993 -22.280 1.00 68.89 86 VAL B C 1
ATOM 2430 O O . VAL B 2 35 ? -0.254 63.104 -22.463 1.00 80.74 86 VAL B O 1
ATOM 2434 N N . SER B 2 36 ? -1.270 61.278 -23.288 1.00 64.58 87 SER B N 1
ATOM 2435 C CA . SER B 2 36 ? -1.198 61.790 -24.653 1.00 75.54 87 SER B CA 1
ATOM 2436 C C . SER B 2 36 ? -2.173 62.943 -24.863 1.00 75.34 87 SER B C 1
ATOM 2437 O O . SER B 2 36 ? -1.861 63.904 -25.576 1.00 76.89 87 SER B O 1
ATOM 2440 N N . ALA B 2 37 ? -3.357 62.866 -24.252 1.00 64.07 88 ALA B N 1
ATOM 2441 C CA . ALA B 2 37 ? -4.343 63.928 -24.423 1.00 64.25 88 ALA B CA 1
ATOM 2442 C C . ALA B 2 37 ? -3.891 65.219 -23.752 1.00 65.25 88 ALA B C 1
ATOM 2443 O O . ALA B 2 37 ? -4.117 66.313 -24.282 1.00 71.06 88 ALA B O 1
ATOM 2445 N N . ALA B 2 38 ? -3.248 65.113 -22.588 1.00 64.76 89 ALA B N 1
ATOM 2446 C CA . ALA B 2 38 ? -2.768 66.309 -21.904 1.00 70.57 89 ALA B CA 1
ATOM 2447 C C . ALA B 2 38 ? -1.589 66.931 -22.640 1.00 71.30 89 ALA B C 1
ATOM 2448 O O . ALA B 2 38 ? -1.472 68.159 -22.711 1.00 78.03 89 ALA B O 1
ATOM 2450 N N . HIS B 2 39 ? -0.707 66.100 -23.199 1.00 72.88 90 HIS B N 1
ATOM 2451 C CA . HIS B 2 39 ? 0.461 66.631 -23.891 1.00 78.22 90 HIS B CA 1
ATOM 2452 C C . HIS B 2 39 ? 0.085 67.297 -25.209 1.00 73.30 90 HIS B C 1
ATOM 2453 O O . HIS B 2 39 ? 0.773 68.226 -25.647 1.00 75.83 90 HIS B O 1
ATOM 2460 N N . GLU B 2 40 ? -0.997 66.848 -25.849 1.00 71.89 91 GLU B N 1
ATOM 2461 C CA . GLU B 2 40 ? -1.442 67.498 -27.079 1.00 79.33 91 GLU B CA 1
ATOM 2462 C C . GLU B 2 40 ? -1.963 68.902 -26.803 1.00 80.68 91 GLU B C 1
ATOM 2463 O O . GLU B 2 40 ? -1.775 69.812 -27.620 1.00 76.81 91 GLU B O 1
ATOM 2469 N N . LYS B 2 41 ? -2.619 69.099 -25.657 1.00 73.20 92 LYS B N 1
ATOM 2470 C CA . LYS B 2 41 ? -3.111 70.423 -25.297 1.00 74.74 92 LYS B CA 1
ATOM 2471 C C . LYS B 2 41 ? -1.997 71.361 -24.851 1.00 77.20 92 LYS B C 1
ATOM 2472 O O . LYS B 2 41 ? -2.201 72.579 -24.838 1.00 79.49 92 LYS B O 1
ATOM 2478 N N . LEU B 2 42 ? -0.825 70.829 -24.493 1.00 77.25 93 LEU B N 1
ATOM 2479 C CA . LEU B 2 42 ? 0.260 71.634 -23.951 1.00 79.92 93 LEU B CA 1
ATOM 2480 C C . LEU B 2 42 ? 1.404 71.888 -24.921 1.00 83.38 93 LEU B C 1
ATOM 2481 O O . LEU B 2 42 ? 2.202 72.797 -24.676 1.00 85.51 93 LEU B O 1
ATOM 2486 N N . LYS B 2 43 ? 1.515 71.110 -26.000 1.00 81.76 94 LYS B N 1
ATOM 2487 C CA . LYS B 2 43 ? 2.666 71.235 -26.888 1.00 87.73 94 LYS B CA 1
ATOM 2488 C C . LYS B 2 43 ? 2.716 72.584 -27.594 1.00 93.65 94 LYS B C 1
ATOM 2489 O O . LYS B 2 43 ? 3.797 73.008 -28.017 1.00 95.07 94 LYS B O 1
ATOM 2495 N N . SER B 2 44 ? 1.584 73.270 -27.721 1.00 98.21 95 SER B N 1
ATOM 2496 C CA . SER B 2 44 ? 1.519 74.551 -28.410 1.00 106.49 95 SER B CA 1
ATOM 2497 C C . SER B 2 44 ? 1.465 75.740 -27.460 1.00 110.34 95 SER B C 1
ATOM 2498 O O . SER B 2 44 ? 1.368 76.881 -27.922 1.00 113.65 95 SER B O 1
ATOM 2501 N N . GLU B 2 45 ? 1.526 75.507 -26.154 1.00 109.03 96 GLU B N 1
ATOM 2502 C CA . GLU B 2 45 ? 1.483 76.580 -25.175 1.00 110.45 96 GLU B CA 1
ATOM 2503 C C . GLU B 2 45 ? 2.885 77.101 -24.891 1.00 104.77 96 GLU B C 1
ATOM 2504 O O . GLU B 2 45 ? 3.879 76.424 -25.169 1.00 105.31 96 GLU B O 1
ATOM 2510 N N . PRO B 2 46 ? 3.005 78.318 -24.355 1.00 100.73 97 PRO B N 1
ATOM 2511 C CA . PRO B 2 46 ? 4.331 78.822 -23.980 1.00 104.59 97 PRO B CA 1
ATOM 2512 C C . PRO B 2 46 ? 4.974 77.954 -22.909 1.00 111.81 97 PRO B C 1
ATOM 2513 O O . PRO B 2 46 ? 4.295 77.268 -22.141 1.00 107.71 97 PRO B O 1
ATOM 2517 N N . GLU B 2 47 ? 6.305 77.989 -22.871 1.00 106.33 98 GLU B N 1
ATOM 2518 C CA . GLU B 2 47 ? 7.054 77.140 -21.953 1.00 105.87 98 GLU B CA 1
ATOM 2519 C C . GLU B 2 47 ? 6.723 77.489 -20.509 1.00 114.63 98 GLU B C 1
ATOM 2520 O O . GLU B 2 47 ? 6.712 78.662 -20.125 1.00 119.91 98 GLU B O 1
ATOM 2526 N N . GLY B 2 48 ? 6.454 76.462 -19.707 1.00 104.69 99 GLY B N 1
ATOM 2527 C CA . GLY B 2 48 ? 6.095 76.636 -18.317 1.00 107.63 99 GLY B CA 1
ATOM 2528 C C . GLY B 2 48 ? 4.615 76.518 -18.025 1.00 104.90 99 GLY B C 1
ATOM 2529 O O . GLY B 2 48 ? 4.230 76.549 -16.850 1.00 103.08 99 GLY B O 1
ATOM 2530 N N . THR B 2 49 ? 3.778 76.388 -19.052 1.00 103.27 100 THR B N 1
ATOM 2531 C CA . THR B 2 49 ? 2.346 76.218 -18.843 1.00 97.26 100 THR B CA 1
ATOM 2532 C C . THR B 2 49 ? 2.074 74.836 -18.262 1.00 93.12 100 THR B C 1
ATOM 2533 O O . THR B 2 49 ? 2.410 73.819 -18.878 1.00 89.12 100 THR B O 1
ATOM 2537 N N . PHE B 2 50 ? 1.469 74.797 -17.079 1.00 92.50 101 PHE B N 1
ATOM 2538 C CA . PHE B 2 50 ? 1.229 73.550 -16.367 1.00 88.19 101 PHE B CA 1
ATOM 2539 C C . PHE B 2 50 ? -0.260 73.234 -16.317 1.00 90.55 101 PHE B C 1
ATOM 2540 O O . PHE B 2 50 ? -1.115 74.045 -16.685 1.00 93.10 101 PHE B O 1
ATOM 2548 N N . LEU B 2 51 ? -0.558 72.027 -15.841 1.00 90.24 102 LEU B N 1
ATOM 2549 C CA . LEU B 2 51 ? -1.909 71.488 -15.859 1.00 84.90 102 LEU B CA 1
ATOM 2550 C C . LEU B 2 51 ? -2.026 70.442 -14.761 1.00 83.12 102 LEU B C 1
ATOM 2551 O O . LEU B 2 51 ? -1.060 69.737 -14.455 1.00 81.02 102 LEU B O 1
ATOM 2556 N N . ILE B 2 52 ? -3.215 70.349 -14.169 1.00 73.03 103 ILE B N 1
ATOM 2557 C CA . ILE B 2 52 ? -3.515 69.359 -13.142 1.00 68.88 103 ILE B CA 1
ATOM 2558 C C . ILE B 2 52 ? -4.556 68.396 -13.694 1.00 67.63 103 ILE B C 1
ATOM 2559 O O . ILE B 2 52 ? -5.550 68.823 -14.295 1.00 65.52 103 ILE B O 1
ATOM 2564 N N . ARG B 2 53 ? -4.328 67.102 -13.489 1.00 64.64 104 ARG B N 1
ATOM 2565 C CA . ARG B 2 53 ? -5.238 66.073 -13.967 1.00 60.41 104 ARG B CA 1
ATOM 2566 C C . ARG B 2 53 ? -5.128 64.859 -13.058 1.00 60.07 104 ARG B C 1
ATOM 2567 O O . ARG B 2 53 ? -4.277 64.797 -12.167 1.00 63.98 104 ARG B O 1
ATOM 2575 N N . ASP B 2 54 ? -6.001 63.885 -13.296 1.00 58.72 105 ASP B N 1
ATOM 2576 C CA . ASP B 2 54 ? -5.923 62.615 -12.591 1.00 62.21 105 ASP B CA 1
ATOM 2577 C C . ASP B 2 54 ? -4.852 61.736 -13.221 1.00 60.16 105 ASP B C 1
ATOM 2578 O O . ASP B 2 54 ? -4.746 61.645 -14.448 1.00 62.12 105 ASP B O 1
ATOM 2583 N N . SER B 2 55 ? -4.053 61.092 -12.376 1.00 59.76 106 SER B N 1
ATOM 2584 C CA . SER B 2 55 ? -3.049 60.163 -12.866 1.00 55.85 106 SER B CA 1
ATOM 2585 C C . SER B 2 55 ? -3.716 58.920 -13.447 1.00 54.12 106 SER B C 1
ATOM 2586 O O . SER B 2 55 ? -4.850 58.574 -13.109 1.00 52.28 106 SER B O 1
ATOM 2589 N N . THR B 2 56 ? -2.996 58.249 -14.344 1.00 58.77 107 THR B N 1
ATOM 2590 C CA . THR B 2 56 ? -3.496 57.023 -14.951 1.00 58.84 107 THR B CA 1
ATOM 2591 C C . THR B 2 56 ? -3.060 55.773 -14.203 1.00 54.35 107 THR B C 1
ATOM 2592 O O . THR B 2 56 ? -3.659 54.709 -14.400 1.00 58.29 107 THR B O 1
ATOM 2596 N N . GLN B 2 57 ? -2.045 55.874 -13.350 1.00 55.70 108 GLN B N 1
ATOM 2597 C CA . GLN B 2 57 ? -1.552 54.722 -12.612 1.00 64.86 108 GLN B CA 1
ATOM 2598 C C . GLN B 2 57 ? -2.501 54.355 -11.477 1.00 61.96 108 GLN B C 1
ATOM 2599 O O . GLN B 2 57 ? -3.198 55.207 -10.918 1.00 57.66 108 GLN B O 1
ATOM 2605 N N . LYS B 2 58 ? -2.518 53.063 -11.139 1.00 70.15 109 LYS B N 1
ATOM 2606 C CA . LYS B 2 58 ? -3.436 52.569 -10.117 1.00 72.80 109 LYS B CA 1
ATOM 2607 C C . LYS B 2 58 ? -3.131 53.150 -8.743 1.00 70.45 109 LYS B C 1
ATOM 2608 O O . LYS B 2 58 ? -4.050 53.372 -7.947 1.00 66.51 109 LYS B O 1
ATOM 2614 N N . ASN B 2 59 ? -1.858 53.395 -8.443 1.00 76.14 110 ASN B N 1
ATOM 2615 C CA . ASN B 2 59 ? -1.427 53.770 -7.103 1.00 76.56 110 ASN B CA 1
ATOM 2616 C C . ASN B 2 59 ? -1.226 55.271 -6.935 1.00 73.66 110 ASN B C 1
ATOM 2617 O O . ASN B 2 59 ? -0.690 55.699 -5.909 1.00 83.72 110 ASN B O 1
ATOM 2622 N N . CYS B 2 60 ? -1.644 56.079 -7.906 1.00 67.43 111 CYS B N 1
ATOM 2623 C CA . CYS B 2 60 ? -1.452 57.520 -7.846 1.00 60.88 111 CYS B CA 1
ATOM 2624 C C . CYS B 2 60 ? -2.770 58.234 -8.099 1.00 57.46 111 CYS B C 1
ATOM 2625 O O . CYS B 2 60 ? -3.587 57.782 -8.907 1.00 55.08 111 CYS B O 1
ATOM 2628 N N . PHE B 2 61 ? -2.967 59.357 -7.408 1.00 61.58 112 PHE B N 1
ATOM 2629 C CA . PHE B 2 61 ? -4.203 60.140 -7.535 1.00 54.30 112 PHE B CA 1
ATOM 2630 C C . PHE B 2 61 ? -4.072 61.192 -8.634 1.00 61.43 112 PHE B C 1
ATOM 2631 O O . PHE B 2 61 ? -4.713 61.088 -9.683 1.00 57.95 112 PHE B O 1
ATOM 2639 N N . PHE B 2 62 ? -3.248 62.209 -8.400 1.00 58.04 113 PHE B N 1
ATOM 2640 C CA . PHE B 2 62 ? -3.119 63.342 -9.302 1.00 59.52 113 PHE B CA 1
ATOM 2641 C C . PHE B 2 62 ? -1.739 63.375 -9.948 1.00 64.26 113 PHE B C 1
ATOM 2642 O O . PHE B 2 62 ? -0.782 62.764 -9.466 1.00 65.50 113 PHE B O 1
ATOM 2650 N N . ALA B 2 63 ? -1.651 64.115 -11.051 1.00 62.68 114 ALA B N 1
ATOM 2651 C CA . ALA B 2 63 ? -0.386 64.332 -11.735 1.00 67.33 114 ALA B CA 1
ATOM 2652 C C . ALA B 2 63 ? -0.394 65.722 -12.352 1.00 68.03 114 ALA B C 1
ATOM 2653 O O . ALA B 2 63 ? -1.452 66.293 -12.632 1.00 66.10 114 ALA B O 1
ATOM 2655 N N . ILE B 2 64 ? 0.803 66.265 -12.555 1.00 70.66 115 ILE B N 1
ATOM 2656 C CA . ILE B 2 64 ? 0.990 67.557 -13.204 1.00 72.74 115 ILE B CA 1
ATOM 2657 C C . ILE B 2 64 ? 1.557 67.316 -14.593 1.00 77.11 115 ILE B C 1
ATOM 2658 O O . ILE B 2 64 ? 2.417 66.447 -14.780 1.00 75.12 115 ILE B O 1
ATOM 2663 N N . SER B 2 65 ? 1.072 68.080 -15.568 1.00 73.29 116 SER B N 1
ATOM 2664 C CA . SER B 2 65 ? 1.600 68.063 -16.926 1.00 74.14 116 SER B CA 1
ATOM 2665 C C . SER B 2 65 ? 2.039 69.475 -17.284 1.00 80.19 116 SER B C 1
ATOM 2666 O O . SER B 2 65 ? 1.223 70.403 -17.269 1.00 82.22 116 SER B O 1
ATOM 2669 N N . VAL B 2 66 ? 3.329 69.639 -17.586 1.00 82.02 117 VAL B N 1
ATOM 2670 C CA . VAL B 2 66 ? 3.901 70.933 -17.932 1.00 92.89 117 VAL B CA 1
ATOM 2671 C C . VAL B 2 66 ? 4.676 70.791 -19.236 1.00 91.00 117 VAL B C 1
ATOM 2672 O O . VAL B 2 66 ? 5.032 69.690 -19.660 1.00 90.06 117 VAL B O 1
ATOM 2676 N N . LYS B 2 67 ? 4.934 71.930 -19.872 1.00 88.41 118 LYS B N 1
ATOM 2677 C CA . LYS B 2 67 ? 5.779 71.990 -21.057 1.00 96.82 118 LYS B CA 1
ATOM 2678 C C . LYS B 2 67 ? 7.130 72.575 -20.667 1.00 101.02 118 LYS B C 1
ATOM 2679 O O . LYS B 2 67 ? 7.202 73.701 -20.163 1.00 97.84 118 LYS B O 1
ATOM 2685 N N . THR B 2 68 ? 8.195 71.808 -20.897 1.00 96.16 119 THR B N 1
ATOM 2686 C CA . THR B 2 68 ? 9.552 72.239 -20.623 1.00 106.33 119 THR B CA 1
ATOM 2687 C C . THR B 2 68 ? 10.252 72.572 -21.943 1.00 106.30 119 THR B C 1
ATOM 2688 O O . THR B 2 68 ? 9.595 72.767 -22.977 1.00 101.72 119 THR B O 1
ATOM 2692 N N . ALA B 2 69 ? 11.585 72.640 -21.908 1.00 107.67 120 ALA B N 1
ATOM 2693 C CA . ALA B 2 69 ? 12.340 72.929 -23.122 1.00 110.40 120 ALA B CA 1
ATOM 2694 C C . ALA B 2 69 ? 12.215 71.807 -24.145 1.00 107.68 120 ALA B C 1
ATOM 2695 O O . ALA B 2 69 ? 12.229 72.068 -25.353 1.00 108.15 120 ALA B O 1
ATOM 2697 N N . THR B 2 70 ? 12.086 70.564 -23.687 1.00 105.13 121 THR B N 1
ATOM 2698 C CA . THR B 2 70 ? 11.982 69.413 -24.573 1.00 103.02 121 THR B CA 1
ATOM 2699 C C . THR B 2 70 ? 10.543 69.059 -24.928 1.00 103.61 121 THR B C 1
ATOM 2700 O O . THR B 2 70 ? 10.323 68.076 -25.645 1.00 100.93 121 THR B O 1
ATOM 2704 N N . GLY B 2 71 ? 9.565 69.824 -24.451 1.00 96.36 122 GLY B N 1
ATOM 2705 C CA . GLY B 2 71 ? 8.181 69.571 -24.772 1.00 92.29 122 GLY B CA 1
ATOM 2706 C C . GLY B 2 71 ? 7.344 69.238 -23.553 1.00 91.69 122 GLY B C 1
ATOM 2707 O O . GLY B 2 71 ? 7.785 69.383 -22.409 1.00 91.50 122 GLY B O 1
ATOM 2708 N N . PRO B 2 72 ? 6.111 68.785 -23.779 1.00 85.75 123 PRO B N 1
ATOM 2709 C CA . PRO B 2 72 ? 5.222 68.473 -22.651 1.00 82.95 123 PRO B CA 1
ATOM 2710 C C . PRO B 2 72 ? 5.654 67.198 -21.941 1.00 83.95 123 PRO B C 1
ATOM 2711 O O . PRO B 2 72 ? 5.926 66.176 -22.575 1.00 84.59 123 PRO B O 1
ATOM 2715 N N . THR B 2 73 ? 5.719 67.269 -20.613 1.00 82.02 124 THR B N 1
ATOM 2716 C CA . THR B 2 73 ? 6.050 66.124 -19.778 1.00 85.99 124 THR B CA 1
ATOM 2717 C C . THR B 2 73 ? 5.082 66.077 -18.605 1.00 85.71 124 THR B C 1
ATOM 2718 O O . THR B 2 73 ? 4.275 66.988 -18.399 1.00 86.94 124 THR B O 1
ATOM 2722 N N . SER B 2 74 ? 5.168 65.001 -17.825 1.00 84.57 125 SER B N 1
ATOM 2723 C CA . SER B 2 74 ? 4.277 64.791 -16.692 1.00 79.68 125 SER B CA 1
ATOM 2724 C C . SER B 2 74 ? 5.070 64.350 -15.471 1.00 81.22 125 SER B C 1
ATOM 2725 O O . SER B 2 74 ? 6.038 63.593 -15.587 1.00 79.27 125 SER B O 1
ATOM 2728 N N . ILE B 2 75 ? 4.647 64.826 -14.300 1.00 76.57 126 ILE B N 1
ATOM 2729 C CA . ILE B 2 75 ? 5.287 64.509 -13.028 1.00 80.45 126 ILE B CA 1
ATOM 2730 C C . ILE B 2 75 ? 4.230 63.973 -12.072 1.00 75.14 126 ILE B C 1
ATOM 2731 O O . ILE B 2 75 ? 3.111 64.496 -12.011 1.00 73.00 126 ILE B O 1
ATOM 2736 N N . ARG B 2 76 ? 4.585 62.929 -11.330 1.00 75.14 127 ARG B N 1
ATOM 2737 C CA . ARG B 2 76 ? 3.676 62.340 -10.360 1.00 72.45 127 ARG B CA 1
ATOM 2738 C C . ARG B 2 76 ? 3.588 63.198 -9.102 1.00 73.92 127 ARG B C 1
ATOM 2739 O O . ARG B 2 76 ? 4.559 63.839 -8.690 1.00 77.75 127 ARG B O 1
ATOM 2747 N N . ILE B 2 77 ? 2.404 63.207 -8.496 1.00 71.21 128 ILE B N 1
ATOM 2748 C CA . ILE B 2 77 ? 2.175 63.839 -7.202 1.00 72.39 128 ILE B CA 1
ATOM 2749 C C . ILE B 2 77 ? 2.006 62.711 -6.194 1.00 76.30 128 ILE B C 1
ATOM 2750 O O . ILE B 2 77 ? 0.959 62.056 -6.146 1.00 71.83 128 ILE B O 1
ATOM 2755 N N . ASN B 2 78 ? 3.037 62.471 -5.389 1.00 80.09 129 ASN B N 1
ATOM 2756 C CA . ASN B 2 78 ? 2.982 61.413 -4.391 1.00 81.66 129 ASN B CA 1
ATOM 2757 C C . ASN B 2 78 ? 2.119 61.845 -3.212 1.00 78.66 129 ASN B C 1
ATOM 2758 O O . ASN B 2 78 ? 2.237 62.973 -2.720 1.00 77.02 129 ASN B O 1
ATOM 2763 N N . PHE B 2 79 ? 1.249 60.947 -2.763 1.00 69.65 130 PHE B N 1
ATOM 2764 C CA . PHE B 2 79 ? 0.373 61.192 -1.626 1.00 68.80 130 PHE B CA 1
ATOM 2765 C C . PHE B 2 79 ? 0.610 60.115 -0.579 1.00 69.08 130 PHE B C 1
ATOM 2766 O O . PHE B 2 79 ? 0.604 58.922 -0.899 1.00 68.69 130 PHE B O 1
ATOM 2774 N N . GLN B 2 80 ? 0.817 60.534 0.668 1.00 71.59 131 GLN B N 1
ATOM 2775 C CA . GLN B 2 80 ? 1.075 59.580 1.744 1.00 72.36 131 GLN B CA 1
ATOM 2776 C C . GLN B 2 80 ? 0.672 60.225 3.062 1.00 77.83 131 GLN B C 1
ATOM 2777 O O . GLN B 2 80 ? 1.279 61.219 3.472 1.00 80.44 131 GLN B O 1
ATOM 2783 N N . THR B 2 81 ? -0.347 59.660 3.713 1.00 77.07 132 THR B N 1
ATOM 2784 C CA . THR B 2 81 ? -0.790 60.098 5.037 1.00 81.62 132 THR B CA 1
ATOM 2785 C C . THR B 2 81 ? -1.123 61.591 5.049 1.00 80.64 132 THR B C 1
ATOM 2786 O O . THR B 2 81 ? -0.615 62.362 5.866 1.00 78.04 132 THR B O 1
ATOM 2790 N N . GLY B 2 82 ? -1.989 62.000 4.123 1.00 74.29 133 GLY B N 1
ATOM 2791 C CA . GLY B 2 82 ? -2.399 63.388 4.057 1.00 72.96 133 GLY B CA 1
ATOM 2792 C C . GLY B 2 82 ? -1.345 64.347 3.558 1.00 79.36 133 GLY B C 1
ATOM 2793 O O . GLY B 2 82 ? -1.587 65.558 3.547 1.00 81.28 133 GLY B O 1
ATOM 2794 N N . ARG B 2 83 ? -0.187 63.846 3.139 1.00 82.71 134 ARG B N 1
ATOM 2795 C CA . ARG B 2 83 ? 0.917 64.671 2.674 1.00 84.90 134 ARG B CA 1
ATOM 2796 C C . ARG B 2 83 ? 1.094 64.507 1.171 1.00 80.31 134 ARG B C 1
ATOM 2797 O O . ARG B 2 83 ? 1.036 63.390 0.647 1.00 76.69 134 ARG B O 1
ATOM 2805 N N . PHE B 2 84 ? 1.308 65.625 0.484 1.00 84.21 135 PHE B N 1
ATOM 2806 C CA . PHE B 2 84 ? 1.550 65.644 -0.950 1.00 81.60 135 PHE B CA 1
ATOM 2807 C C . PHE B 2 84 ? 3.007 65.994 -1.219 1.00 84.78 135 PHE B C 1
ATOM 2808 O O . PHE B 2 84 ? 3.571 66.884 -0.573 1.00 89.28 135 PHE B O 1
ATOM 2816 N N . SER B 2 85 ? 3.612 65.294 -2.175 1.00 86.52 136 SER B N 1
ATOM 2817 C CA . SER B 2 85 ? 5.008 65.518 -2.517 1.00 92.94 136 SER B CA 1
ATOM 2818 C C . SER B 2 85 ? 5.226 65.187 -3.985 1.00 91.15 136 SER B C 1
ATOM 2819 O O . SER B 2 85 ? 4.571 64.301 -4.542 1.00 82.19 136 SER B O 1
ATOM 2822 N N . LEU B 2 86 ? 6.153 65.909 -4.606 1.00 96.75 137 LEU B N 1
ATOM 2823 C CA . LEU B 2 86 ? 6.496 65.654 -5.995 1.00 98.62 137 LEU B CA 1
ATOM 2824 C C . LEU B 2 86 ? 7.361 64.402 -6.110 1.00 106.98 137 LEU B C 1
ATOM 2825 O O . LEU B 2 86 ? 8.018 63.976 -5.156 1.00 110.94 137 LEU B O 1
ATOM 2830 N N . ASP B 2 87 ? 7.352 63.811 -7.308 1.00 110.36 138 ASP B N 1
ATOM 2831 C CA . ASP B 2 87 ? 8.053 62.549 -7.518 1.00 115.34 138 ASP B CA 1
ATOM 2832 C C . ASP B 2 87 ? 9.557 62.697 -7.327 1.00 122.20 138 ASP B C 1
ATOM 2833 O O . ASP B 2 87 ? 10.221 61.756 -6.877 1.00 126.02 138 ASP B O 1
ATOM 2838 N N . GLY B 2 88 ? 10.111 63.862 -7.654 1.00 124.80 139 GLY B N 1
ATOM 2839 C CA . GLY B 2 88 ? 11.530 64.096 -7.473 1.00 129.15 139 GLY B CA 1
ATOM 2840 C C . GLY B 2 88 ? 11.825 65.210 -6.491 1.00 132.75 139 GLY B C 1
ATOM 2841 O O . GLY B 2 88 ? 12.590 66.130 -6.796 1.00 135.96 139 GLY B O 1
ATOM 2842 N N . SER B 2 89 ? 11.224 65.138 -5.304 1.00 132.32 140 SER B N 1
ATOM 2843 C CA . SER B 2 89 ? 11.399 66.175 -4.299 1.00 135.47 140 SER B CA 1
ATOM 2844 C C . SER B 2 89 ? 11.180 65.582 -2.916 1.00 130.26 140 SER B C 1
ATOM 2845 O O . SER B 2 89 ? 10.597 64.506 -2.763 1.00 124.21 140 SER B O 1
ATOM 2848 N N . LYS B 2 90 ? 11.655 66.309 -1.904 1.00 134.34 141 LYS B N 1
ATOM 2849 C CA . LYS B 2 90 ? 11.536 65.902 -0.509 1.00 136.21 141 LYS B CA 1
ATOM 2850 C C . LYS B 2 90 ? 10.760 66.930 0.310 1.00 131.65 141 LYS B C 1
ATOM 2851 O O . LYS B 2 90 ? 10.950 67.041 1.522 1.00 133.13 141 LYS B O 1
ATOM 2857 N N . GLU B 2 91 ? 9.882 67.688 -0.342 1.00 127.48 142 GLU B N 1
ATOM 2858 C CA . GLU B 2 91 ? 9.068 68.706 0.314 1.00 128.37 142 GLU B CA 1
ATOM 2859 C C . GLU B 2 91 ? 7.629 68.207 0.369 1.00 125.44 142 GLU B C 1
ATOM 2860 O O . GLU B 2 91 ? 6.976 68.063 -0.670 1.00 126.09 142 GLU B O 1
ATOM 2862 N N . THR B 2 92 ? 7.140 67.944 1.577 1.00 121.80 143 THR B N 1
ATOM 2863 C CA . THR B 2 92 ? 5.785 67.459 1.788 1.00 114.26 143 THR B CA 1
ATOM 2864 C C . THR B 2 92 ? 4.871 68.604 2.210 1.00 115.18 143 THR B C 1
ATOM 2865 O O . THR B 2 92 ? 5.295 69.546 2.884 1.00 126.05 143 THR B O 1
ATOM 2869 N N . PHE B 2 93 ? 3.607 68.512 1.801 1.00 106.65 144 PHE B N 1
ATOM 2870 C CA . PHE B 2 93 ? 2.616 69.537 2.094 1.00 105.13 144 PHE B CA 1
ATOM 2871 C C . PHE B 2 93 ? 1.320 68.877 2.536 1.00 98.46 144 PHE B C 1
ATOM 2872 O O . PHE B 2 93 ? 0.929 67.838 1.996 1.00 94.68 144 PHE B O 1
ATOM 2880 N N . ASP B 2 94 ? 0.656 69.485 3.519 1.00 97.70 145 ASP B N 1
ATOM 2881 C CA . ASP B 2 94 ? -0.631 68.981 3.980 1.00 93.52 145 ASP B CA 1
ATOM 2882 C C . ASP B 2 94 ? -1.776 69.347 3.046 1.00 87.06 145 ASP B C 1
ATOM 2883 O O . ASP B 2 94 ? -2.872 68.794 3.190 1.00 83.29 145 ASP B O 1
ATOM 2888 N N . CYS B 2 95 ? -1.552 70.259 2.103 1.00 88.66 146 CYS B N 1
ATOM 2889 C CA . CYS B 2 95 ? -2.558 70.651 1.129 1.00 94.72 146 CYS B CA 1
ATOM 2890 C C . CYS B 2 95 ? -1.960 70.593 -0.269 1.00 94.46 146 CYS B C 1
ATOM 2891 O O . CYS B 2 95 ? -0.768 70.848 -0.463 1.00 97.48 146 CYS B O 1
ATOM 2894 N N . LEU B 2 96 ? -2.803 70.251 -1.246 1.00 92.26 147 LEU B N 1
ATOM 2895 C CA . LEU B 2 96 ? -2.331 70.153 -2.623 1.00 90.09 147 LEU B CA 1
ATOM 2896 C C . LEU B 2 96 ? -2.044 71.529 -3.212 1.00 96.08 147 LEU B C 1
ATOM 2897 O O . LEU B 2 96 ? -1.084 71.696 -3.973 1.00 104.10 147 LEU B O 1
ATOM 2902 N N . PHE B 2 97 ? -2.863 72.526 -2.876 1.00 97.85 148 PHE B N 1
ATOM 2903 C CA . PHE B 2 97 ? -2.650 73.866 -3.407 1.00 101.18 148 PHE B CA 1
ATOM 2904 C C . PHE B 2 97 ? -1.525 74.608 -2.699 1.00 99.15 148 PHE B C 1
ATOM 2905 O O . PHE B 2 97 ? -0.982 75.564 -3.264 1.00 100.63 148 PHE B O 1
ATOM 2913 N N . LYS B 2 98 ? -1.163 74.196 -1.482 1.00 96.35 149 LYS B N 1
ATOM 2914 C CA . LYS B 2 98 ? 0.066 74.702 -0.884 1.00 101.91 149 LYS B CA 1
ATOM 2915 C C . LYS B 2 98 ? 1.288 74.127 -1.586 1.00 104.50 149 LYS B C 1
ATOM 2916 O O . LYS B 2 98 ? 2.341 74.774 -1.635 1.00 110.07 149 LYS B O 1
ATOM 2918 N N . LEU B 2 99 ? 1.164 72.916 -2.135 1.00 99.68 150 LEU B N 1
ATOM 2919 C CA . LEU B 2 99 ? 2.232 72.347 -2.949 1.00 99.93 150 LEU B CA 1
ATOM 2920 C C . LEU B 2 99 ? 2.425 73.141 -4.235 1.00 101.23 150 LEU B C 1
ATOM 2921 O O . LEU B 2 99 ? 3.562 73.375 -4.662 1.00 100.46 150 LEU B O 1
ATOM 2926 N N . LEU B 2 100 ? 1.327 73.571 -4.861 1.00 102.31 151 LEU B N 1
ATOM 2927 C CA . LEU B 2 100 ? 1.431 74.330 -6.104 1.00 108.58 151 LEU B CA 1
ATOM 2928 C C . LEU B 2 100 ? 1.945 75.741 -5.852 1.00 115.48 151 LEU B C 1
ATOM 2929 O O . LEU B 2 100 ? 2.807 76.234 -6.590 1.00 115.25 151 LEU B O 1
ATOM 2934 N N . GLU B 2 101 ? 1.429 76.408 -4.816 1.00 117.59 152 GLU B N 1
ATOM 2935 C CA . GLU B 2 101 ? 1.876 77.761 -4.502 1.00 121.25 152 GLU B CA 1
ATOM 2936 C C . GLU B 2 101 ? 3.351 77.809 -4.128 1.00 129.70 152 GLU B C 1
ATOM 2937 O O . GLU B 2 101 ? 3.965 78.879 -4.205 1.00 140.47 152 GLU B O 1
ATOM 2939 N N . HIS B 2 102 ? 3.932 76.677 -3.730 1.00 125.79 153 HIS B N 1
ATOM 2940 C CA . HIS B 2 102 ? 5.348 76.638 -3.384 1.00 127.19 153 HIS B CA 1
ATOM 2941 C C . HIS B 2 102 ? 6.225 76.641 -4.630 1.00 130.66 153 HIS B C 1
ATOM 2942 O O . HIS B 2 102 ? 7.174 77.427 -4.727 1.00 139.82 153 HIS B O 1
ATOM 2949 N N . TYR B 2 103 ? 5.923 75.769 -5.595 1.00 122.26 154 TYR B N 1
ATOM 2950 C CA . TYR B 2 103 ? 6.741 75.675 -6.798 1.00 121.70 154 TYR B CA 1
ATOM 2951 C C . TYR B 2 103 ? 6.521 76.835 -7.759 1.00 126.38 154 TYR B C 1
ATOM 2952 O O . TYR B 2 103 ? 7.310 76.995 -8.696 1.00 131.07 154 TYR B O 1
ATOM 2961 N N . LEU B 2 104 ? 5.478 77.642 -7.556 1.00 124.83 155 LEU B N 1
ATOM 2962 C CA . LEU B 2 104 ? 5.370 78.902 -8.279 1.00 128.04 155 LEU B CA 1
ATOM 2963 C C . LEU B 2 104 ? 6.404 79.918 -7.816 1.00 138.10 155 LEU B C 1
ATOM 2964 O O . LEU B 2 104 ? 6.590 80.940 -8.485 1.00 140.61 155 LEU B O 1
ATOM 2969 N N . SER B 2 105 ? 7.074 79.660 -6.692 1.00 144.44 156 SER B N 1
ATOM 2970 C CA . SER B 2 105 ? 8.147 80.508 -6.190 1.00 155.56 156 SER B CA 1
ATOM 2971 C C . SER B 2 105 ? 9.472 79.761 -6.096 1.00 158.58 156 SER B C 1
ATOM 2972 O O . SER B 2 105 ? 10.441 80.301 -5.550 1.00 162.97 156 SER B O 1
ATOM 2975 N N . SER B 2 106 ? 9.536 78.535 -6.610 1.00 155.60 157 SER B N 1
ATOM 2976 C CA . SER B 2 106 ? 10.760 77.754 -6.558 1.00 158.08 157 SER B CA 1
ATOM 2977 C C . SER B 2 106 ? 11.811 78.348 -7.496 1.00 156.63 157 SER B C 1
ATOM 2978 O O . SER B 2 106 ? 11.475 78.915 -8.539 1.00 156.18 157 SER B O 1
ATOM 2981 N N . PRO B 2 107 ? 13.096 78.235 -7.144 1.00 155.14 158 PRO B N 1
ATOM 2982 C CA . PRO B 2 107 ? 14.150 78.765 -8.026 1.00 156.98 158 PRO B CA 1
ATOM 2983 C C . PRO B 2 107 ? 14.244 78.056 -9.369 1.00 152.94 158 PRO B C 1
ATOM 2984 O O . PRO B 2 107 ? 14.896 78.585 -10.278 1.00 157.90 158 PRO B O 1
ATOM 2988 N N . ARG B 2 108 ? 13.622 76.885 -9.524 1.00 145.97 159 ARG B N 1
ATOM 2989 C CA . ARG B 2 108 ? 13.645 76.204 -10.814 1.00 141.81 159 ARG B CA 1
ATOM 2990 C C . ARG B 2 108 ? 12.734 76.888 -11.825 1.00 139.46 159 ARG B C 1
ATOM 2991 O O . ARG B 2 108 ? 12.990 76.816 -13.033 1.00 141.90 159 ARG B O 1
ATOM 2993 N N . LYS B 2 109 ? 11.671 77.545 -11.353 1.00 135.34 160 LYS B N 1
ATOM 2994 C CA . LYS B 2 109 ? 10.738 78.284 -12.208 1.00 132.90 160 LYS B CA 1
ATOM 2995 C C . LYS B 2 109 ? 10.120 77.383 -13.276 1.00 125.44 160 LYS B C 1
ATOM 2996 O O . LYS B 2 109 ? 9.975 77.773 -14.437 1.00 125.38 160 LYS B O 1
ATOM 2998 N N . VAL B 2 110 ? 9.744 76.168 -12.879 1.00 119.15 161 VAL B N 1
ATOM 2999 C CA . VAL B 2 110 ? 9.151 75.225 -13.821 1.00 111.34 161 VAL B CA 1
ATOM 3000 C C . VAL B 2 110 ? 7.704 75.598 -14.121 1.00 112.13 161 VAL B C 1
ATOM 3001 O O . VAL B 2 110 ? 7.289 75.651 -15.285 1.00 110.93 161 VAL B O 1
ATOM 3005 N N . LEU B 2 111 ? 6.914 75.858 -13.084 1.00 115.65 162 LEU B N 1
ATOM 3006 C CA . LEU B 2 111 ? 5.515 76.232 -13.237 1.00 114.81 162 LEU B CA 1
ATOM 3007 C C . LEU B 2 111 ? 5.367 77.743 -13.119 1.00 121.63 162 LEU B C 1
ATOM 3008 O O . LEU B 2 111 ? 5.959 78.367 -12.234 1.00 128.19 162 LEU B O 1
ATOM 3010 N N . VAL B 2 112 ? 4.572 78.329 -14.016 1.00 120.96 163 VAL B N 1
ATOM 3011 C CA . VAL B 2 112 ? 4.405 79.779 -14.046 1.00 126.45 163 VAL B CA 1
ATOM 3012 C C . VAL B 2 112 ? 2.961 80.151 -14.362 1.00 123.04 163 VAL B C 1
ATOM 3013 O O . VAL B 2 112 ? 2.365 80.993 -13.679 1.00 126.93 163 VAL B O 1
ATOM 3017 N N . THR B 2 113 ? 2.384 79.528 -15.389 1.00 112.66 164 THR B N 1
ATOM 3018 C CA . THR B 2 113 ? 1.053 79.883 -15.860 1.00 112.00 164 THR B CA 1
ATOM 3019 C C . THR B 2 113 ? 0.215 78.619 -16.012 1.00 109.37 164 THR B C 1
ATOM 3020 O O . THR B 2 113 ? 0.675 77.643 -16.627 1.00 111.20 164 THR B O 1
ATOM 3024 N N . PRO B 2 114 ? -1.001 78.587 -15.473 1.00 104.08 165 PRO B N 1
ATOM 3025 C CA . PRO B 2 114 ? -1.848 77.400 -15.614 1.00 95.84 165 PRO B CA 1
ATOM 3026 C C . PRO B 2 114 ? -2.736 77.452 -16.847 1.00 93.84 165 PRO B C 1
ATOM 3027 O O . PRO B 2 114 ? -3.187 78.510 -17.288 1.00 96.15 165 PRO B O 1
ATOM 3031 N N . LEU B 2 115 ? -2.982 76.269 -17.407 1.00 86.71 166 LEU B N 1
ATOM 3032 C CA . LEU B 2 115 ? -3.845 76.123 -18.575 1.00 94.51 166 LEU B CA 1
ATOM 3033 C C . LEU B 2 115 ? -5.279 75.923 -18.097 1.00 93.97 166 LEU B C 1
ATOM 3034 O O . LEU B 2 115 ? -5.609 74.882 -17.519 1.00 94.35 166 LEU B O 1
ATOM 3039 N N . ARG B 2 116 ? -6.129 76.912 -18.343 1.00 96.15 167 ARG B N 1
ATOM 3040 C CA . ARG B 2 116 ? -7.506 76.871 -17.882 1.00 103.47 167 ARG B CA 1
ATOM 3041 C C . ARG B 2 116 ? -8.423 76.288 -18.953 1.00 111.05 167 ARG B C 1
ATOM 3042 O O . ARG B 2 116 ? -8.072 76.203 -20.132 1.00 110.23 167 ARG B O 1
ATOM 3050 N N . LYS B 2 117 ? -9.615 75.886 -18.521 1.00 122.93 168 LYS B N 1
ATOM 3051 C CA . LYS B 2 117 ? -10.617 75.334 -19.425 1.00 132.54 168 LYS B CA 1
ATOM 3052 C C . LYS B 2 117 ? -11.425 76.447 -20.087 1.00 149.26 168 LYS B C 1
ATOM 3053 O O . LYS B 2 117 ? -10.891 77.504 -20.422 1.00 157.11 168 LYS B O 1
#

Nearest PDB structures (foldseek):
  4e4l-assembly2_B  TM=9.707E-01  e=2.460E-46  Homo sapiens
  6ggh-assembly2_B  TM=9.699E-01  e=3.781E-46  Homo sapiens
  4i5c-assembly1_A  TM=9.743E-01  e=6.510E-45  Homo sapiens
  4p7e-assembly2_B  TM=9.662E-01  e=4.522E-35  Homo sapiens
  5f1z-assembly1_A  TM=9.496E-01  e=1.271E-32  Homo sapiens

Secondary structure (DSSP, 8-state):
-B--GGG----EEEEE-SS-EEEEEE-----SPEEEEEE----HHHHHHHHHHHTT---TTBPPEEEEE----EEEEEPPTT-BHHHHTTT-TTT--HHHHHHHHHHHHHHHHHHHHTTEE-S---GGGEEESSSS-EEE---TT-EE--TT----------B-GGG--HHHHHH----HHHHHHHHHHHHHHHHTTT-STT-HHHHHHHHH-S--TTHHHHHHHHHHHTT--PPPPTT--HHHHHHHHHTT-SSGGGSPPHHHHHHHHHTT-/---BPPPS-HHHHHHHHHHHHHHHHSTTB-SS--HHHHHHHHTTSPTTEEEEEE-SSTT--EEEEEEETTEEEEEEEEEETTEEEETT----BSSHHHHHHHHTSSTT----EE---

InterPro domains:
  IPR000299 FERM domain [PS50057] (34-420)
  IPR000719 Protein kinase domain [PS50011] (583-855)
  IPR000719 Protein kinase domain [PS50011] (875-1153)
  IPR000980 SH2 domain [PF21990] (438-546)
  IPR000980 SH2 domain [PS50001] (439-544)
  IPR000980 SH2 domain [SM00252] (437-532)
  IPR001245 Serine-threonine/tyrosine-protein kinase, catalytic domain [PF07714] (585-844)
  IPR001245 Serine-threonine/tyrosine-protein kinase, catalytic domain [PF07714] (876-1147)
  IPR001245 Serine-threonine/tyrosine-protein kinase, catalytic domain [PR00109] (956-969)
  IPR001245 Serine-threonine/tyrosine-protein kinase, catalytic domain [PR00109] (993-1011)
  IPR001245 Serine-threonine/tyrosine-protein kinase, catalytic domain [PR00109] (1043-1053)
  IPR001245 Serine-threonine/tyrosine-protein kinase, catalytic domain [PR00109] (1062-1084)
  IPR008266 Tyrosine-protein kinase, active site [PS00109] (999-1011)
  IPR011009 Protein kinase-like domain superfamily [SSF56112] (565-850)
  IPR011009 Protein kinase-like domain superfamily [SSF56112] (873-1146)
  IPR016251 Tyrosine-protein kinase, non-receptor Jak/Tyk2 [PIRSF000636] (7-1152)
  IPR016251 Tyrosine-protein kinase, non-receptor Jak/Tyk2 [PR01823] (405-429)
  IPR016251 Tyrosine-protein kinase, non-receptor Jak/Tyk2 [PR01823] (733-757)
  IPR016251 Tyrosine-protein kinase, non-receptor Jak/Tyk2 [PR01823] (946-972)
  IPR017441 Protein kinase, ATP binding site [PS00107] (881-908)

Sequence (390 aa):
AHFEKRFLKRIRDLGEGHFGKVELCRYGDNTGEQVAVKSLKPHIADLKKEIEILRNLYHENIVKYKGICTEGIKLIMEFLPSGSLKEYLPKNKNKINLKQQLKYAVQICKGMDYLGSRQYVHRDLAARNVLVESEHQVKIGDFGLTKAIETDKEYTVKDDRDSPVFWYAPECLMQSKFYIASDVWSFGVTLHELLTYCDSDSSPMALFLKMIGPTHGQMTVTRLVNTLKEGKRLPCPPNCPDEVYQLMRKCWEFQPSNRTSFQNLIEGFEALLSTHFRTFRSQADFSSITRASSLLDACGFYWGPLTVSAAHEKLKSEPEGTFLIRDSTQKNCFFAISVKTATGPTSIRINFQTGRFSLDGSKETFDCLFKLLEHYLSSPRKVLVTPLRK

B-factor: mean 86.12, std 32.46, range [25.36, 203.28]

CATH classification: 3.30.200.20 (+1 more: 1.10.510.10)